Protein AF-0000000070116916 (afdb_homodimer)

Structure (mmCIF, N/CA/C/O backbone):
data_AF-0000000070116916-model_v1
#
loop_
_entity.id
_entity.type
_entity.pdbx_description
1 polymer 'SIS domain-containing protein'
#
loop_
_atom_site.group_PDB
_atom_site.id
_atom_site.type_symbol
_atom_site.label_atom_id
_atom_site.label_alt_id
_atom_site.label_comp_id
_atom_site.label_asym_id
_atom_site.label_entity_id
_atom_site.label_seq_id
_atom_site.pdbx_PDB_ins_code
_atom_site.Cartn_x
_atom_site.Cartn_y
_atom_site.Cartn_z
_atom_site.occupancy
_atom_site.B_iso_or_equiv
_atom_site.auth_seq_id
_atom_site.auth_comp_id
_atom_site.auth_asym_id
_atom_site.auth_atom_id
_atom_site.pdbx_PDB_model_num
ATOM 1 N N . MET A 1 1 ? -4.207 38.094 20.156 1 33.97 1 MET A N 1
ATOM 2 C CA . MET A 1 1 ? -2.746 38.062 20.172 1 33.97 1 MET A CA 1
ATOM 3 C C . MET A 1 1 ? -2.225 36.625 20.031 1 33.97 1 MET A C 1
ATOM 5 O O . MET A 1 1 ? -2.473 35.781 20.891 1 33.97 1 MET A O 1
ATOM 9 N N . THR A 1 2 ? -2.115 36.062 18.812 1 42.62 2 THR A N 1
ATOM 10 C CA . THR A 1 2 ? -1.791 34.656 18.469 1 42.62 2 THR A CA 1
ATOM 11 C C . THR A 1 2 ? -0.504 34.219 19.156 1 42.62 2 THR A C 1
ATOM 13 O O . THR A 1 2 ? 0.495 34.969 19.141 1 42.62 2 THR A O 1
ATOM 16 N N . THR A 1 3 ? -0.646 33.5 20.25 1 47.47 3 THR A N 1
ATOM 17 C CA . THR A 1 3 ? 0.351 33 21.188 1 47.47 3 THR A CA 1
ATOM 18 C C . THR A 1 3 ? 1.604 32.562 20.453 1 47.47 3 THR A C 1
ATOM 20 O O . THR A 1 3 ? 2.615 32.219 21.078 1 47.47 3 THR A O 1
ATOM 23 N N . SER A 1 4 ? 1.479 32.281 19.125 1 55.59 4 SER A N 1
ATOM 24 C CA . SER A 1 4 ? 2.613 31.828 18.328 1 55.59 4 SER A CA 1
ATOM 25 C C . SER A 1 4 ? 3.674 32.906 18.219 1 55.59 4 SER A C 1
ATOM 27 O O . SER A 1 4 ? 4.812 32.656 17.828 1 55.59 4 SER A O 1
ATOM 29 N N . GLY A 1 5 ? 3.24 34.156 18.609 1 58.59 5 GLY A N 1
ATOM 30 C CA . GLY A 1 5 ? 4.141 35.281 18.453 1 58.59 5 GLY A CA 1
ATOM 31 C C . GLY A 1 5 ? 5.043 35.5 19.656 1 58.59 5 GLY A C 1
ATOM 32 O O . GLY A 1 5 ? 5.898 36.375 19.656 1 58.59 5 GLY A O 1
ATOM 33 N N . THR A 1 6 ? 4.785 34.719 20.703 1 63.31 6 THR A N 1
ATOM 34 C CA . THR A 1 6 ? 5.582 34.938 21.906 1 63.31 6 THR A CA 1
ATOM 35 C C . THR A 1 6 ? 6.902 34.188 21.828 1 63.31 6 THR A C 1
ATOM 37 O O . THR A 1 6 ? 7.008 33.188 21.125 1 63.31 6 THR A O 1
ATOM 40 N N . PRO A 1 7 ? 8.086 34.75 22.406 1 70.12 7 PRO A N 1
ATOM 41 C CA . PRO A 1 7 ? 9.383 34.094 22.469 1 70.12 7 PRO A CA 1
ATOM 42 C C . PRO A 1 7 ? 9.266 32.656 22.969 1 70.12 7 PRO A C 1
ATOM 44 O O . PRO A 1 7 ? 9.953 31.75 22.453 1 70.12 7 PRO A O 1
ATOM 47 N N . ALA A 1 8 ? 8.477 32.406 23.953 1 73 8 ALA A N 1
ATOM 48 C CA . ALA A 1 8 ? 8.25 31.062 24.469 1 73 8 ALA A CA 1
ATOM 49 C C . ALA A 1 8 ? 7.621 30.156 23.422 1 73 8 ALA A C 1
ATOM 51 O O . ALA A 1 8 ? 7.984 28.984 23.297 1 73 8 ALA A O 1
ATOM 52 N N . GLY A 1 9 ? 6.684 30.656 22.641 1 68.06 9 GLY A N 1
ATOM 53 C CA . GLY A 1 9 ? 6.059 29.922 21.547 1 68.06 9 GLY A CA 1
ATOM 54 C C . GLY A 1 9 ? 7.027 29.531 20.453 1 68.06 9 GLY A C 1
ATOM 55 O O . GLY A 1 9 ? 6.996 28.406 19.953 1 68.06 9 GLY A O 1
ATOM 56 N N . ARG A 1 10 ? 7.941 30.5 20.188 1 68.38 10 ARG A N 1
ATOM 57 C CA . ARG A 1 10 ? 8.969 30.234 19.188 1 68.38 10 ARG A CA 1
ATOM 58 C C . ARG A 1 10 ? 9.938 29.141 19.672 1 68.38 10 ARG A C 1
ATOM 60 O O . ARG A 1 10 ? 10.344 28.281 18.891 1 68.38 10 ARG A O 1
ATOM 67 N N . PHE A 1 11 ? 10.367 29.188 20.938 1 69.62 11 PHE A N 1
ATOM 68 C CA . PHE A 1 11 ? 11.266 28.203 21.516 1 69.62 11 PHE A CA 1
ATOM 69 C C . PHE A 1 11 ? 10.648 26.812 21.469 1 69.62 11 PHE A C 1
ATOM 71 O O . PHE A 1 11 ? 11.289 25.844 21.047 1 69.62 11 PHE A O 1
ATOM 78 N N . ALA A 1 12 ? 9.344 26.688 21.891 1 69.12 12 ALA A N 1
ATOM 79 C CA . ALA A 1 12 ? 8.641 25.406 21.891 1 69.12 12 ALA A CA 1
ATOM 80 C C . ALA A 1 12 ? 8.547 24.828 20.469 1 69.12 12 ALA A C 1
ATOM 82 O O . ALA A 1 12 ? 8.727 23.625 20.281 1 69.12 12 ALA A O 1
ATOM 83 N N . ARG A 1 13 ? 8.32 25.656 19.531 1 71.38 13 ARG A N 1
ATOM 84 C CA . ARG A 1 13 ? 8.234 25.234 18.141 1 71.38 13 ARG A CA 1
ATOM 85 C C . ARG A 1 13 ? 9.594 24.75 17.625 1 71.38 13 ARG A C 1
ATOM 87 O O . ARG A 1 13 ? 9.672 23.781 16.891 1 71.38 13 ARG A O 1
ATOM 94 N N . ASN A 1 14 ? 10.594 25.406 18.062 1 72.94 14 ASN A N 1
ATOM 95 C CA . ASN A 1 14 ? 11.945 25.031 17.672 1 72.94 14 ASN A CA 1
ATOM 96 C C . ASN A 1 14 ? 12.336 23.672 18.234 1 72.94 14 ASN A C 1
ATOM 98 O O . ASN A 1 14 ? 12.945 22.844 17.547 1 72.94 14 ASN A O 1
ATOM 102 N N . VAL A 1 15 ? 12.023 23.453 19.484 1 69.38 15 VAL A N 1
ATOM 103 C CA . VAL A 1 15 ? 12.32 22.188 20.125 1 69.38 15 VAL A CA 1
ATOM 104 C C . VAL A 1 15 ? 11.562 21.062 19.438 1 69.38 15 VAL A C 1
ATOM 106 O O . VAL A 1 15 ? 12.117 19.984 19.188 1 69.38 15 VAL A O 1
ATOM 109 N N . GLN A 1 16 ? 10.359 21.281 19.188 1 74.38 16 GLN A N 1
ATOM 110 C CA . GLN A 1 16 ? 9.523 20.281 18.516 1 74.38 16 GLN A CA 1
ATOM 111 C C . GLN A 1 16 ? 10.055 19.969 17.109 1 74.38 16 GLN A C 1
ATOM 113 O O . GLN A 1 16 ? 10.07 18.812 16.688 1 74.38 16 GLN A O 1
ATOM 118 N N . ARG A 1 17 ? 10.438 21.031 16.5 1 73.81 17 ARG A N 1
ATOM 119 C CA . ARG A 1 17 ? 10.992 20.844 15.164 1 73.81 17 ARG A CA 1
ATOM 120 C C . ARG A 1 17 ? 12.281 20.047 15.211 1 73.81 17 ARG A C 1
ATOM 122 O O . ARG A 1 17 ? 12.516 19.188 14.352 1 73.81 17 ARG A O 1
ATOM 129 N N . ARG A 1 18 ? 13.094 20.344 16.141 1 75.19 18 ARG A N 1
ATOM 130 C CA . ARG A 1 18 ? 14.344 19.609 16.281 1 75.19 18 ARG A CA 1
ATOM 131 C C . ARG A 1 18 ? 14.094 18.141 16.609 1 75.19 18 ARG A C 1
ATOM 133 O O . ARG A 1 18 ? 14.773 17.266 16.094 1 75.19 18 ARG A O 1
ATOM 140 N N . SER A 1 19 ? 13.18 17.922 17.438 1 82.38 19 SER A N 1
ATOM 141 C CA . SER A 1 19 ? 12.828 16.547 17.797 1 82.38 19 SER A CA 1
ATOM 142 C C . SER A 1 19 ? 12.289 15.781 16.594 1 82.38 19 SER A C 1
ATOM 144 O O . SER A 1 19 ? 12.633 14.617 16.406 1 82.38 19 SER A O 1
ATOM 146 N N . ALA A 1 20 ? 11.523 16.5 15.859 1 86.94 20 ALA A N 1
ATOM 147 C CA . ALA A 1 20 ? 10.969 15.867 14.672 1 86.94 20 ALA A CA 1
ATOM 148 C C . ALA A 1 20 ? 12.07 15.516 13.672 1 86.94 20 ALA A C 1
ATOM 150 O O . ALA A 1 20 ? 12.039 14.453 13.047 1 86.94 20 ALA A O 1
ATOM 151 N N . ARG A 1 21 ? 13.016 16.359 13.562 1 88.69 21 ARG A N 1
ATOM 152 C CA . ARG A 1 21 ? 14.117 16.125 12.633 1 88.69 21 ARG A CA 1
ATOM 153 C C . ARG A 1 21 ? 14.977 14.945 13.086 1 88.69 21 ARG A C 1
ATOM 155 O O . ARG A 1 21 ? 15.414 14.141 12.266 1 88.69 21 ARG A O 1
ATOM 162 N N . VAL A 1 22 ? 15.211 14.875 14.336 1 91.62 22 VAL A N 1
ATOM 163 C CA . VAL A 1 22 ? 16 13.781 14.891 1 91.62 22 VAL A CA 1
ATOM 164 C C . VAL A 1 22 ? 15.258 12.461 14.688 1 91.62 22 VAL A C 1
ATOM 166 O O . VAL A 1 22 ? 15.859 11.461 14.266 1 91.62 22 VAL A O 1
ATOM 169 N N . LEU A 1 23 ? 14.023 12.461 14.977 1 92.81 23 LEU A N 1
ATOM 170 C CA . LEU A 1 23 ? 13.219 11.266 14.781 1 92.81 23 LEU A CA 1
ATOM 171 C C . LEU A 1 23 ? 13.203 10.859 13.305 1 92.81 23 LEU A C 1
ATOM 173 O O . LEU A 1 23 ? 13.367 9.688 12.984 1 92.81 23 LEU A O 1
ATOM 177 N N . LYS A 1 24 ? 12.977 11.828 12.453 1 94.25 24 LYS A N 1
ATOM 178 C CA . LYS A 1 24 ? 12.961 11.555 11.023 1 94.25 24 LYS A CA 1
ATOM 179 C C . LYS A 1 24 ? 14.258 10.898 10.57 1 94.25 24 LYS A C 1
ATOM 181 O O . LYS A 1 24 ? 14.234 9.914 9.828 1 94.25 24 LYS A O 1
ATOM 186 N N . GLN A 1 25 ? 15.391 11.383 11.031 1 94.44 25 GLN A N 1
ATOM 187 C CA . GLN A 1 25 ? 16.688 10.828 10.664 1 94.44 25 GLN A CA 1
ATOM 188 C C . GLN A 1 25 ? 16.828 9.383 11.141 1 94.44 25 GLN A C 1
ATOM 190 O O . GLN A 1 25 ? 17.344 8.531 10.414 1 94.44 25 GLN A O 1
ATOM 195 N N . ARG A 1 26 ? 16.359 9.133 12.305 1 93.69 26 ARG A N 1
ATOM 196 C CA . ARG A 1 26 ? 16.406 7.781 12.844 1 93.69 26 ARG A CA 1
ATOM 197 C C . ARG A 1 26 ? 15.555 6.828 12.008 1 93.69 26 ARG A C 1
ATOM 199 O O . ARG A 1 26 ? 15.977 5.711 11.703 1 93.69 26 ARG A O 1
ATOM 206 N N . VAL A 1 27 ? 14.391 7.254 11.664 1 93 27 VAL A N 1
ATOM 207 C CA . VAL A 1 27 ? 13.484 6.422 10.875 1 93 27 VAL A CA 1
ATOM 208 C C . VAL A 1 27 ? 14.086 6.176 9.492 1 93 27 VAL A C 1
ATOM 210 O O . VAL A 1 27 ? 14.016 5.059 8.969 1 93 27 VAL A O 1
ATOM 213 N N . LEU A 1 28 ? 14.672 7.234 8.922 1 95.5 28 LEU A N 1
ATOM 214 C CA . LEU A 1 28 ? 15.289 7.094 7.609 1 95.5 28 LEU A CA 1
ATOM 215 C C . LEU A 1 28 ? 16.438 6.078 7.648 1 95.5 28 LEU A C 1
ATOM 217 O O . LEU A 1 28 ? 16.562 5.242 6.75 1 95.5 28 LEU A O 1
ATOM 221 N N . GLU A 1 29 ? 17.234 6.109 8.672 1 94.62 29 GLU A N 1
ATOM 222 C CA . GLU A 1 29 ? 18.344 5.168 8.812 1 94.62 29 GLU A CA 1
ATOM 223 C C . GLU A 1 29 ? 17.828 3.742 9 1 94.62 29 GLU A C 1
ATOM 225 O O . GLU A 1 29 ? 18.375 2.799 8.422 1 94.62 29 GLU A O 1
ATOM 230 N N . GLN A 1 30 ? 16.828 3.654 9.766 1 92.19 30 GLN A N 1
ATOM 231 C CA . GLN A 1 30 ? 16.219 2.346 9.992 1 92.19 30 GLN A CA 1
ATOM 232 C C . GLN A 1 30 ? 15.641 1.774 8.703 1 92.19 30 GLN A C 1
ATOM 234 O O . GLN A 1 30 ? 15.828 0.592 8.406 1 92.19 30 GLN A O 1
ATOM 239 N N . GLN A 1 31 ? 14.961 2.625 7.938 1 93.25 31 GLN A N 1
ATOM 240 C CA . GLN A 1 31 ? 14.367 2.18 6.68 1 93.25 31 GLN A CA 1
ATOM 241 C C . GLN A 1 31 ? 15.445 1.816 5.66 1 93.25 31 GLN A C 1
ATOM 243 O O . GLN A 1 31 ? 15.281 0.86 4.898 1 93.25 31 GLN A O 1
ATOM 248 N N . ARG A 1 32 ? 16.5 2.566 5.676 1 94.5 32 ARG A N 1
ATOM 249 C CA . ARG A 1 32 ? 17.625 2.234 4.793 1 94.5 32 ARG A CA 1
ATOM 250 C C . ARG A 1 32 ? 18.156 0.841 5.098 1 94.5 32 ARG A C 1
ATOM 252 O O . ARG A 1 32 ? 18.344 0.028 4.188 1 94.5 32 ARG A O 1
ATOM 259 N N . ALA A 1 33 ? 18.422 0.541 6.332 1 92.88 33 ALA A N 1
ATOM 260 C CA . ALA A 1 33 ? 18.984 -0.747 6.75 1 92.88 33 ALA A CA 1
ATOM 261 C C . ALA A 1 33 ? 18.016 -1.887 6.418 1 92.88 33 ALA A C 1
ATOM 263 O O . ALA A 1 33 ? 18.438 -2.924 5.895 1 92.88 33 ALA A O 1
ATOM 264 N N . GLU A 1 34 ? 16.75 -1.632 6.719 1 91.19 34 GLU A N 1
ATOM 265 C CA . GLU A 1 34 ? 15.734 -2.656 6.473 1 91.19 34 GLU A CA 1
ATOM 266 C C . GLU A 1 34 ? 15.57 -2.92 4.98 1 91.19 34 GLU A C 1
ATOM 268 O O . GLU A 1 34 ? 15.406 -4.066 4.562 1 91.19 34 GLU A O 1
ATOM 273 N N . PHE A 1 35 ? 15.633 -1.884 4.211 1 94.12 35 PHE A N 1
ATOM 274 C CA . PHE A 1 35 ? 15.469 -2.035 2.77 1 94.12 35 PHE A CA 1
ATOM 275 C C . PHE A 1 35 ? 16.672 -2.75 2.16 1 94.12 35 PHE A C 1
ATOM 277 O O . PHE A 1 35 ? 16.516 -3.594 1.273 1 94.12 35 PHE A O 1
ATOM 284 N N . ASP A 1 36 ? 17.891 -2.43 2.646 1 94.25 36 ASP A N 1
ATOM 285 C CA . ASP A 1 36 ? 19.094 -3.121 2.191 1 94.25 36 ASP A CA 1
ATOM 286 C C . ASP A 1 36 ? 19 -4.617 2.477 1 94.25 36 ASP A C 1
ATOM 288 O O . ASP A 1 36 ? 19.375 -5.438 1.631 1 94.25 36 ASP A O 1
ATOM 292 N N . GLN A 1 37 ? 18.516 -4.949 3.602 1 92.38 37 GLN A N 1
ATOM 293 C CA . GLN A 1 37 ? 18.344 -6.352 3.957 1 92.38 37 GLN A CA 1
ATOM 294 C C . GLN A 1 37 ? 17.328 -7.027 3.045 1 92.38 37 GLN A C 1
ATOM 296 O O . GLN A 1 37 ? 17.516 -8.172 2.629 1 92.38 37 GLN A O 1
ATOM 301 N N . ALA A 1 38 ? 16.266 -6.328 2.783 1 93.56 38 ALA A N 1
ATOM 302 C CA . ALA A 1 38 ? 15.211 -6.863 1.914 1 93.56 38 ALA A CA 1
ATOM 303 C C . ALA A 1 38 ? 15.742 -7.102 0.503 1 93.56 38 ALA A C 1
ATOM 305 O O . ALA A 1 38 ? 15.414 -8.109 -0.13 1 93.56 38 ALA A O 1
ATOM 306 N N . LEU A 1 39 ? 16.562 -6.148 0.029 1 95.38 39 LEU A N 1
ATOM 307 C CA . LEU A 1 39 ? 17.172 -6.301 -1.291 1 95.38 39 LEU A CA 1
ATOM 308 C C . LEU A 1 39 ? 18.062 -7.539 -1.342 1 95.38 39 LEU A C 1
ATOM 310 O O . LEU A 1 39 ? 18 -8.32 -2.295 1 95.38 39 LEU A O 1
ATOM 314 N N . ARG A 1 40 ? 18.844 -7.738 -0.366 1 93.81 40 ARG A N 1
ATOM 315 C CA . ARG A 1 40 ? 19.734 -8.891 -0.312 1 93.81 40 ARG A CA 1
ATOM 316 C C . ARG A 1 40 ? 18.953 -10.195 -0.25 1 93.81 40 ARG A C 1
ATOM 318 O O . ARG A 1 40 ? 19.266 -11.141 -0.97 1 93.81 40 ARG A O 1
ATOM 325 N N . TRP A 1 41 ? 18 -10.195 0.587 1 91.56 41 TRP A N 1
ATOM 326 C CA . TRP A 1 41 ? 17.156 -11.367 0.719 1 91.56 41 TRP A CA 1
ATOM 327 C C . TRP A 1 41 ? 16.5 -11.727 -0.617 1 91.56 41 TRP A C 1
ATOM 329 O O . TRP A 1 41 ? 16.547 -12.883 -1.038 1 91.56 41 TRP A O 1
ATOM 339 N N . ALA A 1 42 ? 15.961 -10.742 -1.259 1 93.94 42 ALA A N 1
ATOM 340 C CA . ALA A 1 42 ? 15.266 -10.969 -2.525 1 93.94 42 ALA A CA 1
ATOM 341 C C . ALA A 1 42 ? 16.234 -11.484 -3.594 1 93.94 42 ALA A C 1
ATOM 343 O O . ALA A 1 42 ? 15.852 -12.32 -4.422 1 93.94 42 ALA A O 1
ATOM 344 N N . ALA A 1 43 ? 17.406 -10.992 -3.545 1 93.81 43 ALA A N 1
ATOM 345 C CA . ALA A 1 43 ? 18.406 -11.391 -4.539 1 93.81 43 ALA A CA 1
ATOM 346 C C . ALA A 1 43 ? 18.812 -12.844 -4.344 1 93.81 43 ALA A C 1
ATOM 348 O O . ALA A 1 43 ? 19.141 -13.539 -5.312 1 93.81 43 ALA A O 1
ATOM 349 N N . GLU A 1 44 ? 18.766 -13.32 -3.158 1 91.81 44 GLU A N 1
ATOM 350 C CA . GLU A 1 44 ? 19.359 -14.609 -2.826 1 91.81 44 GLU A CA 1
ATOM 351 C C . GLU A 1 44 ? 18.312 -15.727 -2.869 1 91.81 44 GLU A C 1
ATOM 353 O O . GLU A 1 44 ? 18.656 -16.906 -2.988 1 91.81 44 GLU A O 1
ATOM 358 N N . GLN A 1 45 ? 17.094 -15.391 -2.676 1 89.19 45 GLN A N 1
ATOM 359 C CA . GLN A 1 45 ? 16.062 -16.406 -2.576 1 89.19 45 GLN A CA 1
ATOM 360 C C . GLN A 1 45 ? 15.281 -16.531 -3.881 1 89.19 45 GLN A C 1
ATOM 362 O O . GLN A 1 45 ? 15.234 -15.594 -4.672 1 89.19 45 GLN A O 1
ATOM 367 N N . ASP A 1 46 ? 14.711 -17.734 -4.098 1 93.81 46 ASP A N 1
ATOM 368 C CA . ASP A 1 46 ? 13.906 -17.953 -5.297 1 93.81 46 ASP A CA 1
ATOM 369 C C . ASP A 1 46 ? 12.414 -18.016 -4.957 1 93.81 46 ASP A C 1
ATOM 371 O O . ASP A 1 46 ? 11.602 -18.406 -5.797 1 93.81 46 ASP A O 1
ATOM 375 N N . ALA A 1 47 ? 12.133 -17.656 -3.727 1 94.75 47 ALA A N 1
ATOM 376 C CA . ALA A 1 47 ? 10.766 -17.75 -3.232 1 94.75 47 ALA A CA 1
ATOM 377 C C . ALA A 1 47 ? 9.812 -16.922 -4.09 1 94.75 47 ALA A C 1
ATOM 379 O O . ALA A 1 47 ? 8.688 -17.344 -4.371 1 94.75 47 ALA A O 1
ATOM 380 N N . ILE A 1 48 ? 10.258 -15.789 -4.539 1 96.62 48 ILE A N 1
ATOM 381 C CA . ILE A 1 48 ? 9.406 -14.883 -5.305 1 96.62 48 ILE A CA 1
ATOM 382 C C . ILE A 1 48 ? 9.148 -15.469 -6.691 1 96.62 48 ILE A C 1
ATOM 384 O O . ILE A 1 48 ? 8.023 -15.438 -7.184 1 96.62 48 ILE A O 1
ATOM 388 N N . GLU A 1 49 ? 10.148 -16.062 -7.289 1 95.62 49 GLU A N 1
ATOM 389 C CA . GLU A 1 49 ? 9.992 -16.719 -8.586 1 95.62 49 GLU A CA 1
ATOM 390 C C . GLU A 1 49 ? 9.039 -17.906 -8.492 1 95.62 49 GLU A C 1
ATOM 392 O O . GLU A 1 49 ? 8.203 -18.109 -9.375 1 95.62 49 GLU A O 1
ATOM 397 N N . ARG A 1 50 ? 9.156 -18.641 -7.469 1 96.19 50 ARG A N 1
ATOM 398 C CA . ARG A 1 50 ? 8.289 -19.781 -7.27 1 96.19 50 ARG A CA 1
ATOM 399 C C . ARG A 1 50 ? 6.836 -19.359 -7.102 1 96.19 50 ARG A C 1
ATOM 401 O O . ARG A 1 50 ? 5.934 -19.953 -7.695 1 96.19 50 ARG A O 1
ATOM 408 N N . ALA A 1 51 ? 6.637 -18.359 -6.316 1 98 51 ALA A N 1
ATOM 409 C CA . ALA A 1 51 ? 5.289 -17.828 -6.125 1 98 51 ALA A CA 1
ATOM 410 C C . ALA A 1 51 ? 4.723 -17.297 -7.434 1 98 51 ALA A C 1
ATOM 412 O O . ALA A 1 51 ? 3.561 -17.531 -7.762 1 98 51 ALA A O 1
ATOM 413 N N . ALA A 1 52 ? 5.578 -16.594 -8.172 1 97.31 52 ALA A N 1
ATOM 414 C CA . ALA A 1 52 ? 5.152 -16.016 -9.445 1 97.31 52 ALA A CA 1
ATOM 415 C C . ALA A 1 52 ? 4.699 -17.109 -10.406 1 97.31 52 ALA A C 1
ATOM 417 O O . ALA A 1 52 ? 3.689 -16.969 -11.102 1 97.31 52 ALA A O 1
ATOM 418 N N . ALA A 1 53 ? 5.414 -18.188 -10.43 1 96.44 53 ALA A N 1
ATOM 419 C CA . ALA A 1 53 ? 5.078 -19.297 -11.32 1 96.44 53 ALA A CA 1
ATOM 420 C C . ALA A 1 53 ? 3.717 -19.891 -10.961 1 96.44 53 ALA A C 1
ATOM 422 O O . ALA A 1 53 ? 2.922 -20.203 -11.852 1 96.44 53 ALA A O 1
ATOM 423 N N . LEU A 1 54 ? 3.438 -20.016 -9.672 1 97.88 54 LEU A N 1
ATOM 424 C CA . LEU A 1 54 ? 2.148 -20.531 -9.219 1 97.88 54 LEU A CA 1
ATOM 425 C C . LEU A 1 54 ? 1.02 -19.578 -9.617 1 97.88 54 LEU A C 1
ATOM 427 O O . LEU A 1 54 ? -0.035 -20.031 -10.07 1 97.88 54 LEU A O 1
ATOM 431 N N . ILE A 1 55 ? 1.236 -18.328 -9.5 1 98.25 55 ILE A N 1
ATOM 432 C CA . ILE A 1 55 ? 0.214 -17.328 -9.812 1 98.25 55 ILE A CA 1
ATOM 433 C C . ILE A 1 55 ? -0.073 -17.344 -11.312 1 98.25 55 ILE A C 1
ATOM 435 O O . ILE A 1 55 ? -1.232 -17.297 -11.727 1 98.25 55 ILE A O 1
ATOM 439 N N . VAL A 1 56 ? 0.956 -17.453 -12.117 1 96.56 56 VAL A N 1
ATOM 440 C CA . VAL A 1 56 ? 0.797 -17.453 -13.57 1 96.56 56 VAL A CA 1
ATOM 441 C C . VAL A 1 56 ? -0.003 -18.672 -14.008 1 96.56 56 VAL A C 1
ATOM 443 O O . VAL A 1 56 ? -0.849 -18.578 -14.906 1 96.56 56 VAL A O 1
ATOM 446 N N . SER A 1 57 ? 0.232 -19.75 -13.383 1 96.56 57 SER A N 1
ATOM 447 C CA . SER A 1 57 ? -0.357 -21.016 -13.797 1 96.56 57 SER A CA 1
ATOM 448 C C . SER A 1 57 ? -1.807 -21.141 -13.344 1 96.56 57 SER A C 1
ATOM 450 O O . SER A 1 57 ? -2.561 -21.969 -13.852 1 96.56 57 SER A O 1
ATOM 452 N N . ALA A 1 58 ? -2.217 -20.328 -12.375 1 97.12 58 ALA A N 1
ATOM 453 C CA . ALA A 1 58 ? -3.561 -20.406 -11.812 1 97.12 58 ALA A CA 1
ATOM 454 C C . ALA A 1 58 ? -4.594 -19.812 -12.766 1 97.12 58 ALA A C 1
ATOM 456 O O . ALA A 1 58 ? -4.316 -18.844 -13.453 1 97.12 58 ALA A O 1
ATOM 457 N N . ARG A 1 59 ? -5.746 -20.359 -12.75 1 94.75 59 ARG A N 1
ATOM 458 C CA . ARG A 1 59 ? -6.867 -19.828 -13.531 1 94.75 59 ARG A CA 1
ATOM 459 C C . ARG A 1 59 ? -7.582 -18.719 -12.781 1 94.75 59 ARG A C 1
ATOM 461 O O . ARG A 1 59 ? -7.883 -17.672 -13.359 1 94.75 59 ARG A O 1
ATOM 468 N N . ARG A 1 60 ? -7.934 -19 -11.594 1 95.25 60 ARG A N 1
ATOM 469 C CA . ARG A 1 60 ? -8.492 -17.984 -10.695 1 95.25 60 ARG A CA 1
ATOM 470 C C . ARG A 1 60 ? -7.551 -17.703 -9.531 1 95.25 60 ARG A C 1
ATOM 472 O O . ARG A 1 60 ? -7.047 -18.625 -8.898 1 95.25 60 ARG A O 1
ATOM 479 N N . ARG A 1 61 ? -7.289 -16.453 -9.344 1 96.81 61 ARG A N 1
ATOM 480 C CA . ARG A 1 61 ? -6.383 -15.992 -8.297 1 96.81 61 ARG A CA 1
ATOM 481 C C . ARG A 1 61 ? -7.125 -15.141 -7.27 1 96.81 61 ARG A C 1
ATOM 483 O O . ARG A 1 61 ? -7.59 -14.047 -7.59 1 96.81 61 ARG A O 1
ATOM 490 N N . PHE A 1 62 ? -7.238 -15.68 -6.105 1 96.19 62 PHE A N 1
ATOM 491 C CA . PHE A 1 62 ? -7.875 -14.945 -5.02 1 96.19 62 PHE A CA 1
ATOM 492 C C . PHE A 1 62 ? -6.828 -14.336 -4.094 1 96.19 62 PHE A C 1
ATOM 494 O O . PHE A 1 62 ? -5.855 -14.992 -3.727 1 96.19 62 PHE A O 1
ATOM 501 N N . LEU A 1 63 ? -6.965 -13.07 -3.824 1 97.69 63 LEU A N 1
ATOM 502 C CA . LEU A 1 63 ? -6.082 -12.391 -2.881 1 97.69 63 LEU A CA 1
ATOM 503 C C . LEU A 1 63 ? -6.836 -12.016 -1.607 1 97.69 63 LEU A C 1
ATOM 505 O O . LEU A 1 63 ? -7.949 -11.492 -1.67 1 97.69 63 LEU A O 1
ATOM 509 N N . ILE A 1 64 ? -6.191 -12.297 -0.435 1 96.19 64 ILE A N 1
ATOM 510 C CA . ILE A 1 64 ? -6.887 -12.039 0.819 1 96.19 64 ILE A CA 1
ATOM 511 C C . ILE A 1 64 ? -5.922 -11.422 1.829 1 96.19 64 ILE A C 1
ATOM 513 O O . ILE A 1 64 ? -4.719 -11.695 1.792 1 96.19 64 ILE A O 1
ATOM 517 N N . GLY A 1 65 ? -6.332 -10.672 2.664 1 95.94 65 GLY A N 1
ATOM 518 C CA . GLY A 1 65 ? -5.758 -10.039 3.842 1 95.94 65 GLY A CA 1
ATOM 519 C C . GLY A 1 65 ? -6.773 -9.25 4.648 1 95.94 65 GLY A C 1
ATOM 520 O O . GLY A 1 65 ? -7.852 -8.922 4.145 1 95.94 65 GLY A O 1
ATOM 521 N N . TYR A 1 66 ? -6.422 -9.031 5.863 1 91.94 66 TYR A N 1
ATOM 522 C CA . TYR A 1 66 ? -7.285 -8.188 6.684 1 91.94 66 TYR A CA 1
ATOM 523 C C . TYR A 1 66 ? -6.484 -7.105 7.395 1 91.94 66 TYR A C 1
ATOM 525 O O . TYR A 1 66 ? -5.289 -7.277 7.648 1 91.94 66 TYR A O 1
ATOM 533 N N . GLY A 1 67 ? -7.184 -5.98 7.707 1 89.62 67 GLY A N 1
ATOM 534 C CA . GLY A 1 67 ? -6.457 -4.848 8.258 1 89.62 67 GLY A CA 1
ATOM 535 C C . GLY A 1 67 ? -5.473 -4.238 7.281 1 89.62 67 GLY A C 1
ATOM 536 O O . GLY A 1 67 ? -5.801 -4.027 6.109 1 89.62 67 GLY A O 1
ATOM 537 N N . LYS A 1 68 ? -4.301 -3.916 7.695 1 91.69 68 LYS A N 1
ATOM 538 C CA . LYS A 1 68 ? -3.268 -3.369 6.816 1 91.69 68 LYS A CA 1
ATOM 539 C C . LYS A 1 68 ? -2.908 -4.355 5.707 1 91.69 68 LYS A C 1
ATOM 541 O O . LYS A 1 68 ? -2.59 -3.949 4.59 1 91.69 68 LYS A O 1
ATOM 546 N N . SER A 1 69 ? -3.006 -5.605 6.039 1 95 69 SER A N 1
ATOM 547 C CA . SER A 1 69 ? -2.695 -6.633 5.055 1 95 69 SER A CA 1
ATOM 548 C C . SER A 1 69 ? -3.682 -6.602 3.891 1 95 69 SER A C 1
ATOM 550 O O . SER A 1 69 ? -3.334 -6.965 2.764 1 95 69 SER A O 1
ATOM 552 N N . LEU A 1 70 ? -4.898 -6.148 4.125 1 94.56 70 LEU A N 1
ATOM 553 C CA . LEU A 1 70 ? -5.852 -6 3.033 1 94.56 70 LEU A CA 1
ATOM 554 C C . LEU A 1 70 ? -5.363 -4.969 2.023 1 94.56 70 LEU A C 1
ATOM 556 O O . LEU A 1 70 ? -5.523 -5.152 0.814 1 94.56 70 LEU A O 1
ATOM 560 N N . SER A 1 71 ? -4.832 -3.908 2.531 1 95.06 71 SER A N 1
ATOM 561 C CA . SER A 1 71 ? -4.305 -2.873 1.646 1 95.06 71 SER A CA 1
ATOM 562 C C . SER A 1 71 ? -3.166 -3.406 0.785 1 95.06 71 SER A C 1
ATOM 564 O O . SER A 1 71 ? -3.1 -3.121 -0.412 1 95.06 71 SER A O 1
ATOM 566 N N . TYR A 1 72 ? -2.303 -4.219 1.345 1 96.38 72 TYR A N 1
ATOM 567 C CA . TYR A 1 72 ? -1.215 -4.824 0.586 1 96.38 72 TYR A CA 1
ATOM 568 C C . TYR A 1 72 ? -1.752 -5.812 -0.443 1 96.38 72 TYR A C 1
ATOM 570 O O . TYR A 1 72 ? -1.294 -5.836 -1.588 1 96.38 72 TYR A O 1
ATOM 578 N N . ALA A 1 73 ? -2.715 -6.609 -0.009 1 97.06 73 ALA A N 1
ATOM 579 C CA . ALA A 1 73 ? -3.344 -7.543 -0.94 1 97.06 73 ALA A CA 1
ATOM 580 C C . ALA A 1 73 ? -4.004 -6.801 -2.098 1 97.06 73 ALA A C 1
ATOM 582 O O . ALA A 1 73 ? -3.936 -7.242 -3.248 1 97.06 73 ALA A O 1
ATOM 583 N N . SER A 1 74 ? -4.617 -5.719 -1.764 1 95.12 74 SER A N 1
ATOM 584 C CA . SER A 1 74 ? -5.281 -4.898 -2.771 1 95.12 74 SER A CA 1
ATOM 585 C C . SER A 1 74 ? -4.277 -4.32 -3.766 1 95.12 74 SER A C 1
ATOM 587 O O . SER A 1 74 ? -4.543 -4.281 -4.969 1 95.12 74 SER A O 1
ATOM 589 N N . LEU A 1 75 ? -3.162 -3.869 -3.293 1 95.56 75 LEU A N 1
ATOM 590 C CA . LEU A 1 75 ? -2.109 -3.365 -4.168 1 95.56 75 LEU A CA 1
ATOM 591 C C . LEU A 1 75 ? -1.631 -4.453 -5.125 1 95.56 75 LEU A C 1
ATOM 593 O O . LEU A 1 75 ? -1.489 -4.211 -6.324 1 95.56 75 LEU A O 1
ATOM 597 N N . LEU A 1 76 ? -1.418 -5.605 -4.578 1 97.06 76 LEU A N 1
ATOM 598 C CA . LEU A 1 76 ? -0.969 -6.719 -5.41 1 97.06 76 LEU A CA 1
ATOM 599 C C . LEU A 1 76 ? -2.035 -7.098 -6.43 1 97.06 76 LEU A C 1
ATOM 601 O O . LEU A 1 76 ? -1.725 -7.344 -7.598 1 97.06 76 LEU A O 1
ATOM 605 N N . ALA A 1 77 ? -3.256 -7.117 -5.965 1 95.88 77 ALA A N 1
ATOM 606 C CA . ALA A 1 77 ? -4.355 -7.445 -6.867 1 95.88 77 ALA A CA 1
ATOM 607 C C . ALA A 1 77 ? -4.43 -6.449 -8.023 1 95.88 77 ALA A C 1
ATOM 609 O O . ALA A 1 77 ? -4.621 -6.84 -9.172 1 95.88 77 ALA A O 1
ATOM 610 N N . ALA A 1 78 ? -4.316 -5.215 -7.691 1 93.31 78 ALA A N 1
ATOM 611 C CA . ALA A 1 78 ? -4.348 -4.176 -8.719 1 93.31 78 ALA A CA 1
ATOM 612 C C . ALA A 1 78 ? -3.227 -4.371 -9.734 1 93.31 78 ALA A C 1
ATOM 614 O O . ALA A 1 78 ? -3.459 -4.297 -10.945 1 93.31 78 ALA A O 1
ATOM 615 N N . ASP A 1 79 ? -2.049 -4.641 -9.289 1 94 79 ASP A N 1
ATOM 616 C CA . ASP A 1 79 ? -0.909 -4.844 -10.18 1 94 79 ASP A CA 1
ATOM 617 C C . ASP A 1 79 ? -1.104 -6.082 -11.055 1 94 79 ASP A C 1
ATOM 619 O O . ASP A 1 79 ? -0.89 -6.035 -12.266 1 94 79 ASP A O 1
ATOM 623 N N . LEU A 1 80 ? -1.495 -7.145 -10.414 1 95.62 80 LEU A N 1
ATOM 624 C CA . LEU A 1 80 ? -1.669 -8.391 -11.156 1 95.62 80 LEU A CA 1
ATOM 625 C C . LEU A 1 80 ? -2.773 -8.25 -12.203 1 95.62 80 LEU A C 1
ATOM 627 O O . LEU A 1 80 ? -2.666 -8.797 -13.305 1 95.62 80 LEU A O 1
ATOM 631 N N . SER A 1 81 ? -3.861 -7.559 -11.828 1 93.5 81 SER A N 1
ATOM 632 C CA . SER A 1 81 ? -5.016 -7.426 -12.703 1 93.5 81 SER A CA 1
ATOM 633 C C . SER A 1 81 ? -4.652 -6.68 -13.984 1 93.5 81 SER A C 1
ATOM 635 O O . SER A 1 81 ? -5.375 -6.758 -14.977 1 93.5 81 SER A O 1
ATOM 637 N N . ALA A 1 82 ? -3.566 -5.938 -13.961 1 88.25 82 ALA A N 1
ATOM 638 C CA . ALA A 1 82 ? -3.102 -5.23 -15.156 1 88.25 82 ALA A CA 1
ATOM 639 C C . ALA A 1 82 ? -2.652 -6.215 -16.234 1 88.25 82 ALA A C 1
ATOM 641 O O . ALA A 1 82 ? -2.783 -5.938 -17.422 1 88.25 82 ALA A O 1
ATOM 642 N N . GLY A 1 83 ? -2.201 -7.383 -15.836 1 90.81 83 GLY A N 1
ATOM 643 C CA . GLY A 1 83 ? -1.635 -8.289 -16.828 1 90.81 83 GLY A CA 1
ATOM 644 C C . GLY A 1 83 ? -2.266 -9.664 -16.797 1 90.81 83 GLY A C 1
ATOM 645 O O . GLY A 1 83 ? -2.016 -10.492 -17.688 1 90.81 83 GLY A O 1
ATOM 646 N N . LEU A 1 84 ? -3.07 -9.898 -15.789 1 93.94 84 LEU A N 1
ATOM 647 C CA . LEU A 1 84 ? -3.65 -11.227 -15.641 1 93.94 84 LEU A CA 1
ATOM 648 C C . LEU A 1 84 ? -5.168 -11.148 -15.531 1 93.94 84 LEU A C 1
ATOM 650 O O . LEU A 1 84 ? -5.703 -10.234 -14.906 1 93.94 84 LEU A O 1
ATOM 654 N N . SER A 1 85 ? -5.828 -12.141 -16.156 1 93.44 85 SER A N 1
ATOM 655 C CA . SER A 1 85 ? -7.25 -12.344 -15.914 1 93.44 85 SER A CA 1
ATOM 656 C C . SER A 1 85 ? -7.484 -13.172 -14.656 1 93.44 85 SER A C 1
ATOM 658 O O . SER A 1 85 ? -6.551 -13.773 -14.125 1 93.44 85 SER A O 1
ATOM 660 N N . GLY A 1 86 ? -8.656 -13.133 -14.117 1 93.56 86 GLY A N 1
ATOM 661 C CA . GLY A 1 86 ? -9.062 -14.016 -13.031 1 93.56 86 GLY A CA 1
ATOM 662 C C . GLY A 1 86 ? -8.492 -13.609 -11.688 1 93.56 86 GLY A C 1
ATOM 663 O O . GLY A 1 86 ? -8.242 -14.453 -10.828 1 93.56 86 GLY A O 1
ATOM 664 N N . VAL A 1 87 ? -8.164 -12.344 -11.516 1 95.19 87 VAL A N 1
ATOM 665 C CA . VAL A 1 87 ? -7.664 -11.828 -10.242 1 95.19 87 VAL A CA 1
ATOM 666 C C . VAL A 1 87 ? -8.828 -11.258 -9.422 1 95.19 87 VAL A C 1
ATOM 668 O O . VAL A 1 87 ? -9.547 -10.375 -9.891 1 95.19 87 VAL A O 1
ATOM 671 N N . HIS A 1 88 ? -9 -11.797 -8.164 1 93.88 88 HIS A N 1
ATOM 672 C CA . HIS A 1 88 ? -10.141 -11.422 -7.328 1 93.88 88 HIS A CA 1
ATOM 673 C C . HIS A 1 88 ? -9.695 -11.094 -5.906 1 93.88 88 HIS A C 1
ATOM 675 O O . HIS A 1 88 ? -9.125 -11.945 -5.215 1 93.88 88 HIS A O 1
ATOM 681 N N . LEU A 1 89 ? -9.984 -9.852 -5.473 1 94.56 89 LEU A N 1
ATOM 682 C CA . LEU A 1 89 ? -9.734 -9.484 -4.082 1 94.56 89 LEU A CA 1
ATOM 683 C C . LEU A 1 89 ? -10.891 -9.922 -3.191 1 94.56 89 LEU A C 1
ATOM 685 O O . LEU A 1 89 ? -12.055 -9.617 -3.482 1 94.56 89 LEU A O 1
ATOM 689 N N . VAL A 1 90 ? -10.531 -10.602 -2.088 1 91 90 VAL A N 1
ATOM 690 C CA . VAL A 1 90 ? -11.531 -11.031 -1.117 1 91 90 VAL A CA 1
ATOM 691 C C . VAL A 1 90 ? -11.711 -9.953 -0.05 1 91 90 VAL A C 1
ATOM 693 O O . VAL A 1 90 ? -10.93 -9.883 0.905 1 91 90 VAL A O 1
ATOM 696 N N . ASP A 1 91 ? -12.273 -8.766 -0.254 1 74.75 91 ASP A N 1
ATOM 697 C CA . ASP A 1 91 ? -12.344 -7.621 0.646 1 74.75 91 ASP A CA 1
ATOM 698 C C . ASP A 1 91 ? -13.688 -7.562 1.368 1 74.75 91 ASP A C 1
ATOM 700 O O . ASP A 1 91 ? -13.984 -6.586 2.059 1 74.75 91 ASP A O 1
ATOM 704 N N . GLY A 1 92 ? -14.375 -8.602 1.629 1 59.84 92 GLY A N 1
ATOM 705 C CA . GLY A 1 92 ? -15.703 -8.641 2.225 1 59.84 92 GLY A CA 1
ATOM 706 C C . GLY A 1 92 ? -16.781 -8.148 1.289 1 59.84 92 GLY A C 1
ATOM 707 O O . GLY A 1 92 ? -17.969 -8.477 1.466 1 59.84 92 GLY A O 1
ATOM 708 N N . THR A 1 93 ? -16.484 -7.062 0.568 1 54.59 93 THR A N 1
ATOM 709 C CA . THR A 1 93 ? -17.594 -6.695 -0.311 1 54.59 93 THR A CA 1
ATOM 710 C C . THR A 1 93 ? -17.891 -7.816 -1.306 1 54.59 93 THR A C 1
ATOM 712 O O . THR A 1 93 ? -18.812 -8.609 -1.101 1 54.59 93 THR A O 1
ATOM 715 N N . PRO A 1 94 ? -17.469 -7.648 -2.494 1 46.19 94 PRO A N 1
ATOM 716 C CA . PRO A 1 94 ? -18 -8.578 -3.492 1 46.19 94 PRO A CA 1
ATOM 717 C C . PRO A 1 94 ? -17.75 -10.039 -3.131 1 46.19 94 PRO A C 1
ATOM 719 O O . PRO A 1 94 ? -18.656 -10.859 -3.17 1 46.19 94 PRO A O 1
ATOM 722 N N . MET A 1 95 ? -16.531 -10.602 -3.217 1 54.25 95 MET A N 1
ATOM 723 C CA . MET A 1 95 ? -16.281 -12.023 -2.998 1 54.25 95 MET A CA 1
ATOM 724 C C . MET A 1 95 ? -16.094 -12.32 -1.513 1 54.25 95 MET A C 1
ATOM 726 O O . MET A 1 95 ? -15.227 -11.734 -0.863 1 54.25 95 MET A O 1
ATOM 730 N N . ARG A 1 96 ? -17.203 -12.883 -0.862 1 66.44 96 ARG A N 1
ATOM 731 C CA . ARG A 1 96 ? -17.172 -13.297 0.536 1 66.44 96 ARG A CA 1
ATOM 732 C C . ARG A 1 96 ? -16.328 -14.562 0.713 1 66.44 96 ARG A C 1
ATOM 734 O O . ARG A 1 96 ? -16.234 -15.383 -0.202 1 66.44 96 ARG A O 1
ATOM 741 N N . ALA A 1 97 ? -15.555 -14.562 1.759 1 77.5 97 ALA A N 1
ATOM 742 C CA . ALA A 1 97 ? -14.75 -15.727 2.111 1 77.5 97 ALA A CA 1
ATOM 743 C C . ALA A 1 97 ? -15.539 -17.016 1.912 1 77.5 97 ALA A C 1
ATOM 745 O O . ALA A 1 97 ? -15 -18.016 1.42 1 77.5 97 ALA A O 1
ATOM 746 N N . LEU A 1 98 ? -16.797 -16.969 2.189 1 76.75 98 LEU A N 1
ATOM 747 C CA . LEU A 1 98 ? -17.641 -18.156 2.062 1 76.75 98 LEU A CA 1
ATOM 748 C C . LEU A 1 98 ? -17.797 -18.562 0.599 1 76.75 98 LEU A C 1
ATOM 750 O O . LEU A 1 98 ? -17.797 -19.75 0.27 1 76.75 98 LEU A O 1
ATOM 754 N N . ASP A 1 99 ? -17.906 -17.625 -0.247 1 78 99 ASP A N 1
ATOM 755 C CA . ASP A 1 99 ? -18.062 -17.891 -1.673 1 78 99 ASP A CA 1
ATOM 756 C C . ASP A 1 99 ? -16.797 -18.547 -2.236 1 78 99 ASP A C 1
ATOM 758 O O . ASP A 1 99 ? -16.875 -19.5 -3.008 1 78 99 ASP A O 1
ATOM 762 N N . VAL A 1 100 ? -15.695 -18.062 -1.842 1 78.5 100 VAL A N 1
ATOM 763 C CA . VAL A 1 100 ? -14.422 -18.594 -2.312 1 78.5 100 VAL A CA 1
ATOM 764 C C . VAL A 1 100 ? -14.234 -20.016 -1.797 1 78.5 100 VAL A C 1
ATOM 766 O O . VAL A 1 100 ? -13.836 -20.906 -2.551 1 78.5 100 VAL A O 1
ATOM 769 N N . LEU A 1 101 ? -14.586 -20.25 -0.567 1 82.38 101 LEU A N 1
ATOM 770 C CA . LEU A 1 101 ? -14.359 -21.547 0.066 1 82.38 101 LEU A CA 1
ATOM 771 C C . LEU A 1 101 ? -15.328 -22.594 -0.48 1 82.38 101 LEU A C 1
ATOM 773 O O . LEU A 1 101 ? -15 -23.781 -0.535 1 82.38 101 LEU A O 1
ATOM 777 N N . SER A 1 102 ? -16.453 -22.125 -0.907 1 84.31 102 SER A N 1
ATOM 778 C CA . SER A 1 102 ? -17.484 -23.062 -1.363 1 84.31 102 SER A CA 1
ATOM 779 C C . SER A 1 102 ? -17.266 -23.453 -2.816 1 84.31 102 SER A C 1
ATOM 781 O O . SER A 1 102 ? -17.859 -24.422 -3.301 1 84.31 102 SER A O 1
ATOM 783 N N . ASP A 1 103 ? -16.375 -22.844 -3.508 1 83.44 103 ASP A N 1
ATOM 784 C CA . ASP A 1 103 ? -16.25 -23.062 -4.949 1 83.44 103 ASP A CA 1
ATOM 785 C C . ASP A 1 103 ? -14.797 -23.281 -5.355 1 83.44 103 ASP A C 1
ATOM 787 O O . ASP A 1 103 ? -14.359 -22.797 -6.402 1 83.44 103 ASP A O 1
ATOM 791 N N . ILE A 1 104 ? -14.102 -23.875 -4.5 1 85.56 104 ILE A N 1
ATOM 792 C CA . ILE A 1 104 ? -12.703 -24.156 -4.828 1 85.56 104 ILE A CA 1
ATOM 793 C C . ILE A 1 104 ? -12.633 -25.188 -5.957 1 85.56 104 ILE A C 1
ATOM 795 O O . ILE A 1 104 ? -13.289 -26.219 -5.902 1 85.56 104 ILE A O 1
ATOM 799 N N . ARG A 1 105 ? -11.898 -24.938 -6.949 1 88.94 105 ARG A N 1
ATOM 800 C CA . ARG A 1 105 ? -11.688 -25.812 -8.102 1 88.94 105 ARG A CA 1
ATOM 801 C C . ARG A 1 105 ? -10.203 -25.984 -8.398 1 88.94 105 ARG A C 1
ATOM 803 O O . ARG A 1 105 ? -9.375 -25.203 -7.926 1 88.94 105 ARG A O 1
ATOM 810 N N . ARG A 1 106 ? -9.961 -27.016 -9.195 1 90 106 ARG A N 1
ATOM 811 C CA . ARG A 1 106 ? -8.594 -27.172 -9.688 1 90 106 ARG A CA 1
ATOM 812 C C . ARG A 1 106 ? -8.141 -25.938 -10.453 1 90 106 ARG A C 1
ATOM 814 O O . ARG A 1 106 ? -8.898 -25.375 -11.25 1 90 106 ARG A O 1
ATOM 821 N N . GLY A 1 107 ? -6.992 -25.422 -10.156 1 93.19 107 GLY A N 1
ATOM 822 C CA . GLY A 1 107 ? -6.48 -24.234 -10.828 1 93.19 107 GLY A CA 1
ATOM 823 C C . GLY A 1 107 ? -6.711 -22.969 -10.039 1 93.19 107 GLY A C 1
ATOM 824 O O . GLY A 1 107 ? -6.227 -21.891 -10.43 1 93.19 107 GLY A O 1
ATOM 825 N N . ASP A 1 108 ? -7.449 -23.109 -8.906 1 95.62 108 ASP A N 1
ATOM 826 C CA . ASP A 1 108 ? -7.617 -21.953 -8.031 1 95.62 108 ASP A CA 1
ATOM 827 C C . ASP A 1 108 ? -6.387 -21.75 -7.148 1 95.62 108 ASP A C 1
ATOM 829 O O . ASP A 1 108 ? -5.766 -22.719 -6.711 1 95.62 108 ASP A O 1
ATOM 833 N N . LEU A 1 109 ? -6.043 -20.531 -6.945 1 97.94 109 LEU A N 1
ATOM 834 C CA . LEU A 1 109 ? -4.926 -20.172 -6.082 1 97.94 109 LEU A CA 1
ATOM 835 C C . LEU A 1 109 ? -5.316 -19.047 -5.129 1 97.94 109 LEU A C 1
ATOM 837 O O . LEU A 1 109 ? -5.961 -18.078 -5.539 1 97.94 109 LEU A O 1
ATOM 841 N N . LEU A 1 110 ? -5.078 -19.25 -3.875 1 97.62 110 LEU A N 1
ATOM 842 C CA . LEU A 1 110 ? -5.227 -18.172 -2.898 1 97.62 110 LEU A CA 1
ATOM 843 C C . LEU A 1 110 ? -3.871 -17.547 -2.559 1 97.62 110 LEU A C 1
ATOM 845 O O . LEU A 1 110 ? -2.918 -18.266 -2.254 1 97.62 110 LEU A O 1
ATOM 849 N N . VAL A 1 111 ? -3.748 -16.281 -2.703 1 98.75 111 VAL A N 1
ATOM 850 C CA . VAL A 1 111 ? -2.605 -15.508 -2.221 1 98.75 111 VAL A CA 1
ATOM 851 C C . VAL A 1 111 ? -2.988 -14.75 -0.949 1 98.75 111 VAL A C 1
ATOM 853 O O . VAL A 1 111 ? -3.836 -13.852 -0.982 1 98.75 111 VAL A O 1
ATOM 856 N N . ALA A 1 112 ? -2.4 -15.102 0.171 1 98.19 112 ALA A N 1
ATOM 857 C CA . ALA A 1 112 ? -2.691 -14.453 1.448 1 98.19 112 ALA A CA 1
ATOM 858 C C . ALA A 1 112 ? -1.539 -13.555 1.884 1 98.19 112 ALA A C 1
ATOM 860 O O . ALA A 1 112 ? -0.38 -13.977 1.887 1 98.19 112 ALA A O 1
ATOM 861 N N . VAL A 1 113 ? -1.84 -12.32 2.148 1 97.56 113 VAL A N 1
ATOM 862 C CA . VAL A 1 113 ? -0.923 -11.445 2.869 1 97.56 113 VAL A CA 1
ATOM 863 C C . VAL A 1 113 ? -1.262 -11.453 4.355 1 97.56 113 VAL A C 1
ATOM 865 O O . VAL A 1 113 ? -2.352 -11.031 4.754 1 97.56 113 VAL A O 1
ATOM 868 N N . SER A 1 114 ? -0.406 -11.969 5.152 1 96.06 114 SER A N 1
ATOM 869 C CA . SER A 1 114 ? -0.616 -12.133 6.586 1 96.06 114 SER A CA 1
ATOM 870 C C . SER A 1 114 ? 0.621 -11.711 7.375 1 96.06 114 SER A C 1
ATOM 872 O O . SER A 1 114 ? 1.605 -12.453 7.43 1 96.06 114 SER A O 1
ATOM 874 N N . LEU A 1 115 ? 0.547 -10.531 7.992 1 93.38 115 LEU A N 1
ATOM 875 C CA . LEU A 1 115 ? 1.673 -9.93 8.703 1 93.38 115 LEU A CA 1
ATOM 876 C C . LEU A 1 115 ? 1.336 -9.719 10.172 1 93.38 115 LEU A C 1
ATOM 878 O O . LEU A 1 115 ? 0.162 -9.617 10.539 1 93.38 115 LEU A O 1
ATOM 882 N N . GLU A 1 116 ? 2.352 -9.594 10.922 1 89.69 116 GLU A N 1
ATOM 883 C CA . GLU A 1 116 ? 2.15 -9.383 12.352 1 89.69 116 GLU A CA 1
ATOM 884 C C . GLU A 1 116 ? 1.576 -7.996 12.625 1 89.69 116 GLU A C 1
ATOM 886 O O . GLU A 1 116 ? 2.043 -7 12.062 1 89.69 116 GLU A O 1
ATOM 891 N N . ARG A 1 117 ? 0.685 -7.926 13.633 1 88.06 117 ARG A N 1
ATOM 892 C CA . ARG A 1 117 ? -0.079 -8.969 14.305 1 88.06 117 ARG A CA 1
ATOM 893 C C . ARG A 1 117 ? -1.016 -9.68 13.328 1 88.06 117 ARG A C 1
ATOM 895 O O . ARG A 1 117 ? -1.687 -9.031 12.523 1 88.06 117 ARG A O 1
ATOM 902 N N . TYR A 1 118 ? -1.108 -10.969 13.422 1 93.88 118 TYR A N 1
ATOM 903 C CA . TYR A 1 118 ? -1.787 -11.773 12.414 1 93.88 118 TYR A CA 1
ATOM 904 C C . TYR A 1 118 ? -3.295 -11.773 12.641 1 93.88 118 TYR A C 1
ATOM 906 O O . TYR A 1 118 ? -3.775 -12.289 13.656 1 93.88 118 TYR A O 1
ATOM 914 N N . ARG A 1 119 ? -3.988 -11.234 11.695 1 94.31 119 ARG A N 1
ATOM 915 C CA . ARG A 1 119 ? -5.441 -11.133 11.812 1 94.31 119 ARG A CA 1
ATOM 916 C C . ARG A 1 119 ? -6.09 -12.516 11.727 1 94.31 119 ARG A C 1
ATOM 918 O O . ARG A 1 119 ? -5.828 -13.266 10.789 1 94.31 119 ARG A O 1
ATOM 925 N N . ARG A 1 120 ? -6.922 -12.812 12.648 1 94 120 ARG A N 1
ATOM 926 C CA . ARG A 1 120 ? -7.59 -14.109 12.773 1 94 120 ARG A CA 1
ATOM 927 C C . ARG A 1 120 ? -8.367 -14.445 11.508 1 94 120 ARG A C 1
ATOM 929 O O . ARG A 1 120 ? -8.289 -15.57 11.008 1 94 120 ARG A O 1
ATOM 936 N N . GLU A 1 121 ? -9.055 -13.453 10.961 1 92.31 121 GLU A N 1
ATOM 937 C CA . GLU A 1 121 ? -9.898 -13.68 9.797 1 92.31 121 GLU A CA 1
ATOM 938 C C . GLU A 1 121 ? -9.078 -14.195 8.609 1 92.31 121 GLU A C 1
ATOM 940 O O . GLU A 1 121 ? -9.484 -15.141 7.934 1 92.31 121 GLU A O 1
ATOM 945 N N . THR A 1 122 ? -7.906 -13.586 8.43 1 95 122 THR A N 1
ATOM 946 C CA . THR A 1 122 ? -7.043 -14.016 7.332 1 95 122 THR A CA 1
ATOM 947 C C . THR A 1 122 ? -6.57 -15.453 7.543 1 95 122 THR A C 1
ATOM 949 O O . THR A 1 122 ? -6.645 -16.281 6.629 1 95 122 THR A O 1
ATOM 952 N N . VAL A 1 123 ? -6.133 -15.727 8.719 1 95.94 123 VAL A N 1
ATOM 953 C CA . VAL A 1 123 ? -5.551 -17.031 9.031 1 95.94 123 VAL A CA 1
ATOM 954 C C . VAL A 1 123 ? -6.621 -18.109 8.914 1 95.94 123 VAL A C 1
ATOM 956 O O . VAL A 1 123 ? -6.383 -19.156 8.305 1 95.94 123 VAL A O 1
ATOM 959 N N . GLU A 1 124 ? -7.781 -17.844 9.414 1 94.31 124 GLU A N 1
ATOM 960 C CA . GLU A 1 124 ? -8.844 -18.844 9.43 1 94.31 124 GLU A CA 1
ATOM 961 C C . GLU A 1 124 ? -9.328 -19.141 8.016 1 94.31 124 GLU A C 1
ATOM 963 O O . GLU A 1 124 ? -9.477 -20.312 7.637 1 94.31 124 GLU A O 1
ATOM 968 N N . VAL A 1 125 ? -9.516 -18.141 7.199 1 93.88 125 VAL A N 1
ATOM 969 C CA . VAL A 1 125 ? -10.008 -18.344 5.84 1 93.88 125 VAL A CA 1
ATOM 970 C C . VAL A 1 125 ? -8.945 -19.062 5.004 1 93.88 125 VAL A C 1
ATOM 972 O O . VAL A 1 125 ? -9.25 -20.031 4.305 1 93.88 125 VAL A O 1
ATOM 975 N N . ALA A 1 126 ? -7.73 -18.578 5.121 1 96.19 126 ALA A N 1
ATOM 976 C CA . ALA A 1 126 ? -6.656 -19.172 4.332 1 96.19 126 ALA A CA 1
ATOM 977 C C . ALA A 1 126 ? -6.391 -20.609 4.77 1 96.19 126 ALA A C 1
ATOM 979 O O . ALA A 1 126 ? -6.113 -21.469 3.936 1 96.19 126 ALA A O 1
ATOM 980 N N . SER A 1 127 ? -6.453 -20.859 6.059 1 95.62 127 SER A N 1
ATOM 981 C CA . SER A 1 127 ? -6.27 -22.219 6.57 1 95.62 127 SER A CA 1
ATOM 982 C C . SER A 1 127 ? -7.352 -23.156 6.047 1 95.62 127 SER A C 1
ATOM 984 O O . SER A 1 127 ? -7.059 -24.266 5.613 1 95.62 127 SER A O 1
ATOM 986 N N . ALA A 1 128 ? -8.555 -22.719 6.109 1 94.38 128 ALA A N 1
ATOM 987 C CA . ALA A 1 128 ? -9.664 -23.516 5.594 1 94.38 128 ALA A CA 1
ATOM 988 C C . ALA A 1 128 ? -9.492 -23.797 4.105 1 94.38 128 ALA A C 1
ATOM 990 O O . ALA A 1 128 ? -9.711 -24.922 3.654 1 94.38 128 ALA A O 1
ATOM 991 N N . TYR A 1 129 ? -9.117 -22.797 3.336 1 95.69 129 TYR A N 1
ATOM 992 C CA . TYR A 1 129 ? -8.891 -22.953 1.902 1 95.69 129 TYR A CA 1
ATOM 993 C C . TYR A 1 129 ? -7.883 -24.047 1.618 1 95.69 129 TYR A C 1
ATOM 995 O O . TYR A 1 129 ? -8.133 -24.938 0.79 1 95.69 129 TYR A O 1
ATOM 1003 N N . ALA A 1 130 ? -6.781 -24.031 2.328 1 94.88 130 ALA A N 1
ATOM 1004 C CA . ALA A 1 130 ? -5.723 -25.016 2.148 1 94.88 130 ALA A CA 1
ATOM 1005 C C . ALA A 1 130 ? -6.18 -26.406 2.602 1 94.88 130 ALA A C 1
ATOM 1007 O O . ALA A 1 130 ? -5.887 -27.406 1.945 1 94.88 130 ALA A O 1
ATOM 1008 N N . ARG A 1 131 ? -6.859 -26.438 3.695 1 92 131 ARG A N 1
ATOM 1009 C CA . ARG A 1 131 ? -7.348 -27.703 4.227 1 92 131 ARG A CA 1
ATOM 1010 C C . ARG A 1 131 ? -8.289 -28.391 3.236 1 92 131 ARG A C 1
ATOM 1012 O O . ARG A 1 131 ? -8.398 -29.609 3.225 1 92 131 ARG A O 1
ATOM 1019 N N . HIS A 1 132 ? -8.906 -27.641 2.438 1 92.25 132 HIS A N 1
ATOM 1020 C CA . HIS A 1 132 ? -9.836 -28.188 1.452 1 92.25 132 HIS A CA 1
ATOM 1021 C C . HIS A 1 132 ? -9.141 -28.438 0.12 1 92.25 132 HIS A C 1
ATOM 1023 O O . HIS A 1 132 ? -9.797 -28.594 -0.91 1 92.25 132 HIS A O 1
ATOM 1029 N N . GLY A 1 133 ? -7.805 -28.344 0.132 1 91.94 133 GLY A N 1
ATOM 1030 C CA . GLY A 1 133 ? -7.027 -28.812 -1.009 1 91.94 133 GLY A CA 1
ATOM 1031 C C . GLY A 1 133 ? -6.586 -27.672 -1.921 1 91.94 133 GLY A C 1
ATOM 1032 O O . GLY A 1 133 ? -6.004 -27.922 -2.979 1 91.94 133 GLY A O 1
ATOM 1033 N N . GLY A 1 134 ? -6.914 -26.422 -1.518 1 95.06 134 GLY A N 1
ATOM 1034 C CA . GLY A 1 134 ? -6.5 -25.281 -2.332 1 95.06 134 GLY A CA 1
ATOM 1035 C C . GLY A 1 134 ? -5.02 -24.969 -2.209 1 95.06 134 GLY A C 1
ATOM 1036 O O . GLY A 1 134 ? -4.422 -25.188 -1.153 1 95.06 134 GLY A O 1
ATOM 1037 N N . GLU A 1 135 ? -4.402 -24.469 -3.279 1 97.56 135 GLU A N 1
ATOM 1038 C CA . GLU A 1 135 ? -3.018 -24.016 -3.246 1 97.56 135 GLU A CA 1
ATOM 1039 C C . GLU A 1 135 ? -2.91 -22.625 -2.652 1 97.56 135 GLU A C 1
ATOM 1041 O O . GLU A 1 135 ? -3.711 -21.734 -2.973 1 97.56 135 GLU A O 1
ATOM 1046 N N . LEU A 1 136 ? -1.943 -22.484 -1.8 1 98.25 136 LEU A N 1
ATOM 1047 C CA . LEU A 1 136 ? -1.797 -21.234 -1.049 1 98.25 136 LEU A CA 1
ATOM 1048 C C . LEU A 1 136 ? -0.402 -20.656 -1.237 1 98.25 136 LEU A C 1
ATOM 1050 O O . LEU A 1 136 ? 0.6 -21.328 -0.994 1 98.25 136 LEU A O 1
ATOM 1054 N N . VAL A 1 137 ? -0.316 -19.438 -1.728 1 98.81 137 VAL A N 1
ATOM 1055 C CA . VAL A 1 137 ? 0.891 -18.609 -1.661 1 98.81 137 VAL A CA 1
ATOM 1056 C C . VAL A 1 137 ? 0.787 -17.641 -0.495 1 98.81 137 VAL A C 1
ATOM 1058 O O . VAL A 1 137 ? -0.201 -16.906 -0.373 1 98.81 137 VAL A O 1
ATOM 1061 N N . LEU A 1 138 ? 1.751 -17.625 0.367 1 98.56 138 LEU A N 1
ATOM 1062 C CA . LEU A 1 138 ? 1.735 -16.797 1.569 1 98.56 138 LEU A CA 1
ATOM 1063 C C . LEU A 1 138 ? 2.82 -15.734 1.508 1 98.56 138 LEU A C 1
ATOM 1065 O O . LEU A 1 138 ? 3.984 -16.047 1.232 1 98.56 138 LEU A O 1
ATOM 1069 N N . VAL A 1 139 ? 2.463 -14.5 1.653 1 97.62 139 VAL A N 1
ATOM 1070 C CA . VAL A 1 139 ? 3.393 -13.414 1.949 1 97.62 139 VAL A CA 1
ATOM 1071 C C . VAL A 1 139 ? 3.326 -13.062 3.434 1 97.62 139 VAL A C 1
ATOM 1073 O O . VAL A 1 139 ? 2.27 -12.68 3.939 1 97.62 139 VAL A O 1
ATOM 1076 N N . THR A 1 140 ? 4.445 -13.227 4.086 1 95.56 140 THR A N 1
ATOM 1077 C CA . THR A 1 140 ? 4.422 -13.055 5.535 1 95.56 140 THR A CA 1
ATOM 1078 C C . THR A 1 140 ? 5.75 -12.492 6.031 1 95.56 140 THR A C 1
ATOM 1080 O O . THR A 1 140 ? 6.602 -12.094 5.234 1 95.56 140 THR A O 1
ATOM 1083 N N . ASP A 1 141 ? 5.902 -12.367 7.387 1 91.38 141 ASP A N 1
ATOM 1084 C CA . ASP A 1 141 ? 7.047 -11.648 7.941 1 91.38 141 ASP A CA 1
ATOM 1085 C C . ASP A 1 141 ? 7.848 -12.539 8.891 1 91.38 141 ASP A C 1
ATOM 1087 O O . ASP A 1 141 ? 8.789 -12.07 9.539 1 91.38 141 ASP A O 1
ATOM 1091 N N . ALA A 1 142 ? 7.484 -13.805 9.016 1 90.25 142 ALA A N 1
ATOM 1092 C CA . ALA A 1 142 ? 8.227 -14.734 9.867 1 90.25 142 ALA A CA 1
ATOM 1093 C C . ALA A 1 142 ? 8.117 -16.172 9.344 1 90.25 142 ALA A C 1
ATOM 1095 O O . ALA A 1 142 ? 7.07 -16.562 8.828 1 90.25 142 ALA A O 1
ATOM 1096 N N . GLU A 1 143 ? 9.203 -16.922 9.531 1 90.88 143 GLU A N 1
ATOM 1097 C CA . GLU A 1 143 ? 9.227 -18.312 9.07 1 90.88 143 GLU A CA 1
ATOM 1098 C C . GLU A 1 143 ? 8.234 -19.172 9.859 1 90.88 143 GLU A C 1
ATOM 1100 O O . GLU A 1 143 ? 7.723 -20.156 9.344 1 90.88 143 GLU A O 1
ATOM 1105 N N . ASP A 1 144 ? 7.969 -18.719 11.039 1 90.19 144 ASP A N 1
ATOM 1106 C CA . ASP A 1 144 ? 7.07 -19.5 11.891 1 90.19 144 ASP A CA 1
ATOM 1107 C C . ASP A 1 144 ? 5.699 -18.828 11.992 1 90.19 144 ASP A C 1
ATOM 1109 O O . ASP A 1 144 ? 4.957 -19.062 12.945 1 90.19 144 ASP A O 1
ATOM 1113 N N . ALA A 1 145 ? 5.355 -18.016 11.047 1 92.56 145 ALA A N 1
ATOM 1114 C CA . ALA A 1 145 ? 4.031 -17.406 11.016 1 92.56 145 ALA A CA 1
ATOM 1115 C C . ALA A 1 145 ? 2.938 -18.453 10.891 1 92.56 145 ALA A C 1
ATOM 1117 O O . ALA A 1 145 ? 3.18 -19.547 10.375 1 92.56 145 ALA A O 1
ATOM 1118 N N . PRO A 1 146 ? 1.716 -18.312 11.375 1 92.12 146 PRO A N 1
ATOM 1119 C CA . PRO A 1 146 ? 0.626 -19.297 11.445 1 92.12 146 PRO A CA 1
ATOM 1120 C C . PRO A 1 146 ? 0.4 -20.016 10.125 1 92.12 146 PRO A C 1
ATOM 1122 O O . PRO A 1 146 ? 0.06 -21.203 10.117 1 92.12 146 PRO A O 1
ATOM 1125 N N . LEU A 1 147 ? 0.522 -19.531 8.961 1 95.81 147 LEU A N 1
ATOM 1126 C CA . LEU A 1 147 ? 0.187 -20.078 7.656 1 95.81 147 LEU A CA 1
ATOM 1127 C C . LEU A 1 147 ? 1.433 -20.609 6.953 1 95.81 147 LEU A C 1
ATOM 1129 O O . LEU A 1 147 ? 1.336 -21.219 5.891 1 95.81 147 LEU A O 1
ATOM 1133 N N . ALA A 1 148 ? 2.547 -20.5 7.613 1 95.19 148 ALA A N 1
ATOM 1134 C CA . ALA A 1 148 ? 3.803 -20.797 6.93 1 95.19 148 ALA A CA 1
ATOM 1135 C C . ALA A 1 148 ? 3.932 -22.281 6.648 1 95.19 148 ALA A C 1
ATOM 1137 O O . ALA A 1 148 ? 4.379 -22.688 5.57 1 95.19 148 ALA A O 1
ATOM 1138 N N . GLY A 1 149 ? 3.42 -23.109 7.516 1 95.25 149 GLY A N 1
ATOM 1139 C CA . GLY A 1 149 ? 3.598 -24.547 7.422 1 95.25 149 GLY A CA 1
ATOM 1140 C C . GLY A 1 149 ? 2.668 -25.203 6.414 1 95.25 149 GLY A C 1
ATOM 1141 O O . GLY A 1 149 ? 2.9 -26.344 5.992 1 95.25 149 GLY A O 1
ATOM 1142 N N . ILE A 1 150 ? 1.69 -24.531 5.965 1 96.25 150 ILE A N 1
ATOM 1143 C CA . ILE A 1 150 ? 0.711 -25.156 5.086 1 96.25 150 ILE A CA 1
ATOM 1144 C C . ILE A 1 150 ? 0.739 -24.484 3.715 1 96.25 150 ILE A C 1
ATOM 1146 O O . ILE A 1 150 ? -0.008 -24.875 2.812 1 96.25 150 ILE A O 1
ATOM 1150 N N . ALA A 1 151 ? 1.553 -23.453 3.521 1 97.75 151 ALA A N 1
ATOM 1151 C CA . ALA A 1 151 ? 1.629 -22.734 2.256 1 97.75 151 ALA A CA 1
ATOM 1152 C C . ALA A 1 151 ? 2.377 -23.547 1.203 1 97.75 151 ALA A C 1
ATOM 1154 O O . ALA A 1 151 ? 3.379 -24.203 1.508 1 97.75 151 ALA A O 1
ATOM 1155 N N . THR A 1 152 ? 1.888 -23.547 -0.038 1 97.88 152 THR A N 1
ATOM 1156 C CA . THR A 1 152 ? 2.578 -24.156 -1.163 1 97.88 152 THR A CA 1
ATOM 1157 C C . THR A 1 152 ? 3.891 -23.438 -1.458 1 97.88 152 THR A C 1
ATOM 1159 O O . THR A 1 152 ? 4.898 -24.078 -1.762 1 97.88 152 THR A O 1
ATOM 1162 N N . ALA A 1 153 ? 3.871 -22.125 -1.42 1 97.69 153 ALA A N 1
ATOM 1163 C CA . ALA A 1 153 ? 5.023 -21.234 -1.481 1 97.69 153 ALA A CA 1
ATOM 1164 C C . ALA A 1 153 ? 4.879 -20.078 -0.496 1 97.69 153 ALA A C 1
ATOM 1166 O O . ALA A 1 153 ? 3.762 -19.641 -0.202 1 97.69 153 ALA A O 1
ATOM 1167 N N . ARG A 1 154 ? 5.93 -19.641 0.042 1 96.94 154 ARG A N 1
ATOM 1168 C CA . ARG A 1 154 ? 5.875 -18.516 0.971 1 96.94 154 ARG A CA 1
ATOM 1169 C C . ARG A 1 154 ? 6.988 -17.516 0.684 1 96.94 154 ARG A C 1
ATOM 1171 O O . ARG A 1 154 ? 8.102 -17.906 0.317 1 96.94 154 ARG A O 1
ATOM 1178 N N . ILE A 1 155 ? 6.688 -16.359 0.778 1 96.81 155 ILE A N 1
ATOM 1179 C CA . ILE A 1 155 ? 7.605 -15.234 0.766 1 96.81 155 ILE A CA 1
ATOM 1180 C C . ILE A 1 155 ? 7.688 -14.617 2.162 1 96.81 155 ILE A C 1
ATOM 1182 O O . ILE A 1 155 ? 6.723 -14.016 2.641 1 96.81 155 ILE A O 1
ATOM 1186 N N . VAL A 1 156 ? 8.797 -14.758 2.824 1 94 156 VAL A N 1
ATOM 1187 C CA . VAL A 1 156 ? 8.992 -14.242 4.176 1 94 156 VAL A CA 1
ATOM 1188 C C . VAL A 1 156 ? 9.859 -12.984 4.129 1 94 156 VAL A C 1
ATOM 1190 O O . VAL A 1 156 ? 11.07 -13.062 3.928 1 94 156 VAL A O 1
ATOM 1193 N N . VAL A 1 157 ? 9.109 -11.836 4.348 1 89.19 157 VAL A N 1
ATOM 1194 C CA . VAL A 1 157 ? 9.781 -10.547 4.289 1 89.19 157 VAL A CA 1
ATOM 1195 C C . VAL A 1 157 ? 10.406 -10.227 5.645 1 89.19 157 VAL A C 1
ATOM 1197 O O . VAL A 1 157 ? 9.766 -10.383 6.684 1 89.19 157 VAL A O 1
ATOM 1200 N N . GLY A 1 158 ? 11.547 -9.695 5.727 1 72.19 158 GLY A N 1
ATOM 1201 C CA . GLY A 1 158 ? 12.172 -9.242 6.965 1 72.19 158 GLY A CA 1
ATOM 1202 C C . GLY A 1 158 ? 12.719 -10.383 7.805 1 72.19 158 GLY A C 1
ATOM 1203 O O . GLY A 1 158 ? 12.961 -10.211 9 1 72.19 158 GLY A O 1
ATOM 1204 N N . ALA A 1 159 ? 12.664 -11.555 7.184 1 54.47 159 ALA A N 1
ATOM 1205 C CA . ALA A 1 159 ? 13.312 -12.688 7.844 1 54.47 159 ALA A CA 1
ATOM 1206 C C . ALA A 1 159 ? 14.727 -12.336 8.281 1 54.47 159 ALA A C 1
ATOM 1208 O O . ALA A 1 159 ? 15.523 -11.836 7.488 1 54.47 159 ALA A O 1
ATOM 1209 N N . GLY A 1 160 ? 14.781 -11.75 9.82 1 48.88 160 GLY A N 1
ATOM 1210 C CA . GLY A 1 160 ? 16.016 -11.438 10.531 1 48.88 160 GLY A CA 1
ATOM 1211 C C . GLY A 1 160 ? 15.992 -10.062 11.172 1 48.88 160 GLY A C 1
ATOM 1212 O O . GLY A 1 160 ? 16.984 -9.633 11.766 1 48.88 160 GLY A O 1
ATOM 1213 N N . SER A 1 161 ? 15.047 -9.289 10.727 1 47.81 161 SER A N 1
ATOM 1214 C CA . SER A 1 161 ? 15.109 -7.977 11.367 1 47.81 161 SER A CA 1
ATOM 1215 C C . SER A 1 161 ? 14.602 -8.039 12.805 1 47.81 161 SER A C 1
ATOM 1217 O O . SER A 1 161 ? 13.727 -8.844 13.125 1 47.81 161 SER A O 1
ATOM 1219 N N . ALA A 1 162 ? 15.43 -7.73 13.617 1 43.22 162 ALA A N 1
ATOM 1220 C CA . ALA A 1 162 ? 15.117 -7.633 15.039 1 43.22 162 ALA A CA 1
ATOM 1221 C C . ALA A 1 162 ? 13.812 -6.879 15.266 1 43.22 162 ALA A C 1
ATOM 1223 O O . ALA A 1 162 ? 13.227 -6.945 16.344 1 43.22 162 ALA A O 1
ATOM 1224 N N . SER A 1 163 ? 13.562 -5.797 14.523 1 44.31 163 SER A N 1
ATOM 1225 C CA . SER A 1 163 ? 12.398 -5 14.906 1 44.31 163 SER A CA 1
ATOM 1226 C C . SER A 1 163 ? 11.109 -5.609 14.367 1 44.31 163 SER A C 1
ATOM 1228 O O . SER A 1 163 ? 11.055 -6.027 13.203 1 44.31 163 SER A O 1
ATOM 1230 N N . TYR A 1 164 ? 10.383 -6.262 15.227 1 43.34 164 TYR A N 1
ATOM 1231 C CA . TYR A 1 164 ? 9.047 -6.82 15.062 1 43.34 164 TYR A CA 1
ATOM 1232 C C . TYR A 1 164 ? 8.195 -5.938 14.156 1 43.34 164 TYR A C 1
ATOM 1234 O O . TYR A 1 164 ? 7.094 -6.324 13.758 1 43.34 164 TYR A O 1
ATOM 1242 N N . VAL A 1 165 ? 8.648 -4.715 13.828 1 52.97 165 VAL A N 1
ATOM 1243 C CA . VAL A 1 165 ? 7.719 -3.85 13.109 1 52.97 165 VAL A CA 1
ATOM 1244 C C . VAL A 1 165 ? 7.836 -4.105 11.609 1 52.97 165 VAL A C 1
ATOM 1246 O O . VAL A 1 165 ? 8.938 -4.094 11.055 1 52.97 165 VAL A O 1
ATOM 1249 N N . ASN A 1 166 ? 6.887 -4.766 11.039 1 70 166 ASN A N 1
ATOM 1250 C CA . ASN A 1 166 ? 6.859 -4.98 9.594 1 70 166 ASN A CA 1
ATOM 1251 C C . ASN A 1 166 ? 7.215 -3.709 8.828 1 70 166 ASN A C 1
ATOM 1253 O O . ASN A 1 166 ? 6.719 -2.627 9.156 1 70 166 ASN A O 1
ATOM 1257 N N . SER A 1 167 ? 8.344 -3.803 8.125 1 86.81 167 SER A N 1
ATOM 1258 C CA . SER A 1 167 ? 8.82 -2.715 7.273 1 86.81 167 SER A CA 1
ATOM 1259 C C . SER A 1 167 ? 7.934 -2.545 6.043 1 86.81 167 SER A C 1
ATOM 1261 O O . SER A 1 167 ? 7.938 -3.389 5.145 1 86.81 167 SER A O 1
ATOM 1263 N N . PRO A 1 168 ? 7.156 -1.473 6.027 1 91.94 168 PRO A N 1
ATOM 1264 C CA . PRO A 1 168 ? 6.281 -1.276 4.871 1 91.94 168 PRO A CA 1
ATOM 1265 C C . PRO A 1 168 ? 7.047 -1.225 3.551 1 91.94 168 PRO A C 1
ATOM 1267 O O . PRO A 1 168 ? 6.539 -1.664 2.518 1 91.94 168 PRO A O 1
ATOM 1270 N N . THR A 1 169 ? 8.328 -0.755 3.566 1 94.12 169 THR A N 1
ATOM 1271 C CA . THR A 1 169 ? 9.109 -0.65 2.342 1 94.12 169 THR A CA 1
ATOM 1272 C C . THR A 1 169 ? 9.578 -2.027 1.876 1 94.12 169 THR A C 1
ATOM 1274 O O . THR A 1 169 ? 9.617 -2.301 0.674 1 94.12 169 THR A O 1
ATOM 1277 N N . SER A 1 170 ? 9.875 -2.928 2.854 1 94.62 170 SER A N 1
ATOM 1278 C CA . SER A 1 170 ? 10.258 -4.289 2.502 1 94.62 170 SER A CA 1
ATOM 1279 C C . SER A 1 170 ? 9.086 -5.066 1.92 1 94.62 170 SER A C 1
ATOM 1281 O O . SER A 1 170 ? 9.25 -5.82 0.958 1 94.62 170 SER A O 1
ATOM 1283 N N . ILE A 1 171 ? 7.938 -4.855 2.51 1 95.06 171 ILE A N 1
ATOM 1284 C CA . ILE A 1 171 ? 6.738 -5.523 2.014 1 95.06 171 ILE A CA 1
ATOM 1285 C C . ILE A 1 171 ? 6.414 -5.02 0.609 1 95.06 171 ILE A C 1
ATOM 1287 O O . ILE A 1 171 ? 6.137 -5.812 -0.293 1 95.06 171 ILE A O 1
ATOM 1291 N N . ALA A 1 172 ? 6.469 -3.715 0.424 1 94.62 172 ALA A N 1
ATOM 1292 C CA . ALA A 1 172 ? 6.219 -3.121 -0.886 1 94.62 172 ALA A CA 1
ATOM 1293 C C . ALA A 1 172 ? 7.176 -3.68 -1.935 1 94.62 172 ALA A C 1
ATOM 1295 O O . ALA A 1 172 ? 6.77 -3.963 -3.064 1 94.62 172 ALA A O 1
ATOM 1296 N N . LEU A 1 173 ? 8.438 -3.838 -1.568 1 94.81 173 LEU A N 1
ATOM 1297 C CA . LEU A 1 173 ? 9.43 -4.395 -2.482 1 94.81 173 LEU A CA 1
ATOM 1298 C C . LEU A 1 173 ? 9.039 -5.809 -2.906 1 94.81 173 LEU A C 1
ATOM 1300 O O . LEU A 1 173 ? 9.055 -6.129 -4.098 1 94.81 173 LEU A O 1
ATOM 1304 N N . ALA A 1 174 ? 8.719 -6.637 -1.957 1 95.88 174 ALA A N 1
ATOM 1305 C CA . ALA A 1 174 ? 8.383 -8.031 -2.238 1 95.88 174 ALA A CA 1
ATOM 1306 C C . ALA A 1 174 ? 7.172 -8.125 -3.162 1 95.88 174 ALA A C 1
ATOM 1308 O O . ALA A 1 174 ? 7.176 -8.898 -4.125 1 95.88 174 ALA A O 1
ATOM 1309 N N . LEU A 1 175 ? 6.156 -7.328 -2.846 1 97 175 LEU A N 1
ATOM 1310 C CA . LEU A 1 175 ? 4.934 -7.367 -3.641 1 97 175 LEU A CA 1
ATOM 1311 C C . LEU A 1 175 ? 5.188 -6.848 -5.055 1 97 175 LEU A C 1
ATOM 1313 O O . LEU A 1 175 ? 4.645 -7.383 -6.023 1 97 175 LEU A O 1
ATOM 1317 N N . HIS A 1 176 ? 5.988 -5.797 -5.137 1 95 176 HIS A N 1
ATOM 1318 C CA . HIS A 1 176 ? 6.332 -5.242 -6.445 1 95 176 HIS A CA 1
ATOM 1319 C C . HIS A 1 176 ? 7.09 -6.258 -7.289 1 95 176 HIS A C 1
ATOM 1321 O O . HIS A 1 176 ? 6.797 -6.43 -8.477 1 95 176 HIS A O 1
ATOM 1327 N N . LEU A 1 177 ? 8.055 -6.93 -6.715 1 95.75 177 LEU A N 1
ATOM 1328 C CA . LEU A 1 177 ? 8.805 -7.965 -7.414 1 95.75 177 LEU A CA 1
ATOM 1329 C C . LEU A 1 177 ? 7.891 -9.102 -7.855 1 95.75 177 LEU A C 1
ATOM 1331 O O . LEU A 1 177 ? 7.98 -9.562 -8.992 1 95.75 177 LEU A O 1
ATOM 1335 N N . LEU A 1 178 ? 7.02 -9.539 -6.953 1 97.06 178 LEU A N 1
ATOM 1336 C CA . LEU A 1 178 ? 6.098 -10.633 -7.258 1 97.06 178 LEU A CA 1
ATOM 1337 C C . LEU A 1 178 ? 5.207 -10.281 -8.445 1 97.06 178 LEU A C 1
ATOM 1339 O O . LEU A 1 178 ? 5.07 -11.07 -9.375 1 97.06 178 LEU A O 1
ATOM 1343 N N . ALA A 1 179 ? 4.641 -9.086 -8.398 1 96.69 179 ALA A N 1
ATOM 1344 C CA . ALA A 1 179 ? 3.77 -8.648 -9.484 1 96.69 179 ALA A CA 1
ATOM 1345 C C . ALA A 1 179 ? 4.539 -8.547 -10.805 1 96.69 179 ALA A C 1
ATOM 1347 O O . ALA A 1 179 ? 4.074 -9.031 -11.836 1 96.69 179 ALA A O 1
ATOM 1348 N N . THR A 1 180 ? 5.734 -7.945 -10.734 1 94.5 180 THR A N 1
ATOM 1349 C CA . THR A 1 180 ? 6.527 -7.703 -11.938 1 94.5 180 THR A CA 1
ATOM 1350 C C . THR A 1 180 ? 6.945 -9.023 -12.586 1 94.5 180 THR A C 1
ATOM 1352 O O . THR A 1 180 ? 6.789 -9.203 -13.797 1 94.5 180 THR A O 1
ATOM 1355 N N . LEU A 1 181 ? 7.438 -9.945 -11.812 1 95.12 181 LEU A N 1
ATOM 1356 C CA . LEU A 1 181 ? 7.879 -11.227 -12.352 1 95.12 181 LEU A CA 1
ATOM 1357 C C . LEU A 1 181 ? 6.691 -12.039 -12.875 1 95.12 181 LEU A C 1
ATOM 1359 O O . LEU A 1 181 ? 6.797 -12.711 -13.898 1 95.12 181 LEU A O 1
ATOM 1363 N N . THR A 1 182 ? 5.543 -11.984 -12.164 1 96.06 182 THR A N 1
ATOM 1364 C CA . THR A 1 182 ? 4.348 -12.711 -12.578 1 96.06 182 THR A CA 1
ATOM 1365 C C . THR A 1 182 ? 3.857 -12.203 -13.938 1 96.06 182 THR A C 1
ATOM 1367 O O . THR A 1 182 ? 3.65 -13 -14.859 1 96.06 182 THR A O 1
ATOM 1370 N N . ILE A 1 183 ? 3.771 -10.914 -14.094 1 93.38 183 ILE A N 1
ATOM 1371 C CA . ILE A 1 183 ? 3.258 -10.312 -15.32 1 93.38 183 ILE A CA 1
ATOM 1372 C C . ILE A 1 183 ? 4.219 -10.594 -16.469 1 93.38 183 ILE A C 1
ATOM 1374 O O . ILE A 1 183 ? 3.789 -10.922 -17.578 1 93.38 183 ILE A O 1
ATOM 1378 N N . ALA A 1 184 ? 5.508 -10.539 -16.219 1 91.44 184 ALA A N 1
ATOM 1379 C CA . ALA A 1 184 ? 6.52 -10.773 -17.25 1 91.44 184 ALA A CA 1
ATOM 1380 C C . ALA A 1 184 ? 6.473 -12.219 -17.75 1 91.44 184 ALA A C 1
ATOM 1382 O O . ALA A 1 184 ? 6.867 -12.5 -18.875 1 91.44 184 ALA A O 1
ATOM 1383 N N . SER A 1 185 ? 6.016 -13.07 -16.906 1 91.69 185 SER A N 1
ATOM 1384 C CA . SER A 1 185 ? 5.992 -14.492 -17.25 1 91.69 185 SER A CA 1
ATOM 1385 C C . SER A 1 185 ? 4.664 -14.891 -17.875 1 91.69 185 SER A C 1
ATOM 1387 O O . SER A 1 185 ? 4.48 -16.047 -18.266 1 91.69 185 SER A O 1
ATOM 1389 N N . SER A 1 186 ? 3.77 -13.93 -17.969 1 90.62 186 SER A N 1
ATOM 1390 C CA . SER A 1 186 ? 2.455 -14.227 -18.531 1 90.62 186 SER A CA 1
ATOM 1391 C C . SER A 1 186 ? 2.412 -13.945 -20.031 1 90.62 186 SER A C 1
ATOM 1393 O O . SER A 1 186 ? 2.709 -12.828 -20.469 1 90.62 186 SER A O 1
ATOM 1395 N N . LYS A 1 187 ? 2.178 -14.852 -20.969 1 87.25 187 LYS A N 1
ATOM 1396 C CA . LYS A 1 187 ? 2.199 -14.719 -22.422 1 87.25 187 LYS A CA 1
ATOM 1397 C C . LYS A 1 187 ? 1.182 -13.688 -22.891 1 87.25 187 LYS A C 1
ATOM 1399 O O . LYS A 1 187 ? 1.451 -12.922 -23.828 1 87.25 187 LYS A O 1
ATOM 1404 N N . GLY A 1 188 ? 0.131 -13.383 -22.219 1 86.88 188 GLY A N 1
ATOM 1405 C CA . GLY A 1 188 ? -0.936 -12.492 -22.641 1 86.88 188 GLY A CA 1
ATOM 1406 C C . GLY A 1 188 ? -0.952 -11.18 -21.891 1 86.88 188 GLY A C 1
ATOM 1407 O O . GLY A 1 188 ? -1.854 -10.359 -22.062 1 86.88 188 GLY A O 1
ATOM 1408 N N . ALA A 1 189 ? 0.082 -10.914 -21.25 1 87.5 189 ALA A N 1
ATOM 1409 C CA . ALA A 1 189 ? 0.088 -9.742 -20.375 1 87.5 189 ALA A CA 1
ATOM 1410 C C . ALA A 1 189 ? 0.108 -8.453 -21.188 1 87.5 189 ALA A C 1
ATOM 1412 O O . ALA A 1 189 ? -0.611 -7.5 -20.875 1 87.5 189 ALA A O 1
ATOM 1413 N N . GLY A 1 190 ? 0.901 -8.367 -22.203 1 87.94 190 GLY A N 1
ATOM 1414 C CA . GLY A 1 190 ? 0.982 -7.18 -23.031 1 87.94 190 GLY A CA 1
ATOM 1415 C C . GLY A 1 190 ? -0.341 -6.816 -23.688 1 87.94 190 GLY A C 1
ATOM 1416 O O . GLY A 1 190 ? -0.74 -5.652 -23.688 1 87.94 190 GLY A O 1
ATOM 1417 N N . ARG A 1 191 ? -0.947 -7.77 -24.25 1 89.69 191 ARG A N 1
ATOM 1418 C CA . ARG A 1 191 ? -2.25 -7.562 -24.875 1 89.69 191 ARG A CA 1
ATOM 1419 C C . ARG A 1 191 ? -3.273 -7.07 -23.859 1 89.69 191 ARG A C 1
ATOM 1421 O O . ARG A 1 191 ? -4.023 -6.133 -24.125 1 89.69 191 ARG A O 1
ATOM 1428 N N . ARG A 1 192 ? -3.299 -7.695 -22.766 1 88.25 192 ARG A N 1
ATOM 1429 C CA . ARG A 1 192 ? -4.242 -7.316 -21.719 1 88.25 192 ARG A CA 1
ATOM 1430 C C . ARG A 1 192 ? -4.004 -5.879 -21.266 1 88.25 192 ARG A C 1
ATOM 1432 O O . ARG A 1 192 ? -4.957 -5.125 -21.062 1 88.25 192 ARG A O 1
ATOM 1439 N N . LEU A 1 193 ? -2.803 -5.551 -21.094 1 87.81 193 LEU A N 1
ATOM 1440 C CA . LEU A 1 193 ? -2.457 -4.195 -20.672 1 87.81 193 LEU A CA 1
ATOM 1441 C C . LEU A 1 193 ? -2.969 -3.166 -21.672 1 87.81 193 LEU A C 1
ATOM 1443 O O . LEU A 1 193 ? -3.537 -2.143 -21.281 1 87.81 193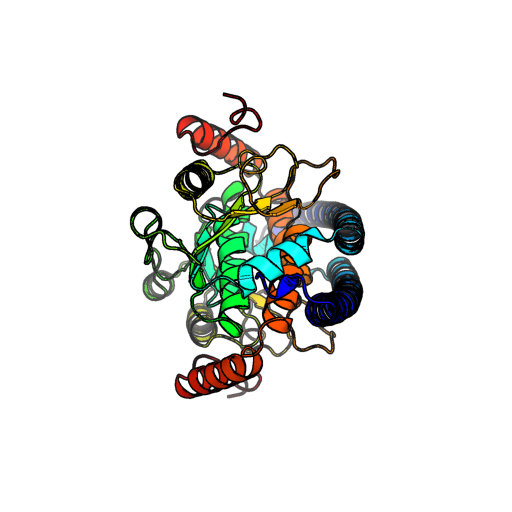 LEU A O 1
ATOM 1447 N N . ARG A 1 194 ? -2.805 -3.451 -22.906 1 87.56 194 ARG A N 1
ATOM 1448 C CA . ARG A 1 194 ? -3.266 -2.541 -23.953 1 87.56 194 ARG A CA 1
ATOM 1449 C C . ARG A 1 194 ? -4.785 -2.416 -23.938 1 87.56 194 ARG A C 1
ATOM 1451 O O . ARG A 1 194 ? -5.32 -1.312 -24.047 1 87.56 194 ARG A O 1
ATOM 1458 N N . GLU A 1 195 ? -5.375 -3.529 -23.844 1 89.38 195 GLU A N 1
ATOM 1459 C CA . GLU A 1 195 ? -6.836 -3.533 -23.797 1 89.38 195 GLU A CA 1
ATOM 1460 C C . GLU A 1 195 ? -7.355 -2.754 -22.594 1 89.38 195 GLU A C 1
ATOM 1462 O O . GLU A 1 195 ? -8.312 -1.985 -22.719 1 89.38 195 GLU A O 1
ATOM 1467 N N . ARG A 1 196 ? -6.734 -2.963 -21.5 1 87.19 196 ARG A N 1
ATOM 1468 C CA . ARG A 1 196 ? -7.125 -2.258 -20.297 1 87.19 196 ARG A CA 1
ATOM 1469 C C . ARG A 1 196 ? -6.922 -0.754 -20.438 1 87.19 196 ARG A C 1
ATOM 1471 O O . ARG A 1 196 ? -7.758 0.037 -20 1 87.19 196 ARG A O 1
ATOM 1478 N N . ASP A 1 197 ? -5.844 -0.381 -21.016 1 86.75 197 ASP A N 1
ATOM 1479 C CA . ASP A 1 197 ? -5.559 1.034 -21.219 1 86.75 197 ASP A CA 1
ATOM 1480 C C . ASP A 1 197 ? -6.598 1.672 -22.141 1 86.75 197 ASP A C 1
ATOM 1482 O O . ASP A 1 197 ? -7.051 2.791 -21.891 1 86.75 197 ASP A O 1
ATOM 1486 N N . ALA A 1 198 ? -6.961 0.959 -23.172 1 87.62 198 ALA A N 1
ATOM 1487 C CA . ALA A 1 198 ? -7.961 1.456 -24.109 1 87.62 198 ALA A CA 1
ATOM 1488 C C . ALA A 1 198 ? -9.312 1.638 -23.422 1 87.62 198 ALA A C 1
ATOM 1490 O O . ALA A 1 198 ? -9.992 2.648 -23.625 1 87.62 198 ALA A O 1
ATOM 1491 N N . LEU A 1 199 ? -9.633 0.701 -22.641 1 89.06 199 LEU A N 1
ATOM 1492 C CA . LEU A 1 199 ? -10.906 0.763 -21.922 1 89.06 199 LEU A CA 1
ATOM 1493 C C . LEU A 1 199 ? -10.906 1.9 -20.906 1 89.06 199 LEU A C 1
ATOM 1495 O O . LEU A 1 199 ? -11.906 2.605 -20.766 1 89.06 199 LEU A O 1
ATOM 1499 N N . ALA A 1 200 ? -9.789 2.074 -20.219 1 87.69 200 ALA A N 1
ATOM 1500 C CA . ALA A 1 200 ? -9.664 3.158 -19.25 1 87.69 200 ALA A CA 1
ATOM 1501 C C . ALA A 1 200 ? -9.82 4.52 -19.938 1 87.69 200 ALA A C 1
ATOM 1503 O O . ALA A 1 200 ? -10.461 5.418 -19.391 1 87.69 200 ALA A O 1
ATOM 1504 N N . ALA A 1 201 ? -9.266 4.664 -21.047 1 86.62 201 ALA A N 1
ATOM 1505 C CA . ALA A 1 201 ? -9.391 5.898 -21.812 1 86.62 201 ALA A CA 1
ATOM 1506 C C . ALA A 1 201 ? -10.844 6.125 -22.234 1 86.62 201 ALA A C 1
ATOM 1508 O O . ALA A 1 201 ? -11.359 7.238 -22.141 1 86.62 201 ALA A O 1
ATOM 1509 N N . GLU A 1 202 ? -11.453 5.035 -22.734 1 88.62 202 GLU A N 1
ATOM 1510 C CA . GLU A 1 202 ? -12.844 5.109 -23.172 1 88.62 202 GLU A CA 1
ATOM 1511 C C . GLU A 1 202 ? -13.758 5.547 -22.031 1 88.62 202 GLU A C 1
ATOM 1513 O O . GLU A 1 202 ? -14.703 6.312 -22.25 1 88.62 202 GLU A O 1
ATOM 1518 N N . LEU A 1 203 ? -13.383 5.129 -20.859 1 90.38 203 LEU A N 1
ATOM 1519 C CA . LEU A 1 203 ? -14.234 5.402 -19.703 1 90.38 203 LEU A CA 1
ATOM 1520 C C . LEU A 1 203 ? -13.836 6.715 -19.031 1 90.38 203 LEU A C 1
ATOM 1522 O O . LEU A 1 203 ? -14.484 7.16 -18.094 1 90.38 203 LEU A O 1
ATOM 1526 N N . GLY A 1 204 ? -12.789 7.387 -19.422 1 89.88 204 GLY A N 1
ATOM 1527 C CA . GLY A 1 204 ? -12.344 8.641 -18.844 1 89.88 204 GLY A CA 1
ATOM 1528 C C . GLY A 1 204 ? -11.906 8.508 -17.391 1 89.88 204 GLY A C 1
ATOM 1529 O O . GLY A 1 204 ? -12.188 9.375 -16.562 1 89.88 204 GLY A O 1
ATOM 1530 N N . LEU A 1 205 ? -11.227 7.465 -17.094 1 89.69 205 LEU A N 1
ATOM 1531 C CA . LEU A 1 205 ? -10.922 7.133 -15.711 1 89.69 205 LEU A CA 1
ATOM 1532 C C . LEU A 1 205 ? -9.828 8.047 -15.156 1 89.69 205 LEU A C 1
ATOM 1534 O O . LEU A 1 205 ? -9.742 8.258 -13.945 1 89.69 205 LEU A O 1
ATOM 1538 N N . HIS A 1 206 ? -9.008 8.625 -16.078 1 91.38 206 HIS A N 1
ATOM 1539 C CA . HIS A 1 206 ? -7.836 9.352 -15.609 1 91.38 206 HIS A CA 1
ATOM 1540 C C . HIS A 1 206 ? -7.809 10.773 -16.156 1 91.38 206 HIS A C 1
ATOM 1542 O O . HIS A 1 206 ? -8.344 11.039 -17.234 1 91.38 206 HIS A O 1
ATOM 1548 N N . ILE A 1 207 ? -7.273 11.672 -15.32 1 88.12 207 ILE A N 1
ATOM 1549 C CA . ILE A 1 207 ? -7.02 13.055 -15.719 1 88.12 207 ILE A CA 1
ATOM 1550 C C . ILE A 1 207 ? -5.566 13.203 -16.156 1 88.12 207 ILE A C 1
ATOM 1552 O O . ILE A 1 207 ? -4.664 12.609 -15.57 1 88.12 207 ILE A O 1
ATOM 1556 N N . GLY A 1 208 ? -5.344 13.789 -17.344 1 72.62 208 GLY A N 1
ATOM 1557 C CA . GLY A 1 208 ? -3.988 14 -17.828 1 72.62 208 GLY A CA 1
ATOM 1558 C C . GLY A 1 208 ? -3.232 15.062 -17.047 1 72.62 208 GLY A C 1
ATOM 1559 O O . GLY A 1 208 ? -3.803 15.727 -16.188 1 72.62 208 GLY A O 1
ATOM 1560 N N . HIS A 1 209 ? -1.875 15.102 -17.109 1 65.88 209 HIS A N 1
ATOM 1561 C CA . HIS A 1 209 ? -1.006 16.062 -16.438 1 65.88 209 HIS A CA 1
ATOM 1562 C C . HIS A 1 209 ? -1.534 17.484 -16.609 1 65.88 209 HIS A C 1
ATOM 1564 O O . HIS A 1 209 ? -1.436 18.297 -15.688 1 65.88 209 HIS A O 1
ATOM 1570 N N . ARG A 1 210 ? -1.986 17.891 -17.828 1 51.06 210 ARG A N 1
ATOM 1571 C CA . ARG A 1 210 ? -2.172 19.281 -18.203 1 51.06 210 ARG A CA 1
ATOM 1572 C C . ARG A 1 210 ? -3.506 19.812 -17.672 1 51.06 210 ARG A C 1
ATOM 1574 O O . ARG A 1 210 ? -3.854 20.969 -17.906 1 51.06 210 ARG A O 1
ATOM 1581 N N . ALA A 1 211 ? -4.266 19.172 -17.094 1 45.38 211 ALA A N 1
ATOM 1582 C CA . ALA A 1 211 ? -5.625 19.703 -17 1 45.38 211 ALA A CA 1
ATOM 1583 C C . ALA A 1 211 ? -5.695 20.844 -15.977 1 45.38 211 ALA A C 1
ATOM 1585 O O . ALA A 1 211 ? -6.758 21.438 -15.781 1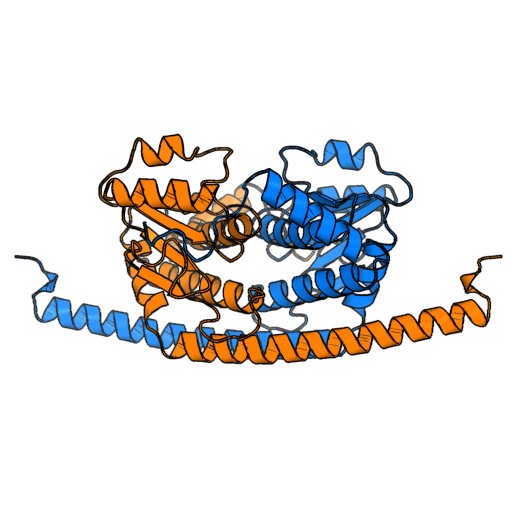 45.38 211 ALA A O 1
ATOM 1586 N N . GLY A 1 212 ? -4.863 21.031 -14.977 1 39.69 212 GLY A N 1
ATOM 1587 C CA . GLY A 1 212 ? -5.125 22.172 -14.125 1 39.69 212 GLY A CA 1
ATOM 1588 C C . GLY A 1 212 ? -5.035 23.5 -14.867 1 39.69 212 GLY A C 1
ATOM 1589 O O . GLY A 1 212 ? -5.102 24.562 -14.25 1 39.69 212 GLY A O 1
ATOM 1590 N N . ARG A 1 213 ? -4.406 23.625 -15.969 1 36.62 213 ARG A N 1
ATOM 1591 C CA . ARG A 1 213 ? -4.27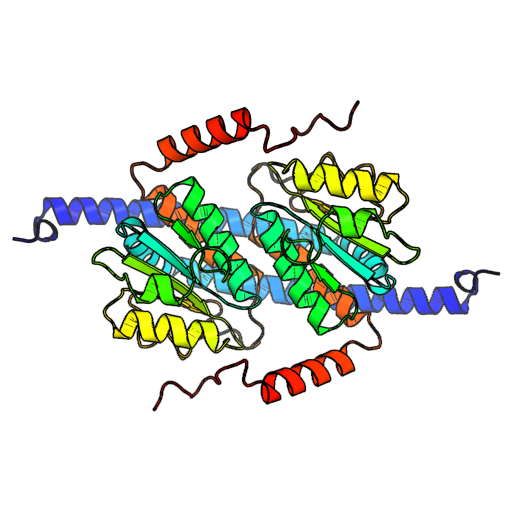3 24.969 -16.516 1 36.62 213 ARG A CA 1
ATOM 1592 C C . ARG A 1 213 ? -5.602 25.469 -17.078 1 36.62 213 ARG A C 1
ATOM 1594 O O . ARG A 1 213 ? -5.645 26.469 -17.797 1 36.62 213 ARG A O 1
ATOM 1601 N N . ALA A 1 214 ? -6.719 24.906 -16.875 1 31.56 214 ALA A N 1
ATOM 1602 C CA . ALA A 1 214 ? -7.762 25.812 -17.344 1 31.56 214 ALA A CA 1
ATOM 1603 C C . ALA A 1 214 ? -8.133 26.828 -16.266 1 31.56 214 ALA A C 1
ATOM 1605 O O . ALA A 1 214 ? -8.133 26.5 -15.086 1 31.56 214 ALA A O 1
ATOM 1606 N N . MET B 1 1 ? 2.555 -39.031 -19.484 1 33.97 1 MET B N 1
ATOM 1607 C CA . MET B 1 1 ? 3.979 -38.75 -19.578 1 33.97 1 MET B CA 1
ATOM 1608 C C . MET B 1 1 ? 4.223 -37.219 -19.484 1 33.97 1 MET B C 1
ATOM 1610 O O . MET B 1 1 ? 3.777 -36.469 -20.359 1 33.97 1 MET B O 1
ATOM 1614 N N . THR B 1 2 ? 4.262 -36.625 -18.266 1 43.31 2 THR B N 1
ATOM 1615 C CA . THR B 1 2 ? 4.332 -35.188 -17.984 1 43.31 2 THR B CA 1
ATOM 1616 C C . THR B 1 2 ? 5.484 -34.531 -18.75 1 43.31 2 THR B C 1
ATOM 1618 O O . THR B 1 2 ? 6.602 -35.062 -18.75 1 43.31 2 THR B O 1
ATOM 1621 N N . THR B 1 3 ? 5.168 -33.875 -19.844 1 48 3 THR B N 1
ATOM 1622 C CA . THR B 1 3 ? 6.02 -33.219 -20.828 1 48 3 THR B CA 1
ATOM 1623 C C . THR B 1 3 ? 7.199 -32.531 -20.141 1 48 3 THR B C 1
ATOM 1625 O O . THR B 1 3 ? 8.102 -32.031 -20.812 1 48 3 THR B O 1
ATOM 1628 N N . SER B 1 4 ? 7.078 -32.281 -18.812 1 55.88 4 SER B N 1
ATOM 1629 C CA . SER B 1 4 ? 8.148 -31.641 -18.062 1 55.88 4 SER B CA 1
ATOM 1630 C C . SER B 1 4 ? 9.406 -32.5 -18.031 1 55.88 4 SER B C 1
ATOM 1632 O O . SER B 1 4 ? 10.492 -32 -17.719 1 55.88 4 SER B O 1
ATO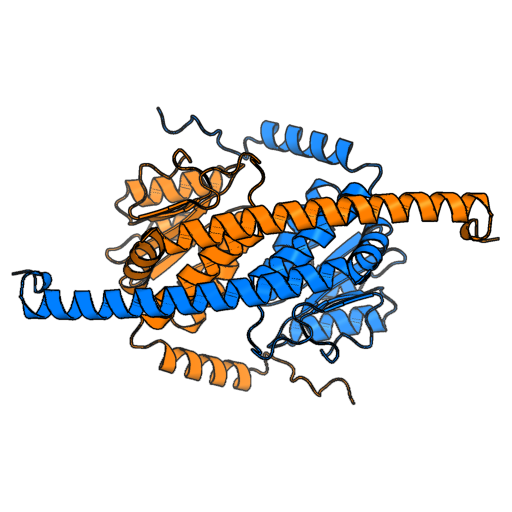M 1634 N N . GLY B 1 5 ? 9.188 -33.781 -18.391 1 59.59 5 GLY B N 1
ATOM 1635 C CA . GLY B 1 5 ? 10.289 -34.75 -18.297 1 59.59 5 GLY B CA 1
ATOM 1636 C C . GLY B 1 5 ? 11.156 -34.781 -19.531 1 59.59 5 GLY B C 1
ATOM 1637 O O . GLY B 1 5 ? 12.164 -35.469 -19.578 1 59.59 5 GLY B O 1
ATOM 1638 N N . THR B 1 6 ? 10.719 -34.062 -20.562 1 63.97 6 THR B N 1
ATOM 1639 C CA . THR B 1 6 ? 11.492 -34.125 -21.797 1 63.97 6 THR B CA 1
ATOM 1640 C C . THR B 1 6 ? 12.648 -33.125 -21.781 1 63.97 6 THR B C 1
ATOM 1642 O O . THR B 1 6 ? 12.594 -32.125 -21.078 1 63.97 6 THR B O 1
ATOM 1645 N N . PRO B 1 7 ? 13.891 -33.5 -22.406 1 71.19 7 PRO B N 1
ATOM 1646 C CA . PRO B 1 7 ? 15.031 -32.594 -22.516 1 71.19 7 PRO B CA 1
ATOM 1647 C C . PRO B 1 7 ? 14.625 -31.188 -23 1 71.19 7 PRO B C 1
ATOM 1649 O O . PRO B 1 7 ? 15.148 -30.188 -22.5 1 71.19 7 PRO B O 1
ATOM 1652 N N . ALA B 1 8 ? 13.75 -31.094 -23.938 1 73.31 8 ALA B N 1
ATOM 1653 C CA . ALA B 1 8 ? 13.25 -29.812 -24.453 1 73.31 8 ALA B CA 1
ATOM 1654 C C . ALA B 1 8 ? 12.508 -29.047 -23.359 1 73.31 8 ALA B C 1
ATOM 1656 O O . ALA B 1 8 ? 12.648 -27.828 -23.25 1 73.31 8 ALA B O 1
ATOM 1657 N N . GLY B 1 9 ? 11.703 -29.719 -22.562 1 68.38 9 GLY B N 1
ATOM 1658 C CA . GLY B 1 9 ? 10.992 -29.109 -21.438 1 68.38 9 GLY B CA 1
ATOM 1659 C C . GLY B 1 9 ? 11.914 -28.547 -20.375 1 68.38 9 GLY B C 1
ATOM 1660 O O . GLY B 1 9 ? 11.688 -27.453 -19.875 1 68.38 9 GLY B O 1
ATOM 1661 N N . ARG B 1 10 ? 12.992 -29.328 -20.156 1 69.19 10 ARG B N 1
ATOM 1662 C CA . ARG B 1 10 ? 13.992 -28.859 -19.188 1 69.19 10 ARG B CA 1
ATOM 1663 C C . ARG B 1 10 ? 14.719 -27.625 -19.703 1 69.19 10 ARG B C 1
ATOM 1665 O O . ARG B 1 10 ? 14.992 -26.703 -18.938 1 69.19 10 ARG B O 1
ATOM 1672 N N . PHE B 1 11 ? 15.102 -27.594 -21 1 69.69 11 PHE B N 1
ATOM 1673 C CA . PHE B 1 11 ? 15.773 -26.453 -21.609 1 69.69 11 PHE B CA 1
ATOM 1674 C C . PHE B 1 11 ? 14.898 -25.203 -21.531 1 69.69 11 PHE B C 1
ATOM 1676 O O . PHE B 1 11 ? 15.359 -24.141 -21.125 1 69.69 11 PHE B O 1
ATOM 1683 N N . ALA B 1 12 ? 13.578 -25.328 -21.859 1 69.69 12 ALA B N 1
ATOM 1684 C CA . ALA B 1 12 ? 12.641 -24.203 -21.828 1 69.69 12 ALA B CA 1
ATOM 1685 C C . ALA B 1 12 ? 12.5 -23.656 -20.406 1 69.69 12 ALA B C 1
ATOM 1687 O O . ALA B 1 12 ? 12.453 -22.438 -20.203 1 69.69 12 ALA B O 1
ATOM 1688 N N . ARG B 1 13 ? 12.461 -24.5 -19.453 1 71.44 13 ARG B N 1
ATOM 1689 C CA . ARG B 1 13 ? 12.352 -24.094 -18.062 1 71.44 13 ARG B CA 1
ATOM 1690 C C . ARG B 1 13 ? 13.609 -23.359 -17.594 1 71.44 13 ARG B C 1
ATOM 1692 O O . ARG B 1 13 ? 13.531 -22.391 -16.859 1 71.44 13 ARG B O 1
ATOM 1699 N N . ASN B 1 14 ? 14.703 -23.812 -18.078 1 72.88 14 ASN B N 1
ATOM 1700 C CA . ASN B 1 14 ? 15.969 -23.172 -17.734 1 72.88 14 ASN B CA 1
ATOM 1701 C C . ASN B 1 14 ? 16.078 -21.766 -18.312 1 72.88 14 ASN B C 1
ATOM 1703 O O . ASN B 1 14 ? 16.547 -20.844 -17.641 1 72.88 14 ASN B O 1
ATOM 1707 N N . VAL B 1 15 ? 15.672 -21.625 -19.531 1 69.5 15 VAL B N 1
ATOM 1708 C CA . VAL B 1 15 ? 15.695 -20.312 -20.188 1 69.5 15 VAL B CA 1
ATOM 1709 C C . VAL B 1 15 ? 14.758 -19.359 -19.469 1 69.5 15 VAL B C 1
ATOM 1711 O O . VAL B 1 15 ? 15.109 -18.203 -19.219 1 69.5 15 VAL B O 1
ATOM 1714 N N . GLN B 1 16 ? 13.641 -19.812 -19.141 1 74.38 16 GLN B N 1
ATOM 1715 C CA . GLN B 1 16 ? 12.656 -19 -18.438 1 74.38 16 GLN B CA 1
ATOM 1716 C C . GLN B 1 16 ? 13.172 -18.594 -17.062 1 74.38 16 GLN B C 1
ATOM 1718 O O . GLN B 1 16 ? 12.977 -17.453 -16.641 1 74.38 16 GLN B O 1
ATOM 1723 N N . ARG B 1 17 ? 13.773 -19.547 -16.484 1 73.94 17 ARG B N 1
ATOM 1724 C CA . ARG B 1 17 ? 14.328 -19.266 -15.164 1 73.94 17 ARG B CA 1
ATOM 1725 C C . ARG B 1 17 ? 15.438 -18.219 -15.25 1 73.94 17 ARG B C 1
ATOM 1727 O O . ARG B 1 17 ? 15.531 -17.328 -14.398 1 73.94 17 ARG B O 1
ATOM 1734 N N . ARG B 1 18 ? 16.25 -18.359 -16.219 1 75.44 18 ARG B N 1
ATOM 1735 C CA . ARG B 1 18 ? 17.344 -17.406 -16.406 1 75.44 18 ARG B CA 1
ATOM 1736 C C . ARG B 1 18 ? 16.797 -16.016 -16.719 1 75.44 18 ARG B C 1
ATOM 1738 O O . ARG B 1 18 ? 17.312 -15.016 -16.219 1 75.44 18 ARG B O 1
ATOM 1745 N N . SER B 1 19 ? 15.836 -15.977 -17.5 1 82.56 19 SER B N 1
ATOM 1746 C CA . SER B 1 19 ? 15.219 -14.703 -17.844 1 82.56 19 SER B CA 1
ATOM 1747 C C . SER B 1 19 ? 14.586 -14.039 -16.625 1 82.56 19 SER B C 1
ATOM 1749 O O . SER B 1 19 ? 14.703 -12.828 -16.438 1 82.56 19 SER B O 1
ATOM 1751 N N . ALA B 1 20 ? 13.992 -14.891 -15.859 1 87 20 ALA B N 1
ATOM 1752 C CA . ALA B 1 20 ? 13.375 -14.367 -14.648 1 87 20 ALA B CA 1
ATOM 1753 C C . ALA B 1 20 ? 14.422 -13.812 -13.688 1 87 20 ALA B C 1
ATOM 1755 O O . ALA B 1 20 ? 14.211 -12.773 -13.055 1 87 20 ALA B O 1
ATOM 1756 N N . ARG B 1 21 ? 15.516 -14.461 -13.609 1 88.88 21 ARG B N 1
ATOM 1757 C CA . ARG B 1 21 ? 16.578 -14.016 -12.727 1 88.88 21 ARG B CA 1
ATOM 1758 C C . ARG B 1 21 ? 17.188 -12.695 -13.203 1 88.88 21 ARG B C 1
ATOM 1760 O O . ARG B 1 21 ? 17.5 -11.82 -12.398 1 88.88 21 ARG B O 1
ATOM 1767 N N . VAL B 1 22 ? 17.359 -12.586 -14.469 1 91.69 22 VAL B N 1
ATOM 1768 C CA . VAL B 1 22 ? 17.906 -11.352 -15.039 1 91.69 22 VAL B CA 1
ATOM 1769 C C . VAL B 1 22 ? 16.922 -10.203 -14.805 1 91.69 22 VAL B C 1
ATOM 1771 O O . VAL B 1 22 ? 17.344 -9.109 -14.406 1 91.69 22 VAL B O 1
ATOM 1774 N N . LEU B 1 23 ? 15.711 -10.445 -15.055 1 92.81 23 LEU B N 1
ATOM 1775 C CA . LEU B 1 23 ? 14.695 -9.422 -14.82 1 92.81 23 LEU B CA 1
ATOM 1776 C C . LEU B 1 23 ? 14.656 -9.023 -13.352 1 92.81 23 LEU B C 1
ATOM 1778 O O . LEU B 1 23 ? 14.602 -7.836 -13.023 1 92.81 23 LEU B O 1
ATOM 1782 N N . LYS B 1 24 ? 14.648 -10.016 -12.492 1 94.31 24 LYS B N 1
ATOM 1783 C CA . LYS B 1 24 ? 14.625 -9.75 -11.055 1 94.31 24 LYS B CA 1
ATOM 1784 C C . LYS B 1 24 ? 15.797 -8.852 -10.648 1 94.31 24 LYS B C 1
ATOM 1786 O O . LYS B 1 24 ? 15.609 -7.887 -9.906 1 94.31 24 LYS B O 1
ATOM 1791 N N . GLN B 1 25 ? 16.984 -9.102 -11.156 1 94.56 25 GLN B N 1
ATOM 1792 C CA . GLN B 1 25 ? 18.156 -8.312 -10.836 1 94.56 25 GLN B CA 1
ATOM 1793 C C . GLN B 1 25 ? 18 -6.867 -11.305 1 94.56 25 GLN B C 1
ATOM 1795 O O . GLN B 1 25 ? 18.359 -5.93 -10.594 1 94.56 25 GLN B O 1
ATOM 1800 N N . ARG B 1 26 ? 17.438 -6.723 -12.453 1 93.69 26 ARG B N 1
ATOM 1801 C CA . ARG B 1 26 ? 17.203 -5.387 -12.992 1 93.69 26 ARG B CA 1
ATOM 1802 C C . ARG B 1 26 ? 16.219 -4.613 -12.117 1 93.69 26 ARG B C 1
ATOM 1804 O O . ARG B 1 26 ? 16.438 -3.434 -11.828 1 93.69 26 ARG B O 1
ATOM 1811 N N . VAL B 1 27 ? 15.18 -5.254 -11.742 1 93 27 VAL B N 1
ATOM 1812 C CA . VAL B 1 27 ? 14.164 -4.613 -10.914 1 93 27 VAL B CA 1
ATOM 1813 C C . VAL B 1 27 ? 14.75 -4.246 -9.555 1 93 27 VAL B C 1
ATOM 1815 O O . VAL B 1 27 ? 14.484 -3.166 -9.023 1 93 27 VAL B O 1
ATOM 1818 N N . LEU B 1 28 ? 15.555 -5.164 -9.008 1 95.5 28 LEU B N 1
ATOM 1819 C CA . LEU B 1 28 ? 16.172 -4.902 -7.719 1 95.5 28 LEU B CA 1
ATOM 1820 C C . LEU B 1 28 ? 17.094 -3.688 -7.797 1 95.5 28 LEU B C 1
ATOM 1822 O O . LEU B 1 28 ? 17.094 -2.84 -6.902 1 95.5 28 LEU B O 1
ATOM 1826 N N . GLU B 1 29 ? 17.859 -3.562 -8.844 1 94.56 29 GLU B N 1
ATOM 1827 C CA . GLU B 1 29 ? 18.75 -2.424 -9.031 1 94.56 29 GLU B CA 1
ATOM 1828 C C . GLU B 1 29 ? 17.969 -1.125 -9.195 1 94.56 29 GLU B C 1
ATOM 1830 O O . GLU B 1 29 ? 18.344 -0.093 -8.633 1 94.56 29 GLU B O 1
ATOM 1835 N N . GLN B 1 30 ? 16.938 -1.242 -9.914 1 92.19 30 GLN B N 1
ATOM 1836 C CA . GLN B 1 30 ? 16.078 -0.078 -10.117 1 92.19 30 GLN B CA 1
ATOM 1837 C C . GLN B 1 30 ? 15.453 0.376 -8.805 1 92.19 30 GLN B C 1
ATOM 1839 O O . GLN B 1 30 ? 15.414 1.572 -8.508 1 92.19 30 GLN B O 1
ATOM 1844 N N . GLN B 1 31 ? 14.977 -0.585 -8.016 1 93.31 31 GLN B N 1
ATOM 1845 C CA . GLN B 1 31 ? 14.359 -0.259 -6.734 1 93.31 31 GLN B CA 1
ATOM 1846 C C . GLN B 1 31 ? 15.383 0.31 -5.754 1 93.31 31 GLN B C 1
ATOM 1848 O O . GLN B 1 31 ? 15.07 1.222 -4.984 1 93.31 31 GLN B O 1
ATOM 1853 N N . ARG B 1 32 ? 16.562 -0.214 -5.809 1 94.5 32 ARG B N 1
ATOM 1854 C CA . ARG B 1 32 ? 17.625 0.331 -4.969 1 94.5 32 ARG B CA 1
ATOM 1855 C C . ARG B 1 32 ? 17.875 1.803 -5.285 1 94.5 32 ARG B C 1
ATOM 1857 O O . ARG B 1 32 ? 17.922 2.639 -4.383 1 94.5 32 ARG B O 1
ATOM 1864 N N . ALA B 1 33 ? 18.031 2.143 -6.535 1 92.94 33 ALA B N 1
ATOM 1865 C CA . ALA B 1 33 ? 18.312 3.512 -6.965 1 92.94 33 ALA B CA 1
ATOM 1866 C C . ALA B 1 33 ? 17.156 4.445 -6.594 1 92.94 33 ALA B C 1
ATOM 1868 O O . ALA B 1 33 ? 17.391 5.543 -6.082 1 92.94 33 ALA B O 1
ATOM 1869 N N . GLU B 1 34 ? 15.945 3.941 -6.852 1 91.12 34 GLU B N 1
ATOM 1870 C CA . GLU B 1 34 ? 14.766 4.75 -6.562 1 91.12 34 GLU B CA 1
ATOM 1871 C C . GLU B 1 34 ? 14.609 4.984 -5.062 1 91.12 34 GLU B C 1
ATOM 1873 O O . GLU B 1 34 ? 14.234 6.078 -4.633 1 91.12 34 GLU B O 1
ATOM 1878 N N . PHE B 1 35 ? 14.898 3.982 -4.297 1 94.12 35 PHE B N 1
ATOM 1879 C CA . PHE B 1 35 ? 14.758 4.102 -2.85 1 94.12 35 PHE B CA 1
ATOM 1880 C C . PHE B 1 35 ? 15.82 5.039 -2.285 1 94.12 35 PHE B C 1
ATOM 1882 O O . PHE B 1 35 ? 15.539 5.84 -1.391 1 94.12 35 PHE B O 1
ATOM 1889 N N . ASP B 1 36 ? 17.047 4.969 -2.824 1 94.12 36 ASP B N 1
ATOM 1890 C CA . ASP B 1 36 ? 18.125 5.879 -2.412 1 94.12 36 ASP B CA 1
ATOM 1891 C C . ASP B 1 36 ? 17.734 7.328 -2.689 1 94.12 36 ASP B C 1
ATOM 1893 O O . ASP B 1 36 ? 17.969 8.211 -1.857 1 94.12 36 ASP B O 1
ATOM 1897 N N . GLN B 1 37 ? 17.172 7.555 -3.791 1 92.38 37 GLN B N 1
ATOM 1898 C CA . GLN B 1 37 ? 16.703 8.898 -4.137 1 92.38 37 GLN B CA 1
ATOM 1899 C C . GLN B 1 37 ? 15.609 9.367 -3.184 1 92.38 37 GLN B C 1
ATOM 1901 O O . GLN B 1 37 ? 15.594 10.531 -2.777 1 92.38 37 GLN B O 1
ATOM 1906 N N . ALA B 1 38 ? 14.711 8.477 -2.887 1 93.5 38 ALA B N 1
ATOM 1907 C CA . ALA B 1 38 ? 13.617 8.805 -1.977 1 93.5 38 ALA B CA 1
ATOM 1908 C C . ALA B 1 38 ? 14.141 9.148 -0.584 1 93.5 38 ALA B C 1
ATOM 1910 O O . ALA B 1 38 ? 13.648 10.07 0.066 1 93.5 38 ALA B O 1
ATOM 1911 N N . LEU B 1 39 ? 15.148 8.375 -0.14 1 95.31 39 LEU B N 1
ATOM 1912 C CA . LEU B 1 39 ? 15.758 8.648 1.156 1 95.31 39 LEU B CA 1
ATOM 1913 C C . LEU B 1 39 ? 16.391 10.031 1.177 1 95.31 39 LEU B C 1
ATOM 1915 O O . LEU B 1 39 ? 16.219 10.789 2.135 1 95.31 39 LEU B O 1
ATOM 1919 N N . ARG B 1 40 ? 17.094 10.375 0.173 1 93.75 40 ARG B N 1
ATOM 1920 C CA . ARG B 1 40 ? 17.75 11.68 0.089 1 93.75 40 ARG B CA 1
ATOM 1921 C C . ARG B 1 40 ? 16.719 12.805 0.06 1 93.75 40 ARG B C 1
ATOM 1923 O O . ARG B 1 40 ? 16.875 13.805 0.771 1 93.75 40 ARG B O 1
ATOM 1930 N N . TRP B 1 41 ? 15.758 12.617 -0.735 1 91.62 41 TRP B N 1
ATOM 1931 C CA . TRP B 1 41 ? 14.688 13.609 -0.83 1 91.62 41 TRP B CA 1
ATOM 1932 C C . TRP B 1 41 ? 14.039 13.844 0.53 1 91.62 41 TRP B C 1
ATOM 1934 O O . TRP B 1 41 ? 13.867 14.992 0.953 1 91.62 41 TRP B O 1
ATOM 1944 N N . ALA B 1 42 ? 13.719 12.773 1.188 1 93.94 42 ALA B N 1
ATOM 1945 C CA . ALA B 1 42 ? 13.047 12.867 2.48 1 93.94 42 ALA B CA 1
ATOM 1946 C C . ALA B 1 42 ? 13.93 13.562 3.514 1 93.94 42 ALA B C 1
ATOM 1948 O O . ALA B 1 42 ? 13.43 14.312 4.355 1 93.94 42 ALA B O 1
ATOM 1949 N N . ALA B 1 43 ? 15.18 13.305 3.42 1 93.75 43 ALA B N 1
ATOM 1950 C CA . ALA B 1 43 ? 16.109 13.883 4.375 1 93.75 43 ALA B CA 1
ATOM 1951 C C . ALA B 1 43 ? 16.234 15.391 4.172 1 93.75 43 ALA B C 1
ATOM 1953 O O . ALA B 1 43 ? 16.453 16.141 5.133 1 93.75 43 ALA B O 1
ATOM 1954 N N . GLU B 1 44 ? 16.031 15.844 2.988 1 91.75 44 GLU B N 1
ATOM 1955 C CA . GLU B 1 44 ? 16.359 17.219 2.641 1 91.75 44 GLU B CA 1
ATOM 1956 C C . GLU B 1 44 ? 15.125 18.109 2.725 1 91.75 44 GLU B C 1
ATOM 1958 O O . GLU B 1 44 ? 15.242 19.344 2.834 1 91.75 44 GLU B O 1
ATOM 1963 N N . GLN B 1 45 ? 13.992 17.547 2.586 1 89.25 45 GLN B N 1
ATOM 1964 C CA . GLN B 1 45 ? 12.773 18.359 2.525 1 89.25 45 GLN B CA 1
ATOM 1965 C C . GLN B 1 45 ? 12.031 18.328 3.859 1 89.25 45 GLN B C 1
ATOM 1967 O O . GLN B 1 45 ? 12.195 17.406 4.648 1 89.25 45 GLN B O 1
ATOM 1972 N N . ASP B 1 46 ? 11.242 19.391 4.09 1 93.88 46 ASP B N 1
ATOM 1973 C CA . ASP B 1 46 ? 10.453 19.469 5.316 1 93.88 46 ASP B CA 1
ATOM 1974 C C . ASP B 1 46 ? 8.969 19.234 5.031 1 93.88 46 ASP B C 1
ATOM 1976 O O . ASP B 1 46 ? 8.125 19.453 5.898 1 93.88 46 ASP B O 1
ATOM 1980 N N . ALA B 1 47 ? 8.719 18.828 3.816 1 94.81 47 ALA B N 1
ATOM 1981 C CA . ALA B 1 47 ? 7.34 18.641 3.369 1 94.81 47 ALA B CA 1
ATOM 1982 C C . ALA B 1 47 ? 6.598 17.641 4.254 1 94.81 47 ALA B C 1
ATOM 1984 O O . ALA B 1 47 ? 5.426 17.844 4.578 1 94.81 47 ALA B O 1
ATOM 1985 N N . ILE B 1 48 ? 7.266 16.625 4.684 1 96.62 48 ILE B N 1
ATOM 1986 C CA . ILE B 1 48 ? 6.629 15.578 5.477 1 96.62 48 ILE B CA 1
ATOM 1987 C C . ILE B 1 48 ? 6.312 16.109 6.871 1 96.62 48 ILE B C 1
ATOM 1989 O O . ILE B 1 48 ? 5.23 15.859 7.406 1 96.62 48 ILE B O 1
ATOM 1993 N N . GLU B 1 49 ? 7.211 16.891 7.441 1 95.62 49 GLU B N 1
ATOM 1994 C CA . GLU B 1 49 ? 6.977 17.516 8.742 1 95.62 49 GLU B CA 1
ATOM 1995 C C . GLU B 1 49 ? 5.812 18.484 8.688 1 95.62 49 GLU B C 1
ATOM 1997 O O . GLU B 1 49 ? 4.984 18.531 9.602 1 95.62 49 GLU B O 1
ATOM 2002 N N . ARG B 1 50 ? 5.75 19.219 7.664 1 96.19 50 ARG B N 1
ATOM 2003 C CA . ARG B 1 50 ? 4.664 20.188 7.496 1 96.19 50 ARG B CA 1
ATOM 2004 C C . ARG B 1 50 ? 3.318 19.484 7.379 1 96.19 50 ARG B C 1
ATOM 2006 O O . ARG B 1 50 ? 2.34 19.891 8.008 1 96.19 50 ARG B O 1
ATOM 2013 N N . ALA B 1 51 ? 3.281 18.469 6.602 1 98.06 51 ALA B N 1
ATOM 2014 C CA . ALA B 1 51 ? 2.055 17.688 6.457 1 98.06 51 ALA B CA 1
ATOM 2015 C C . ALA B 1 51 ? 1.651 17.047 7.785 1 98.06 51 ALA B C 1
ATOM 2017 O O . ALA B 1 51 ? 0.475 17.062 8.156 1 98.06 51 ALA B O 1
ATOM 2018 N N . ALA B 1 52 ? 2.654 16.531 8.484 1 97.38 52 ALA B N 1
ATOM 2019 C CA . ALA B 1 52 ? 2.391 15.891 9.773 1 97.38 52 ALA B CA 1
ATOM 2020 C C . ALA B 1 52 ? 1.773 16.875 10.758 1 97.38 52 ALA B C 1
ATOM 2022 O O . ALA B 1 52 ? 0.835 16.547 11.484 1 97.38 52 ALA B O 1
ATOM 2023 N N . ALA B 1 53 ? 2.27 18.078 10.75 1 96.44 53 ALA B N 1
ATOM 2024 C CA . ALA B 1 53 ? 1.757 19.109 11.656 1 96.44 53 ALA B CA 1
ATOM 2025 C C . ALA B 1 53 ? 0.296 19.422 11.352 1 96.44 53 ALA B C 1
ATOM 2027 O O . ALA B 1 53 ? -0.514 19.578 12.273 1 96.44 53 ALA B O 1
ATOM 2028 N N . LEU B 1 54 ? -0.052 19.484 10.07 1 97.88 54 LEU B N 1
ATOM 2029 C CA . LEU B 1 54 ? -1.43 19.734 9.664 1 97.88 54 LEU B CA 1
ATOM 2030 C C . LEU B 1 54 ? -2.344 18.594 10.102 1 97.88 54 LEU B C 1
ATOM 2032 O O . LEU B 1 54 ? -3.445 18.828 10.602 1 97.88 54 LEU B O 1
ATOM 2036 N N . ILE B 1 55 ? -1.894 17.391 9.977 1 98.19 55 ILE B N 1
ATOM 2037 C CA . ILE B 1 55 ? -2.695 16.219 10.32 1 98.19 55 ILE B CA 1
ATOM 2038 C C . ILE B 1 55 ? -2.926 16.188 11.836 1 98.19 55 ILE B C 1
ATOM 2040 O O . ILE B 1 55 ? -4.039 15.914 12.289 1 98.19 55 ILE B O 1
ATOM 2044 N N . VAL B 1 56 ? -1.905 16.5 12.602 1 96.56 56 VAL B N 1
ATOM 2045 C CA . VAL B 1 56 ? -2.008 16.469 14.055 1 96.56 56 VAL B CA 1
ATOM 2046 C C . VAL B 1 56 ? -3.012 17.516 14.531 1 96.56 56 VAL B C 1
ATOM 2048 O O . VAL B 1 56 ? -3.791 17.266 15.453 1 96.56 56 VAL B O 1
ATOM 2051 N N . SER B 1 57 ? -3.02 18.609 13.898 1 96.56 57 SER B N 1
ATOM 2052 C CA . SER B 1 57 ? -3.824 19.75 14.336 1 96.56 57 SER B CA 1
ATOM 2053 C C . SER B 1 57 ? -5.285 19.578 13.93 1 96.56 57 SER B C 1
ATOM 2055 O O . SER B 1 57 ? -6.164 20.25 14.469 1 96.56 57 SER B O 1
ATOM 2057 N N . ALA B 1 58 ? -5.562 18.703 12.977 1 97.12 58 ALA B N 1
ATOM 2058 C CA . ALA B 1 58 ? -6.918 18.531 12.461 1 97.12 58 ALA B CA 1
ATOM 2059 C C . ALA B 1 58 ? -7.785 17.75 13.445 1 97.12 58 ALA B C 1
ATOM 2061 O O . ALA B 1 58 ? -7.297 16.844 14.125 1 97.12 58 ALA B O 1
ATOM 2062 N N . ARG B 1 59 ? -9.023 18.047 13.484 1 94.81 59 ARG B N 1
ATOM 2063 C CA . ARG B 1 59 ? -9.992 17.328 14.305 1 94.81 59 ARG B CA 1
ATOM 2064 C C . ARG B 1 59 ? -10.5 16.094 13.578 1 94.81 59 ARG B C 1
ATOM 2066 O O . ARG B 1 59 ? -10.57 15.008 14.164 1 94.81 59 ARG B O 1
ATOM 2073 N N . ARG B 1 60 ? -10.945 16.297 12.398 1 95.25 60 ARG B N 1
ATOM 2074 C CA . ARG B 1 60 ? -11.328 15.188 11.523 1 95.25 60 ARG B CA 1
ATOM 2075 C C . ARG B 1 60 ? -10.391 15.086 10.328 1 95.25 60 ARG B C 1
ATOM 2077 O O . ARG B 1 60 ? -10.094 16.094 9.68 1 95.25 60 ARG B O 1
ATOM 2084 N N . ARG B 1 61 ? -9.898 13.93 10.109 1 96.81 61 ARG B N 1
ATOM 2085 C CA . ARG B 1 61 ? -8.961 13.641 9.031 1 96.81 61 ARG B CA 1
ATOM 2086 C C . ARG B 1 61 ? -9.562 12.656 8.031 1 96.81 61 ARG B C 1
ATOM 2088 O O . ARG B 1 61 ? -9.797 11.492 8.359 1 96.81 61 ARG B O 1
ATOM 2095 N N . PHE B 1 62 ? -9.82 13.156 6.871 1 96.12 62 PHE B N 1
ATOM 2096 C CA . PHE B 1 62 ? -10.344 12.305 5.805 1 96.12 62 PHE B CA 1
ATOM 2097 C C . PHE B 1 62 ? -9.227 11.906 4.844 1 96.12 62 PHE B C 1
ATOM 2099 O O . PHE B 1 62 ? -8.414 12.742 4.449 1 96.12 62 PHE B O 1
ATOM 2106 N N . LEU B 1 63 ? -9.133 10.641 4.574 1 97.69 63 LEU B N 1
ATOM 2107 C CA . LEU B 1 63 ? -8.172 10.148 3.598 1 97.69 63 LEU B CA 1
ATOM 2108 C C . LEU B 1 63 ? -8.883 9.625 2.352 1 97.69 63 LEU B C 1
ATOM 2110 O O . LEU B 1 63 ? -9.875 8.906 2.453 1 97.69 63 LEU B O 1
ATOM 2114 N N . ILE B 1 64 ? -8.336 10.016 1.156 1 96.19 64 ILE B N 1
ATOM 2115 C CA . ILE B 1 64 ? -9.008 9.617 -0.074 1 96.19 64 ILE B CA 1
ATOM 2116 C C . ILE B 1 64 ? -7.977 9.203 -1.117 1 96.19 64 ILE B C 1
ATOM 2118 O O . ILE B 1 64 ? -6.848 9.695 -1.12 1 96.19 64 ILE B O 1
ATOM 2122 N N . GLY B 1 65 ? -8.273 8.383 -1.945 1 95.88 65 GLY B N 1
ATOM 2123 C CA . GLY B 1 65 ? -7.633 7.867 -3.145 1 95.88 65 GLY B CA 1
ATOM 2124 C C . GLY B 1 65 ? -8.5 6.895 -3.916 1 95.88 65 GLY B C 1
ATOM 2125 O O . GLY B 1 65 ? -9.492 6.387 -3.389 1 95.88 65 GLY B O 1
ATOM 2126 N N . TYR B 1 66 ? -8.148 6.738 -5.137 1 91.88 66 TYR B N 1
ATOM 2127 C CA . TYR B 1 66 ? -8.867 5.746 -5.934 1 91.88 66 TYR B CA 1
ATOM 2128 C C . TYR B 1 66 ? -7.891 4.836 -6.676 1 91.88 66 TYR B C 1
ATOM 2130 O O . TYR B 1 66 ? -6.762 5.238 -6.977 1 91.88 66 TYR B O 1
ATOM 2138 N N . GLY B 1 67 ? -8.367 3.588 -6.973 1 89.69 67 GLY B N 1
ATOM 2139 C CA . GLY B 1 67 ? -7.453 2.613 -7.551 1 89.69 67 GLY B CA 1
ATOM 2140 C C . GLY B 1 67 ? -6.332 2.211 -6.609 1 89.69 67 GLY B C 1
ATOM 2141 O O . GLY B 1 67 ? -6.574 1.951 -5.426 1 89.69 67 GLY B O 1
ATOM 2142 N N . LYS B 1 68 ? -5.133 2.123 -7.059 1 91.69 68 LYS B N 1
ATOM 2143 C CA . LYS B 1 68 ? -3.988 1.791 -6.219 1 91.69 68 LYS B CA 1
ATOM 2144 C C . LYS B 1 68 ? -3.789 2.834 -5.121 1 91.69 68 LYS B C 1
ATOM 2146 O O . LYS B 1 68 ? -3.361 2.504 -4.016 1 91.69 68 LYS B O 1
ATOM 2151 N N . SER B 1 69 ? -4.145 4.039 -5.449 1 95 69 SER B N 1
ATOM 2152 C CA . SER B 1 69 ? -4.004 5.113 -4.469 1 95 69 SER B CA 1
ATOM 2153 C C . SER B 1 69 ? -4.93 4.895 -3.275 1 95 69 SER B C 1
ATOM 2155 O O . SER B 1 69 ? -4.625 5.328 -2.162 1 95 69 SER B O 1
ATOM 2157 N N . LEU B 1 70 ? -6.039 4.219 -3.471 1 94.56 70 LEU B N 1
ATOM 2158 C CA . LEU B 1 70 ? -6.91 3.893 -2.346 1 94.56 70 LEU B CA 1
ATOM 2159 C C . LEU B 1 70 ? -6.195 2.979 -1.355 1 94.56 70 LEU B C 1
ATOM 2161 O O . LEU B 1 70 ? -6.344 3.135 -0.141 1 94.56 70 LEU B O 1
ATOM 2165 N N . SER B 1 71 ? -5.488 2.045 -1.888 1 95.06 71 SER B N 1
ATOM 2166 C CA . SER B 1 71 ? -4.742 1.133 -1.024 1 95.06 71 SER B CA 1
ATOM 2167 C C . SER B 1 71 ? -3.697 1.879 -0.204 1 95.06 71 SER B C 1
ATOM 2169 O O . SER B 1 71 ? -3.533 1.616 0.989 1 95.06 71 SER B O 1
ATOM 2171 N N . TYR B 1 72 ? -3.023 2.834 -0.797 1 96.31 72 TYR B N 1
ATOM 2172 C CA . TYR B 1 72 ? -2.045 3.641 -0.078 1 96.31 72 TYR B CA 1
ATOM 2173 C C . TYR B 1 72 ? -2.723 4.512 0.975 1 96.31 72 TYR B C 1
ATOM 2175 O O . TYR B 1 72 ? -2.234 4.625 2.102 1 96.31 72 TYR B O 1
ATOM 2183 N N . ALA B 1 73 ? -3.844 5.113 0.585 1 97.06 73 ALA B N 1
ATOM 2184 C CA . ALA B 1 73 ? -4.605 5.91 1.543 1 97.06 73 ALA B CA 1
ATOM 2185 C C . ALA B 1 73 ? -5.07 5.059 2.721 1 97.06 73 ALA B C 1
ATOM 2187 O O . ALA B 1 73 ? -5.047 5.508 3.867 1 97.06 73 ALA B O 1
ATOM 2188 N N . SER B 1 74 ? -5.465 3.867 2.406 1 95.19 74 SER B N 1
ATOM 2189 C CA . SER B 1 74 ? -5.926 2.938 3.434 1 95.19 74 SER B CA 1
ATOM 2190 C C . SER B 1 74 ? -4.797 2.57 4.391 1 95.19 74 SER B C 1
ATOM 2192 O O . SER B 1 74 ? -5.004 2.49 5.602 1 95.19 74 SER B O 1
ATOM 2194 N N . LEU B 1 75 ? -3.631 2.352 3.873 1 95.56 75 LEU B N 1
ATOM 2195 C CA . LEU B 1 75 ? -2.471 2.062 4.711 1 95.56 75 LEU B CA 1
ATOM 2196 C C . LEU B 1 75 ? -2.176 3.225 5.652 1 95.56 75 LEU B C 1
ATOM 2198 O O . LEU B 1 75 ? -1.946 3.02 6.848 1 95.56 75 LEU B O 1
ATOM 2202 N N . LEU B 1 76 ? -2.217 4.391 5.102 1 97.06 76 LEU B N 1
ATOM 2203 C CA . LEU B 1 76 ? -1.962 5.574 5.918 1 97.06 76 LEU B CA 1
ATOM 2204 C C . LEU B 1 76 ? -3.045 5.742 6.98 1 97.06 76 LEU B C 1
ATOM 2206 O O . LEU B 1 76 ? -2.744 6.051 8.133 1 97.06 76 LEU B O 1
ATOM 2210 N N . ALA B 1 77 ? -4.258 5.523 6.559 1 95.88 77 ALA B N 1
ATOM 2211 C CA . ALA B 1 77 ? -5.367 5.637 7.504 1 95.88 77 ALA B CA 1
ATOM 2212 C C . ALA B 1 77 ? -5.211 4.648 8.656 1 95.88 77 ALA B C 1
ATOM 2214 O O . ALA B 1 77 ? -5.434 4.996 9.82 1 95.88 77 ALA B O 1
ATOM 2215 N N . ALA B 1 78 ? -4.871 3.459 8.32 1 93.25 78 ALA B N 1
ATOM 2216 C CA . ALA B 1 78 ? -4.664 2.436 9.344 1 93.25 78 ALA B CA 1
ATOM 2217 C C . ALA B 1 78 ? -3.57 2.848 10.32 1 93.25 78 ALA B C 1
ATOM 2219 O O . ALA B 1 78 ? -3.738 2.734 11.539 1 93.25 78 ALA B O 1
ATOM 2220 N N . ASP B 1 79 ? -2.482 3.344 9.836 1 94 79 ASP B N 1
ATOM 2221 C CA . ASP B 1 79 ? -1.373 3.766 10.688 1 94 79 ASP B CA 1
ATOM 2222 C C . ASP B 1 79 ? -1.774 4.949 11.57 1 94 79 ASP B C 1
ATOM 2224 O O . ASP B 1 79 ? -1.514 4.949 12.773 1 94 79 ASP B O 1
ATOM 2228 N N . LEU B 1 80 ? -2.383 5.91 10.961 1 95.69 80 LEU B N 1
ATOM 2229 C CA . LEU B 1 80 ? -2.77 7.102 11.703 1 95.69 80 LEU B CA 1
ATOM 2230 C C . LEU B 1 80 ? -3.789 6.758 12.789 1 95.69 80 LEU B C 1
ATOM 2232 O O . LEU B 1 80 ? -3.75 7.316 13.883 1 95.69 80 LEU B O 1
ATOM 2236 N N . SER B 1 81 ? -4.734 5.867 12.438 1 93.56 81 SER B N 1
ATOM 2237 C CA . SER B 1 81 ? -5.809 5.52 13.359 1 93.56 81 SER B CA 1
ATOM 2238 C C . SER B 1 81 ? -5.266 4.863 14.625 1 93.56 81 SER B C 1
ATOM 2240 O O . SER B 1 81 ? -5.953 4.805 15.648 1 93.56 81 SER B O 1
ATOM 2242 N N . ALA B 1 82 ? -4.059 4.336 14.562 1 88.31 82 ALA B N 1
ATOM 2243 C CA . ALA B 1 82 ? -3.428 3.74 15.734 1 88.31 82 ALA B CA 1
ATOM 2244 C C . ALA B 1 82 ? -3.143 4.797 16.797 1 88.31 82 ALA B C 1
ATOM 2246 O O . ALA B 1 82 ? -3.184 4.504 18 1 88.31 82 ALA B O 1
ATOM 2247 N N . GLY B 1 83 ? -2.928 6.02 16.406 1 90.81 83 GLY B N 1
ATOM 2248 C CA . GLY B 1 83 ? -2.516 7.023 17.375 1 90.81 83 GLY B CA 1
ATOM 2249 C C . GLY B 1 83 ? -3.402 8.258 17.375 1 90.81 83 GLY B C 1
ATOM 2250 O O . GLY B 1 83 ? -3.283 9.109 18.25 1 90.81 83 GLY B O 1
ATOM 2251 N N . LEU B 1 84 ? -4.266 8.328 16.391 1 93.94 84 LEU B N 1
ATOM 2252 C CA . LEU B 1 84 ? -5.102 9.516 16.266 1 93.94 84 LEU B CA 1
ATOM 2253 C C . LEU B 1 84 ? -6.578 9.141 16.203 1 93.94 84 LEU B C 1
ATOM 2255 O O . LEU B 1 84 ? -6.945 8.141 15.586 1 93.94 84 LEU B O 1
ATOM 2259 N N . SER B 1 85 ? -7.395 9.992 16.859 1 93.44 85 SER B N 1
ATOM 2260 C CA . SER B 1 85 ? -8.836 9.906 16.672 1 93.44 85 SER B CA 1
ATOM 2261 C C . SER B 1 85 ? -9.273 10.68 15.422 1 93.44 85 SER B C 1
ATOM 2263 O O . SER B 1 85 ? -8.5 11.445 14.859 1 93.44 85 SER B O 1
ATOM 2265 N N . GLY B 1 86 ? -10.445 10.414 14.93 1 93.62 86 GLY B N 1
ATOM 2266 C CA . GLY B 1 86 ? -11.047 11.195 13.859 1 93.62 86 GLY B CA 1
ATOM 2267 C C . GLY B 1 86 ? -10.453 10.898 12.5 1 93.62 86 GLY B C 1
ATOM 2268 O O . GLY B 1 86 ? -10.391 11.781 11.633 1 93.62 86 GLY B O 1
ATOM 2269 N N . VAL B 1 87 ? -9.898 9.719 12.305 1 95.25 87 VAL B N 1
ATOM 2270 C CA . VAL B 1 87 ? -9.352 9.305 11.008 1 95.25 87 VAL B CA 1
ATOM 2271 C C . VAL B 1 87 ? -10.406 8.523 10.234 1 95.25 87 VAL B C 1
ATOM 2273 O O . VAL B 1 87 ? -10.922 7.512 10.719 1 95.25 87 VAL B O 1
ATOM 2276 N N . HIS B 1 88 ? -10.727 9.016 8.984 1 93.94 88 HIS B N 1
ATOM 2277 C CA . HIS B 1 88 ? -11.805 8.43 8.188 1 93.94 88 HIS B CA 1
ATOM 2278 C C . HIS B 1 88 ? -11.359 8.188 6.75 1 93.94 88 HIS B C 1
ATOM 2280 O O . HIS B 1 88 ? -10.992 9.133 6.043 1 93.94 88 HIS B O 1
ATOM 2286 N N . LEU B 1 89 ? -11.414 6.906 6.316 1 94.56 89 LEU B N 1
ATOM 2287 C CA . LEU B 1 89 ? -11.148 6.594 4.918 1 94.56 89 LEU B CA 1
ATOM 2288 C C . LEU B 1 89 ? -12.398 6.793 4.07 1 94.56 89 LEU B C 1
ATOM 2290 O O . LEU B 1 89 ? -13.469 6.27 4.398 1 94.56 89 LEU B O 1
ATOM 2294 N N . VAL B 1 90 ? -12.203 7.535 2.959 1 90.81 90 VAL B N 1
ATOM 2295 C CA . VAL B 1 90 ? -13.297 7.754 2.025 1 90.81 90 VAL B CA 1
ATOM 2296 C C . VAL B 1 90 ? -13.297 6.664 0.958 1 90.81 90 VAL B C 1
ATOM 2298 O O . VAL B 1 90 ? -12.547 6.742 -0.017 1 90.81 90 VAL B O 1
ATOM 2301 N N . ASP B 1 91 ? -13.633 5.371 1.157 1 74.81 91 ASP B N 1
ATOM 2302 C CA . ASP B 1 91 ? -13.5 4.234 0.253 1 74.81 91 ASP B CA 1
ATOM 2303 C C . ASP B 1 91 ? -14.828 3.904 -0.425 1 74.81 91 ASP B C 1
ATOM 2305 O O . ASP B 1 91 ? -14.945 2.889 -1.113 1 74.81 91 ASP B O 1
ATOM 2309 N N . GLY B 1 92 ? -15.719 4.816 -0.69 1 59.59 92 GLY B N 1
ATOM 2310 C CA . GLY B 1 92 ? -17.047 4.594 -1.245 1 59.59 92 GLY B CA 1
ATOM 2311 C C . GLY B 1 92 ? -17.984 3.898 -0.279 1 59.59 92 GLY B C 1
ATOM 2312 O O . GLY B 1 92 ? -19.203 4.023 -0.396 1 59.59 92 GLY B O 1
ATOM 2313 N N . THR B 1 93 ? -17.469 2.865 0.406 1 54.19 93 THR B N 1
ATOM 2314 C CA . THR B 1 93 ? -18.469 2.297 1.312 1 54.19 93 THR B CA 1
ATOM 2315 C C . THR B 1 93 ? -18.891 3.324 2.355 1 54.19 93 THR B C 1
ATOM 2317 O O . THR B 1 93 ? -20.062 3.721 2.4 1 54.19 93 THR B O 1
ATOM 2320 N N . PRO B 1 94 ? -18.359 3.23 3.52 1 46.28 94 PRO B N 1
ATOM 2321 C CA . PRO B 1 94 ? -18.984 4.023 4.574 1 46.28 94 PRO B CA 1
ATOM 2322 C C . PRO B 1 94 ? -19.062 5.508 4.23 1 46.28 94 PRO B C 1
ATOM 2324 O O . PRO B 1 94 ? -20.141 6.117 4.336 1 46.28 94 PRO B O 1
ATOM 2327 N N . MET B 1 95 ? -17.984 6.332 4.309 1 54.28 95 MET B N 1
ATOM 2328 C CA . MET B 1 95 ? -18.062 7.777 4.109 1 54.28 95 MET B CA 1
ATOM 2329 C C . MET B 1 95 ? -17.984 8.125 2.627 1 54.28 95 MET B C 1
ATOM 2331 O O . MET B 1 95 ? -17.016 7.762 1.949 1 54.28 95 MET B O 1
ATOM 2335 N N . ARG B 1 96 ? -19.219 8.438 1.996 1 66.69 96 ARG B N 1
ATOM 2336 C CA . ARG B 1 96 ? -19.312 8.859 0.603 1 66.69 96 ARG B CA 1
ATOM 2337 C C . ARG B 1 96 ? -18.734 10.258 0.409 1 66.69 96 ARG B C 1
ATOM 2339 O O . ARG B 1 96 ? -18.766 11.078 1.328 1 66.69 96 ARG B O 1
ATOM 2346 N N . ALA B 1 97 ? -18.031 10.406 -0.671 1 77.25 97 ALA B N 1
ATOM 2347 C CA . ALA B 1 97 ? -17.469 11.711 -1.043 1 77.25 97 ALA B CA 1
ATOM 2348 C C . ALA B 1 97 ? -18.5 12.82 -0.816 1 77.25 97 ALA B C 1
ATOM 2350 O O . ALA B 1 97 ? -18.141 13.906 -0.344 1 77.25 97 ALA B O 1
ATOM 2351 N N . LEU B 1 98 ? -19.719 12.531 -1.036 1 76.31 98 LEU B N 1
ATOM 2352 C CA . LEU B 1 98 ? -20.781 13.531 -0.879 1 76.31 98 LEU B CA 1
ATOM 2353 C C . LEU B 1 98 ? -20.969 13.891 0.59 1 76.31 98 LEU B C 1
ATOM 2355 O O . LEU B 1 98 ? -21.172 15.062 0.921 1 76.31 98 LEU B O 1
ATOM 2359 N N . ASP B 1 99 ? -20.859 12.953 1.437 1 78.06 99 ASP B N 1
ATOM 2360 C CA . ASP B 1 99 ? -21.016 13.203 2.867 1 78.06 99 ASP B CA 1
ATOM 2361 C C . ASP B 1 99 ? -19.891 14.094 3.385 1 78.06 99 ASP B C 1
ATOM 2363 O O . ASP B 1 99 ? -20.125 15.031 4.152 1 78.06 99 ASP B O 1
ATOM 2367 N N . VAL B 1 100 ? -18.719 13.836 2.941 1 78.12 100 VAL B N 1
ATOM 2368 C CA . VAL B 1 100 ? -17.562 14.609 3.367 1 78.12 100 VAL B CA 1
ATOM 2369 C C . VAL B 1 100 ? -17.672 16.047 2.844 1 78.12 100 VAL B C 1
ATOM 2371 O O . VAL B 1 100 ? -17.438 17 3.584 1 78.12 100 VAL B O 1
ATOM 2374 N N . LEU B 1 101 ? -18.109 16.188 1.633 1 82.5 101 LEU B N 1
ATOM 2375 C CA . LEU B 1 101 ? -18.156 17.5 0.991 1 82.5 101 LEU B CA 1
ATOM 2376 C C . LEU B 1 101 ? -19.297 18.344 1.572 1 82.5 101 LEU B C 1
ATOM 2378 O O . LEU B 1 101 ? -19.203 19.578 1.618 1 82.5 101 LEU B O 1
ATOM 2382 N N . SER B 1 102 ? -20.297 17.656 2.035 1 84.25 102 SER B N 1
ATOM 2383 C CA . SER B 1 102 ? -21.469 18.375 2.527 1 84.25 102 SER B CA 1
ATOM 2384 C C . SER B 1 102 ? -21.266 18.828 3.971 1 84.25 102 SER B C 1
ATOM 2386 O O . SER B 1 102 ? -22.016 19.672 4.473 1 84.25 102 SER B O 1
ATOM 2388 N N . ASP B 1 103 ? -20.25 18.406 4.637 1 83.31 103 ASP B N 1
ATOM 2389 C CA . ASP B 1 103 ? -20.141 18.656 6.07 1 83.31 103 ASP B CA 1
ATOM 2390 C C . ASP B 1 103 ? -18.75 19.156 6.43 1 83.31 103 ASP B C 1
ATOM 2392 O O . ASP B 1 103 ? -18.188 18.797 7.465 1 83.31 103 ASP B O 1
ATOM 2396 N N . ILE B 1 104 ? -18.203 19.859 5.543 1 85.5 104 ILE B N 1
ATOM 2397 C CA . ILE B 1 104 ? -16.875 20.406 5.816 1 85.5 104 ILE B CA 1
ATOM 2398 C C . ILE B 1 104 ? -16.953 21.438 6.945 1 85.5 104 ILE B C 1
ATOM 2400 O O . ILE B 1 104 ? -17.812 22.328 6.922 1 85.5 104 ILE B O 1
ATOM 2404 N N . ARG B 1 105 ? -16.141 21.344 7.902 1 89 105 ARG B N 1
ATOM 2405 C CA . ARG B 1 105 ? -16.062 22.25 9.047 1 89 105 ARG B CA 1
ATOM 2406 C C . ARG B 1 105 ? -14.633 22.688 9.297 1 89 105 ARG B C 1
ATOM 2408 O O . ARG B 1 105 ? -13.688 22.078 8.797 1 89 105 ARG B O 1
ATOM 2415 N N . ARG B 1 106 ? -14.57 23.75 10.078 1 89.94 106 ARG B N 1
ATOM 2416 C CA . ARG B 1 106 ? -13.242 24.172 10.523 1 89.94 106 ARG B CA 1
ATOM 2417 C C . ARG B 1 106 ? -12.531 23.047 11.266 1 89.94 106 ARG B C 1
ATOM 2419 O O . ARG B 1 106 ? -13.141 22.359 12.094 1 89.94 106 ARG B O 1
ATOM 2426 N N . GLY B 1 107 ? -11.312 22.781 10.93 1 93.25 107 GLY B N 1
ATOM 2427 C CA . GLY B 1 107 ? -10.555 21.719 11.586 1 93.25 107 GLY B CA 1
ATOM 2428 C C . GLY B 1 107 ? -10.562 20.422 10.805 1 93.25 107 GLY B C 1
ATOM 2429 O O . GLY B 1 107 ? -9.859 19.469 11.172 1 93.25 107 GLY B O 1
ATOM 2430 N N . ASP B 1 108 ? -11.367 20.422 9.703 1 95.56 108 ASP B N 1
ATOM 2431 C CA . ASP B 1 108 ? -11.336 19.25 8.836 1 95.56 108 ASP B CA 1
ATOM 2432 C C . ASP B 1 108 ? -10.125 19.281 7.902 1 95.56 108 ASP B C 1
ATOM 2434 O O . ASP B 1 108 ? -9.727 20.359 7.438 1 95.56 108 ASP B O 1
ATOM 2438 N N . LEU B 1 109 ? -9.555 18.156 7.684 1 97.94 109 LEU B N 1
ATOM 2439 C CA . LEU B 1 109 ? -8.422 18.016 6.777 1 97.94 109 LEU B CA 1
ATOM 2440 C C . LEU B 1 109 ? -8.617 16.828 5.836 1 97.94 109 LEU B C 1
ATOM 2442 O O . LEU B 1 109 ? -9.055 15.758 6.266 1 97.94 109 LEU B O 1
ATOM 2446 N N . LEU B 1 110 ? -8.461 17.062 4.574 1 97.56 110 LEU B N 1
ATOM 2447 C CA . LEU B 1 110 ? -8.438 15.977 3.602 1 97.56 110 LEU B CA 1
ATOM 2448 C C . LEU B 1 110 ? -7.004 15.633 3.213 1 97.56 110 LEU B C 1
ATOM 2450 O O . LEU B 1 110 ? -6.215 16.516 2.877 1 97.56 110 LEU B O 1
ATOM 2454 N N . VAL B 1 111 ? -6.629 14.398 3.35 1 98.75 111 VAL B N 1
ATOM 2455 C CA . VAL B 1 111 ? -5.379 13.859 2.822 1 98.75 111 VAL B CA 1
ATOM 2456 C C . VAL B 1 111 ? -5.656 13.039 1.563 1 98.75 111 VAL B C 1
ATOM 2458 O O . VAL B 1 111 ? -6.312 12 1.627 1 98.75 111 VAL B O 1
ATOM 2461 N N . ALA B 1 112 ? -5.18 13.492 0.421 1 98.19 112 ALA B N 1
ATOM 2462 C CA . ALA B 1 112 ? -5.391 12.797 -0.847 1 98.19 112 ALA B CA 1
ATOM 2463 C C . ALA B 1 112 ? -4.102 12.133 -1.328 1 98.19 112 ALA B C 1
ATOM 2465 O O . ALA B 1 112 ? -3.047 12.773 -1.374 1 98.19 112 ALA B O 1
ATOM 2466 N N . VAL B 1 113 ? -4.164 10.867 -1.586 1 97.5 113 VAL B N 1
ATOM 2467 C CA . VAL B 1 113 ? -3.121 10.18 -2.34 1 97.5 113 VAL B CA 1
ATOM 2468 C C . VAL B 1 113 ? -3.508 10.117 -3.816 1 97.5 113 VAL B C 1
ATOM 2470 O O . VAL B 1 113 ? -4.508 9.492 -4.176 1 97.5 113 VAL B O 1
ATOM 2473 N N . SER B 1 114 ? -2.789 10.797 -4.633 1 96 114 SER B N 1
ATOM 2474 C CA . SER B 1 114 ? -3.076 10.906 -6.059 1 96 114 SER B CA 1
ATOM 2475 C C . SER B 1 114 ? -1.811 10.742 -6.895 1 96 114 SER B C 1
ATOM 2477 O O . SER B 1 114 ? -0.99 11.656 -6.98 1 96 114 SER B O 1
ATOM 2479 N N . LEU B 1 115 ? -1.678 9.562 -7.512 1 93.38 115 LEU B N 1
ATOM 2480 C CA . LEU B 1 115 ? -0.484 9.188 -8.266 1 93.38 115 LEU B CA 1
ATOM 2481 C C . LEU B 1 115 ? -0.826 8.906 -9.719 1 93.38 115 LEU B C 1
ATOM 2483 O O . LEU B 1 115 ? -1.972 8.578 -10.039 1 93.38 115 LEU B O 1
ATOM 2487 N N . GLU B 1 116 ? 0.173 8.992 -10.508 1 89.62 116 GLU B N 1
ATOM 2488 C CA . GLU B 1 116 ? -0.036 8.742 -11.93 1 89.62 116 GLU B CA 1
ATOM 2489 C C . GLU B 1 116 ? -0.34 7.266 -12.188 1 89.62 116 GLU B C 1
ATOM 2491 O O . GLU B 1 116 ? 0.337 6.383 -11.656 1 89.62 116 GLU B O 1
ATOM 2496 N N . ARG B 1 117 ? -1.241 7.016 -13.18 1 88 117 ARG B N 1
ATOM 2497 C CA . ARG B 1 117 ? -2.225 7.883 -13.82 1 88 117 ARG B CA 1
ATOM 2498 C C . ARG B 1 117 ? -3.244 8.398 -12.805 1 88 117 ARG B C 1
ATOM 2500 O O . ARG B 1 117 ? -3.744 7.629 -11.977 1 88 117 ARG B O 1
ATOM 2507 N N . TYR B 1 118 ? -3.596 9.641 -12.891 1 93.88 118 TYR B N 1
ATOM 2508 C CA . TYR B 1 118 ? -4.379 10.297 -11.852 1 93.88 118 TYR B CA 1
ATOM 2509 C C . TYR B 1 118 ? -5.867 10.008 -12.023 1 93.88 118 TYR B C 1
ATOM 2511 O O . TYR B 1 118 ? -6.473 10.406 -13.016 1 93.88 118 TYR B O 1
ATOM 2519 N N . ARG B 1 119 ? -6.406 9.336 -11.055 1 94.25 119 ARG B N 1
ATOM 2520 C CA . ARG B 1 119 ? -7.812 8.969 -11.109 1 94.25 119 ARG B CA 1
ATOM 2521 C C . ARG B 1 119 ? -8.711 10.195 -11 1 94.25 119 ARG B C 1
ATOM 2523 O O . ARG B 1 119 ? -8.562 10.992 -10.07 1 94.25 119 ARG B O 1
ATOM 2530 N N . ARG B 1 120 ? -9.633 10.328 -11.891 1 93.94 120 ARG B N 1
ATOM 2531 C CA . ARG B 1 120 ? -10.539 11.469 -11.984 1 93.94 120 ARG B CA 1
ATOM 2532 C C . ARG B 1 120 ? -11.32 11.656 -10.688 1 93.94 120 ARG B C 1
ATOM 2534 O O . ARG B 1 120 ? -11.445 12.781 -10.195 1 93.94 120 ARG B O 1
ATOM 2541 N N . GLU B 1 121 ? -11.781 10.547 -10.117 1 92.25 121 GLU B N 1
ATOM 2542 C CA . GLU B 1 121 ? -12.609 10.609 -8.914 1 92.25 121 GLU B CA 1
ATOM 2543 C C . GLU B 1 121 ? -11.859 11.273 -7.766 1 92.25 121 GLU B C 1
ATOM 2545 O O . GLU B 1 121 ? -12.414 12.125 -7.066 1 92.25 121 GLU B O 1
ATOM 2550 N N . THR B 1 122 ? -10.586 10.922 -7.633 1 95.06 122 THR B N 1
ATOM 2551 C CA . THR B 1 122 ? -9.781 11.508 -6.566 1 95.06 122 THR B CA 1
ATOM 2552 C C . THR B 1 122 ? -9.594 13.008 -6.793 1 95.06 122 THR B C 1
ATOM 2554 O O . THR B 1 122 ? -9.797 13.805 -5.875 1 95.06 122 THR B O 1
ATOM 2557 N N . VAL B 1 123 ? -9.273 13.359 -7.98 1 95.94 123 VAL B N 1
ATOM 2558 C CA . VAL B 1 123 ? -8.961 14.75 -8.312 1 95.94 123 VAL B CA 1
ATOM 2559 C C . VAL B 1 123 ? -10.219 15.609 -8.148 1 95.94 123 VAL B C 1
ATOM 2561 O O . VAL B 1 123 ? -10.172 16.688 -7.547 1 95.94 123 VAL B O 1
ATOM 2564 N N . GLU B 1 124 ? -11.312 15.117 -8.609 1 94.25 124 GLU B N 1
ATOM 2565 C CA . GLU B 1 124 ? -12.547 15.891 -8.578 1 94.25 124 GLU B CA 1
ATOM 2566 C C . GLU B 1 124 ? -13.039 16.094 -7.148 1 94.25 124 GLU B C 1
ATOM 2568 O O . GLU B 1 124 ? -13.391 17.203 -6.762 1 94.25 124 GLU B O 1
ATOM 2573 N N . VAL B 1 125 ? -13 15.086 -6.332 1 93.88 125 VAL B N 1
ATOM 2574 C CA . VAL B 1 125 ? -13.469 15.188 -4.957 1 93.88 125 VAL B CA 1
ATOM 2575 C C . VAL B 1 125 ? -12.539 16.094 -4.156 1 93.88 125 VAL B C 1
ATOM 2577 O O . VAL B 1 125 ? -13 16.984 -3.441 1 93.88 125 VAL B O 1
ATOM 2580 N N . ALA B 1 126 ? -11.258 15.859 -4.32 1 96.19 126 ALA B N 1
ATOM 2581 C CA . ALA B 1 126 ? -10.297 16.656 -3.566 1 96.19 126 ALA B CA 1
ATOM 2582 C C . ALA B 1 126 ? -10.328 18.125 -4.008 1 96.19 126 ALA B C 1
ATOM 2584 O O . ALA B 1 126 ? -10.195 19.031 -3.182 1 96.19 126 ALA B O 1
ATOM 2585 N N . SER B 1 127 ? -10.477 18.344 -5.297 1 95.62 127 SER B N 1
ATOM 2586 C CA . SER B 1 127 ? -10.586 19.703 -5.809 1 95.62 127 SER B CA 1
ATOM 2587 C C . SER B 1 127 ? -11.805 20.422 -5.242 1 95.62 127 SER B C 1
ATOM 2589 O O . SER B 1 127 ? -11.719 21.578 -4.816 1 95.62 127 SER B O 1
ATOM 2591 N N . ALA B 1 128 ? -12.898 19.766 -5.262 1 94.38 128 ALA B N 1
ATOM 2592 C CA . ALA B 1 128 ? -14.125 20.328 -4.707 1 94.38 128 ALA B CA 1
ATOM 2593 C C . ALA B 1 128 ? -13.961 20.641 -3.225 1 94.38 128 ALA B C 1
ATOM 2595 O O . ALA B 1 128 ? -14.367 21.719 -2.764 1 94.38 128 ALA B O 1
ATOM 2596 N N . TYR B 1 129 ? -13.375 19.75 -2.473 1 95.69 129 TYR B N 1
ATOM 2597 C CA . TYR B 1 129 ? -13.133 19.938 -1.048 1 95.69 129 TYR B CA 1
ATOM 2598 C C . TYR B 1 129 ? -12.344 21.219 -0.797 1 95.69 129 TYR B C 1
ATOM 2600 O O . TYR B 1 129 ? -12.727 22.031 0.042 1 95.69 129 TYR B O 1
ATOM 2608 N N . ALA B 1 130 ? -11.289 21.422 -1.541 1 94.88 130 ALA B N 1
ATOM 2609 C CA . ALA B 1 130 ? -10.438 22.594 -1.396 1 94.88 130 ALA B CA 1
ATOM 2610 C C . ALA B 1 130 ? -11.172 23.859 -1.823 1 94.88 130 ALA B C 1
ATOM 2612 O O . ALA B 1 130 ? -11.047 24.906 -1.175 1 94.88 130 ALA B O 1
ATOM 2613 N N . ARG B 1 131 ? -11.875 23.75 -2.889 1 92 131 ARG B N 1
ATOM 2614 C CA . ARG B 1 131 ? -12.617 24.906 -3.396 1 92 131 ARG B CA 1
ATOM 2615 C C . ARG B 1 131 ? -13.633 25.391 -2.369 1 92 131 ARG B C 1
ATOM 2617 O O . ARG B 1 131 ? -13.977 26.578 -2.346 1 92 131 ARG B O 1
ATOM 2624 N N . HIS B 1 132 ? -14.07 24.562 -1.56 1 92.25 132 HIS B N 1
ATOM 2625 C CA . HIS B 1 132 ? -15.055 24.906 -0.539 1 92.25 132 HIS B CA 1
ATOM 2626 C C . HIS B 1 132 ? -14.375 25.297 0.769 1 92.25 132 HIS B C 1
ATOM 2628 O O . HIS B 1 132 ? -15.008 25.312 1.823 1 92.25 132 HIS B O 1
ATOM 2634 N N . GLY B 1 133 ? -13.047 25.469 0.706 1 91.88 133 GLY B N 1
ATOM 2635 C CA . GLY B 1 133 ? -12.328 26.062 1.82 1 91.88 133 GLY B CA 1
ATOM 2636 C C . GLY B 1 133 ? -11.641 25.047 2.709 1 91.88 133 GLY B C 1
ATOM 2637 O O . GLY B 1 133 ? -11.078 25.391 3.746 1 91.88 133 GLY B O 1
ATOM 2638 N N . GLY B 1 134 ? -11.734 23.734 2.309 1 94.94 134 GLY B N 1
ATOM 2639 C CA . GLY B 1 134 ? -11.078 22.719 3.102 1 94.94 134 GLY B CA 1
ATOM 2640 C C . GLY B 1 134 ? -9.57 22.688 2.924 1 94.94 134 GLY B C 1
ATOM 2641 O O . GLY B 1 134 ? -9.062 23.016 1.85 1 94.94 134 GLY B O 1
ATOM 2642 N N . GLU B 1 135 ? -8.836 22.328 3.967 1 97.5 135 GLU B N 1
ATOM 2643 C CA . GLU B 1 135 ? -7.387 22.141 3.883 1 97.5 135 GLU B CA 1
ATOM 2644 C C . GLU B 1 135 ? -7.035 20.781 3.281 1 97.5 135 GLU B C 1
ATOM 2646 O O . GLU B 1 135 ? -7.641 19.766 3.627 1 97.5 135 GLU B O 1
ATOM 2651 N N . LEU B 1 136 ? -6.086 20.828 2.393 1 98.25 136 LEU B N 1
ATOM 2652 C CA . LEU B 1 136 ? -5.73 19.641 1.636 1 98.25 136 LEU B CA 1
ATOM 2653 C C . LEU B 1 136 ? -4.242 19.328 1.773 1 98.25 136 LEU B C 1
ATOM 2655 O O . LEU B 1 136 ? -3.4 20.188 1.494 1 98.25 136 LEU B O 1
ATOM 2659 N N . VAL B 1 137 ? -3.908 18.156 2.262 1 98.81 137 VAL B N 1
ATOM 2660 C CA . VAL B 1 137 ? -2.57 17.578 2.15 1 98.81 137 VAL B CA 1
ATOM 2661 C C . VAL B 1 137 ? -2.525 16.594 0.984 1 98.81 137 VAL B C 1
ATOM 2663 O O . VAL B 1 137 ? -3.354 15.688 0.898 1 98.81 137 VAL B O 1
ATOM 2666 N N . LEU B 1 138 ? -1.607 16.781 0.085 1 98.56 138 LEU B N 1
ATOM 2667 C CA . LEU B 1 138 ? -1.505 15.969 -1.119 1 98.56 138 LEU B CA 1
ATOM 2668 C C . LEU B 1 138 ? -0.232 15.125 -1.1 1 98.56 138 LEU B C 1
ATOM 2670 O O . LEU B 1 138 ? 0.858 15.648 -0.864 1 98.56 138 LEU B O 1
ATOM 2674 N N . VAL B 1 139 ? -0.35 13.844 -1.233 1 97.62 139 VAL B N 1
ATOM 2675 C CA . VAL B 1 139 ? 0.761 12.961 -1.564 1 97.62 139 VAL B CA 1
ATOM 2676 C C . VAL B 1 139 ? 0.711 12.594 -3.047 1 97.62 139 VAL B C 1
ATOM 2678 O O . VAL B 1 139 ? -0.267 12.008 -3.516 1 97.62 139 VAL B O 1
ATOM 2681 N N . THR B 1 140 ? 1.759 12.961 -3.744 1 95.5 140 THR B N 1
ATOM 2682 C CA . THR B 1 140 ? 1.72 12.781 -5.191 1 95.5 140 THR B CA 1
ATOM 2683 C C . THR B 1 140 ? 3.113 12.484 -5.738 1 95.5 140 THR B C 1
ATOM 2685 O O . THR B 1 140 ? 4.047 12.25 -4.969 1 95.5 140 THR B O 1
ATOM 2688 N N . ASP B 1 141 ? 3.242 12.391 -7.102 1 91.31 141 ASP B N 1
ATOM 2689 C CA . ASP B 1 141 ? 4.484 11.906 -7.699 1 91.31 141 ASP B CA 1
ATOM 2690 C C . ASP B 1 141 ? 5.062 12.93 -8.672 1 91.31 141 ASP B C 1
ATOM 2692 O O . ASP B 1 141 ? 6.047 12.648 -9.359 1 91.31 141 ASP B O 1
ATOM 2696 N N . ALA B 1 142 ? 4.457 14.102 -8.773 1 90.12 142 ALA B N 1
ATOM 2697 C CA . ALA B 1 142 ? 4.973 15.156 -9.641 1 90.12 142 ALA B CA 1
ATOM 2698 C C . ALA B 1 142 ? 4.609 16.531 -9.109 1 90.12 142 ALA B C 1
ATOM 2700 O O . ALA B 1 142 ? 3.525 16.734 -8.562 1 90.12 142 ALA B O 1
ATOM 2701 N N . GLU B 1 143 ? 5.516 17.484 -9.328 1 90.81 143 GLU B N 1
ATOM 2702 C CA . GLU B 1 143 ? 5.289 18.859 -8.867 1 90.81 143 GLU B CA 1
ATOM 2703 C C . GLU B 1 143 ? 4.125 19.5 -9.617 1 90.81 143 GLU B C 1
ATOM 2705 O O . GLU B 1 143 ? 3.453 20.375 -9.078 1 90.81 143 GLU B O 1
ATOM 2710 N N . ASP B 1 144 ? 3.898 19.016 -10.789 1 90.12 144 ASP B N 1
ATOM 2711 C CA . ASP B 1 144 ? 2.838 19.609 -11.602 1 90.12 144 ASP B CA 1
ATOM 2712 C C . ASP B 1 144 ? 1.617 18.688 -11.656 1 90.12 144 ASP B C 1
ATOM 2714 O O . ASP B 1 144 ? 0.812 18.766 -12.586 1 90.12 144 ASP B O 1
ATOM 2718 N N . ALA B 1 145 ? 1.476 17.812 -10.703 1 92.56 145 ALA B N 1
ATOM 2719 C CA . ALA B 1 145 ? 0.296 16.953 -10.625 1 92.56 145 ALA B CA 1
ATOM 2720 C C . ALA B 1 145 ? -0.974 17.781 -10.453 1 92.56 145 ALA B C 1
ATOM 2722 O O . ALA B 1 145 ? -0.927 18.906 -9.953 1 92.56 145 ALA B O 1
ATOM 2723 N N . PRO B 1 146 ? -2.158 17.391 -10.883 1 92.62 146 PRO B N 1
ATOM 2724 C CA . PRO B 1 146 ? -3.416 18.141 -10.922 1 92.62 146 PRO B CA 1
ATOM 2725 C C . PRO B 1 146 ? -3.738 18.828 -9.602 1 92.62 146 PRO B C 1
ATOM 2727 O O . PRO B 1 146 ? -4.316 19.922 -9.586 1 92.62 146 PRO B O 1
ATOM 2730 N N . LEU B 1 147 ? -3.473 18.344 -8.453 1 95.75 147 LEU B N 1
ATOM 2731 C CA . LEU B 1 147 ? -3.873 18.844 -7.137 1 95.75 147 LEU B CA 1
ATOM 2732 C C . LEU B 1 147 ? -2.734 19.609 -6.477 1 95.75 147 LEU B C 1
ATOM 2734 O O . LEU B 1 147 ? -2.916 20.203 -5.41 1 95.75 147 LEU B O 1
ATOM 2738 N N . ALA B 1 148 ? -1.641 19.719 -7.184 1 95.06 148 ALA B N 1
ATOM 2739 C CA . ALA B 1 148 ? -0.445 20.266 -6.547 1 95.06 148 ALA B CA 1
ATOM 2740 C C . ALA B 1 148 ? -0.604 21.766 -6.262 1 95.06 148 ALA B C 1
ATOM 2742 O O . ALA B 1 148 ? -0.205 22.234 -5.199 1 95.06 148 ALA B O 1
ATOM 2743 N N . GLY B 1 149 ? -1.299 22.469 -7.105 1 95.25 149 GLY B N 1
ATOM 2744 C CA . GLY B 1 149 ? -1.405 23.922 -7.012 1 95.25 149 GLY B CA 1
ATOM 2745 C C . GLY B 1 149 ? -2.404 24.375 -5.965 1 95.25 149 GLY B C 1
ATOM 2746 O O . GLY B 1 149 ? -2.381 25.531 -5.547 1 95.25 149 GLY B O 1
ATOM 2747 N N . ILE B 1 150 ? -3.215 23.531 -5.48 1 96.25 150 ILE B N 1
ATOM 2748 C CA . ILE B 1 150 ? -4.266 23.953 -4.562 1 96.25 150 ILE B CA 1
ATOM 2749 C C . ILE B 1 150 ? -4.055 23.297 -3.199 1 96.25 150 ILE B C 1
ATOM 2751 O O . ILE B 1 150 ? -4.828 23.531 -2.268 1 96.25 150 ILE B O 1
ATOM 2755 N N . ALA B 1 151 ? -3.047 22.453 -3.039 1 97.75 151 ALA B N 1
ATOM 2756 C CA . ALA B 1 151 ? -2.783 21.766 -1.78 1 97.75 151 ALA B CA 1
ATOM 2757 C C . ALA B 1 151 ? -2.164 22.703 -0.754 1 97.75 151 ALA B C 1
ATOM 2759 O O . ALA B 1 151 ? -1.314 23.531 -1.095 1 97.75 151 ALA B O 1
ATOM 2760 N N . THR B 1 152 ? -2.582 22.609 0.508 1 97.81 152 THR B N 1
ATOM 2761 C CA . THR B 1 152 ? -1.982 23.359 1.608 1 97.81 152 THR B CA 1
ATOM 2762 C C . THR B 1 152 ? -0.546 22.891 1.854 1 97.81 152 THR B C 1
ATOM 2764 O O . THR B 1 152 ? 0.334 23.719 2.119 1 97.81 152 THR B O 1
ATOM 2767 N N . ALA B 1 153 ? -0.323 21.594 1.811 1 97.69 153 ALA B N 1
ATOM 2768 C CA . ALA B 1 153 ? 0.981 20.938 1.831 1 97.69 153 ALA B CA 1
ATOM 2769 C C . ALA B 1 153 ? 1.024 19.766 0.848 1 97.69 153 ALA B C 1
ATOM 2771 O O . ALA B 1 153 ? 0.003 19.125 0.59 1 97.69 153 ALA B O 1
ATOM 2772 N N . ARG B 1 154 ? 2.121 19.562 0.269 1 96.94 154 ARG B N 1
ATOM 2773 C CA . ARG B 1 154 ? 2.252 18.453 -0.663 1 96.94 154 ARG B CA 1
ATOM 2774 C C . ARG B 1 154 ? 3.545 17.672 -0.417 1 96.94 154 ARG B C 1
ATOM 2776 O O . ARG B 1 154 ? 4.574 18.266 -0.082 1 96.94 154 ARG B O 1
ATOM 2783 N N . ILE B 1 155 ? 3.463 16.484 -0.498 1 96.88 155 ILE B N 1
ATOM 2784 C CA . ILE B 1 155 ? 4.582 15.547 -0.522 1 96.88 155 ILE B CA 1
ATOM 2785 C C . ILE B 1 155 ? 4.73 14.953 -1.924 1 96.88 155 ILE B C 1
ATOM 2787 O O . ILE B 1 155 ? 3.881 14.18 -2.371 1 96.88 155 ILE B O 1
ATOM 2791 N N . VAL B 1 156 ? 5.773 15.305 -2.623 1 93.94 156 VAL B N 1
ATOM 2792 C CA . VAL B 1 156 ? 6.02 14.836 -3.982 1 93.94 156 VAL B CA 1
ATOM 2793 C C . VAL B 1 156 ? 7.109 13.766 -3.969 1 93.94 156 VAL B C 1
ATOM 2795 O O . VAL B 1 156 ? 8.289 14.078 -3.816 1 93.94 156 VAL B O 1
ATOM 2798 N N . VAL B 1 157 ? 6.594 12.5 -4.176 1 89.06 157 VAL B N 1
ATOM 2799 C CA . VAL B 1 157 ? 7.508 11.359 -4.141 1 89.06 157 VAL B CA 1
ATOM 2800 C C . VAL B 1 157 ? 8.133 11.164 -5.52 1 89.06 157 VAL B C 1
ATOM 2802 O O . VAL B 1 157 ? 7.441 11.203 -6.535 1 89.06 157 VAL B O 1
ATOM 2805 N N . GLY B 1 158 ? 9.359 10.844 -5.637 1 72.06 158 GLY B N 1
ATOM 2806 C CA . GLY B 1 158 ? 10.008 10.516 -6.895 1 72.06 158 GLY B CA 1
ATOM 2807 C C . GLY B 1 158 ? 10.305 11.734 -7.746 1 72.06 158 GLY B C 1
ATOM 2808 O O . GLY B 1 158 ? 10.523 11.617 -8.953 1 72.06 158 GLY B O 1
ATOM 2809 N N . ALA B 1 159 ? 10.055 12.875 -7.117 1 54.91 159 ALA B N 1
ATOM 2810 C CA . ALA B 1 159 ? 10.453 14.094 -7.812 1 54.91 159 ALA B CA 1
ATOM 2811 C C . ALA B 1 159 ? 11.891 13.984 -8.32 1 54.91 159 ALA B C 1
ATOM 2813 O O . ALA B 1 159 ? 12.797 13.617 -7.574 1 54.91 159 ALA B O 1
ATOM 2814 N N . GLY B 1 160 ? 11.953 13.57 -9.906 1 49.31 160 GLY B N 1
ATOM 2815 C CA . GLY B 1 160 ? 13.203 13.484 -10.641 1 49.31 160 GLY B CA 1
ATOM 2816 C C . GLY B 1 160 ? 13.43 12.125 -11.273 1 49.31 160 GLY B C 1
ATOM 2817 O O . GLY B 1 160 ? 14.469 11.891 -11.906 1 49.31 160 GLY B O 1
ATOM 2818 N N . SER B 1 161 ? 12.695 11.164 -10.758 1 47.94 161 SER B N 1
ATOM 2819 C CA . SER B 1 161 ? 12.984 9.883 -11.391 1 47.94 161 SER B CA 1
ATOM 2820 C C . SER B 1 161 ? 12.438 9.836 -12.82 1 47.94 161 SER B C 1
ATOM 2822 O O . SER B 1 161 ? 11.422 10.461 -13.117 1 47.94 161 SER B O 1
ATOM 2824 N N . ALA B 1 162 ? 13.273 9.656 -13.656 1 43.16 162 ALA B N 1
ATOM 2825 C CA . AL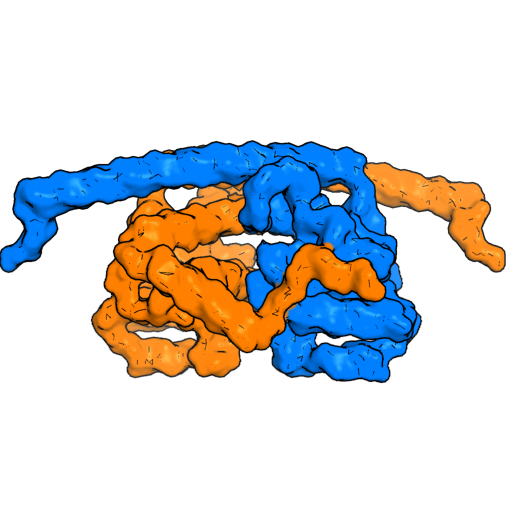A B 1 162 ? 12.945 9.492 -15.07 1 43.16 162 ALA B CA 1
ATOM 2826 C C . ALA B 1 162 ? 11.789 8.508 -15.242 1 43.16 162 ALA B C 1
ATOM 2828 O O . ALA B 1 162 ? 11.156 8.469 -16.297 1 43.16 162 ALA B O 1
ATOM 2829 N N . SER B 1 163 ? 11.781 7.395 -14.516 1 44.44 163 SER B N 1
ATOM 2830 C CA . SER B 1 163 ? 10.781 6.395 -14.859 1 44.44 163 SER B CA 1
ATOM 2831 C C . SER B 1 163 ? 9.422 6.75 -14.266 1 44.44 163 SER B C 1
ATOM 2833 O O . SER B 1 163 ? 9.328 7.137 -13.102 1 44.44 163 SER B O 1
ATOM 2835 N N . TYR B 1 164 ? 8.555 7.254 -15.102 1 43.53 164 TYR B N 1
ATOM 2836 C CA . TYR B 1 164 ? 7.141 7.543 -14.875 1 43.53 164 TYR B CA 1
ATOM 2837 C C . TYR B 1 164 ? 6.512 6.512 -13.953 1 43.53 164 TYR B C 1
ATOM 2839 O O . TYR B 1 164 ? 5.367 6.668 -13.523 1 43.53 164 TYR B O 1
ATOM 2847 N N . VAL B 1 165 ? 7.211 5.402 -13.656 1 53 165 VAL B N 1
ATOM 2848 C CA . VAL B 1 165 ? 6.492 4.371 -12.914 1 53 165 VAL B CA 1
ATOM 2849 C C . VAL B 1 165 ? 6.594 4.648 -11.414 1 53 165 VAL B C 1
ATOM 2851 O O . VAL B 1 165 ? 7.688 4.867 -10.891 1 53 165 VAL B O 1
ATOM 2854 N N . ASN B 1 166 ? 5.543 5.098 -10.812 1 70.5 166 ASN B N 1
ATOM 2855 C CA . ASN B 1 166 ? 5.512 5.309 -9.367 1 70.5 166 ASN B CA 1
ATOM 2856 C C . ASN B 1 166 ? 6.129 4.133 -8.617 1 70.5 166 ASN B C 1
ATOM 2858 O O . ASN B 1 166 ? 5.832 2.975 -8.914 1 70.5 166 ASN B O 1
ATOM 2862 N N . SER B 1 167 ? 7.238 4.449 -7.949 1 87.06 167 SER B N 1
ATOM 2863 C CA . SER B 1 167 ? 7.941 3.475 -7.121 1 87.06 167 SER B CA 1
ATOM 2864 C C . SER B 1 167 ? 7.148 3.146 -5.863 1 87.06 167 SER B C 1
ATOM 2866 O O . SER B 1 167 ? 7.023 3.982 -4.965 1 87.06 167 SER B O 1
ATOM 2868 N N . PRO B 1 168 ? 6.605 1.935 -5.809 1 91.94 168 PRO B N 1
ATOM 2869 C CA . PRO B 1 168 ? 5.828 1.582 -4.621 1 91.94 168 PRO B CA 1
ATOM 2870 C C . PRO B 1 168 ? 6.641 1.685 -3.33 1 91.94 168 PRO B C 1
ATOM 2872 O O . PRO B 1 168 ? 6.094 2.021 -2.277 1 91.94 168 PRO B O 1
ATOM 2875 N N . THR B 1 169 ? 7.98 1.479 -3.395 1 94.12 169 THR B N 1
ATOM 2876 C CA . THR B 1 169 ? 8.82 1.53 -2.199 1 94.12 169 THR B CA 1
ATOM 2877 C C . THR B 1 169 ? 9.023 2.973 -1.747 1 94.12 169 THR B C 1
ATOM 2879 O O . THR B 1 169 ? 9.062 3.254 -0.548 1 94.12 169 THR B O 1
ATOM 2882 N N . SER B 1 170 ? 9.109 3.912 -2.734 1 94.56 170 SER B N 1
ATOM 2883 C CA . SER B 1 170 ? 9.242 5.324 -2.395 1 94.56 170 SER B CA 1
ATOM 2884 C C . SER B 1 170 ? 7.961 5.863 -1.766 1 94.56 170 SER B C 1
ATOM 2886 O O . SER B 1 170 ? 8.008 6.637 -0.808 1 94.56 170 SER B O 1
ATOM 2888 N N . ILE B 1 171 ? 6.852 5.426 -2.311 1 95 171 ILE B N 1
ATOM 2889 C CA . ILE B 1 171 ? 5.566 5.852 -1.77 1 95 171 ILE B CA 1
ATOM 2890 C C . ILE B 1 171 ? 5.391 5.301 -0.356 1 95 171 ILE B C 1
ATOM 2892 O O . ILE B 1 171 ? 5 6.031 0.558 1 95 171 ILE B O 1
ATOM 2896 N N . ALA B 1 172 ? 5.703 4.035 -0.179 1 94.62 172 ALA B N 1
ATOM 2897 C CA . ALA B 1 172 ? 5.617 3.406 1.138 1 94.62 172 ALA B CA 1
ATOM 2898 C C . ALA B 1 172 ? 6.488 4.141 2.154 1 94.62 172 ALA B C 1
ATOM 2900 O O . ALA B 1 172 ? 6.078 4.344 3.301 1 94.62 172 ALA B O 1
ATOM 2901 N N . LEU B 1 173 ? 7.68 4.543 1.742 1 94.75 173 LEU B N 1
ATOM 2902 C CA . LEU B 1 173 ? 8.578 5.285 2.623 1 94.75 173 LEU B CA 1
ATOM 2903 C C . LEU B 1 173 ? 7.941 6.598 3.064 1 94.75 173 LEU B C 1
ATOM 2905 O O . LEU B 1 173 ? 7.93 6.922 4.254 1 94.75 173 LEU B O 1
ATOM 2909 N N . ALA B 1 174 ? 7.426 7.344 2.135 1 95.88 174 ALA B N 1
ATOM 2910 C CA . ALA B 1 174 ? 6.836 8.648 2.434 1 95.88 174 ALA B CA 1
ATOM 2911 C C . ALA B 1 174 ? 5.664 8.516 3.398 1 95.88 174 ALA B C 1
ATOM 2913 O O . ALA B 1 174 ? 5.555 9.273 4.363 1 95.88 174 ALA B O 1
ATOM 2914 N N . LEU B 1 175 ? 4.812 7.531 3.115 1 97 175 LEU B N 1
ATOM 2915 C CA . LEU B 1 175 ? 3.635 7.332 3.953 1 97 175 LEU B CA 1
ATOM 2916 C C . LEU B 1 175 ? 4.035 6.879 5.355 1 97 175 LEU B C 1
ATOM 2918 O O . LEU B 1 175 ? 3.434 7.305 6.344 1 97 175 LEU B O 1
ATOM 2922 N N . HIS B 1 176 ? 5.02 6.004 5.402 1 95.06 176 HIS B N 1
ATOM 2923 C CA . HIS B 1 176 ? 5.508 5.531 6.695 1 95.06 176 HIS B CA 1
ATOM 2924 C C . HIS B 1 176 ? 6.09 6.676 7.516 1 95.06 176 HIS B C 1
ATOM 2926 O O . HIS B 1 176 ? 5.809 6.793 8.711 1 95.06 176 HIS B O 1
ATOM 2932 N N . LEU B 1 177 ? 6.883 7.523 6.914 1 95.75 177 LEU B N 1
ATOM 2933 C CA . LEU B 1 177 ? 7.449 8.688 7.59 1 95.75 177 LEU B CA 1
ATOM 2934 C C . LEU B 1 177 ? 6.348 9.625 8.07 1 95.75 177 LEU B C 1
ATOM 2936 O O . LEU B 1 177 ? 6.387 10.102 9.203 1 95.75 177 LEU B O 1
ATOM 2940 N N . LEU B 1 178 ? 5.379 9.891 7.195 1 97.06 178 LEU B N 1
ATOM 2941 C CA . LEU B 1 178 ? 4.277 10.781 7.535 1 97.06 178 LEU B CA 1
ATOM 2942 C C . LEU B 1 178 ? 3.516 10.266 8.75 1 97.06 178 LEU B C 1
ATOM 2944 O O . LEU B 1 178 ? 3.262 11.023 9.695 1 97.06 178 LEU B O 1
ATOM 2948 N N . ALA B 1 179 ? 3.186 8.977 8.719 1 96.69 179 ALA B N 1
ATOM 2949 C CA . ALA B 1 179 ? 2.453 8.383 9.836 1 96.69 179 ALA B CA 1
ATOM 2950 C C . ALA B 1 179 ? 3.273 8.445 11.125 1 96.69 179 ALA B C 1
ATOM 2952 O O . ALA B 1 179 ? 2.76 8.836 12.172 1 96.69 179 ALA B O 1
ATOM 2953 N N . THR B 1 180 ? 4.555 8.086 11.016 1 94.5 180 THR B N 1
ATOM 2954 C CA . THR B 1 180 ? 5.426 8.008 12.188 1 94.5 180 THR B CA 1
ATOM 2955 C C . THR B 1 180 ? 5.605 9.383 12.828 1 94.5 180 THR B C 1
ATOM 2957 O O . THR B 1 180 ? 5.457 9.531 14.039 1 94.5 180 THR B O 1
ATOM 2960 N N . LEU B 1 181 ? 5.879 10.383 12.039 1 95.19 181 LEU B N 1
ATOM 2961 C CA . LEU B 1 181 ? 6.082 11.734 12.57 1 95.19 181 LEU B CA 1
ATOM 2962 C C . LEU B 1 181 ? 4.781 12.297 13.133 1 95.19 181 LEU B C 1
ATOM 2964 O O . LEU B 1 181 ? 4.793 12.984 14.156 1 95.19 181 LEU B O 1
ATOM 2968 N N . THR B 1 182 ? 3.646 12.016 12.461 1 96.19 182 THR B N 1
ATOM 2969 C CA . THR B 1 182 ? 2.348 12.492 12.93 1 96.19 182 THR B CA 1
ATOM 2970 C C . THR B 1 182 ? 2.016 11.906 14.297 1 96.19 182 THR B C 1
ATOM 2972 O O . THR B 1 182 ? 1.69 12.648 15.227 1 96.19 182 THR B O 1
ATOM 2975 N N . ILE B 1 183 ? 2.188 10.625 14.453 1 93.38 183 ILE B N 1
ATOM 2976 C CA . ILE B 1 183 ? 1.843 9.945 15.695 1 93.38 183 ILE B CA 1
ATOM 2977 C C . ILE B 1 183 ? 2.773 10.406 16.812 1 93.38 183 ILE B C 1
ATOM 2979 O O . ILE B 1 183 ? 2.33 10.648 17.938 1 93.38 183 ILE B O 1
ATOM 2983 N N . ALA B 1 184 ? 4.035 10.609 16.5 1 91.44 184 ALA B N 1
ATOM 2984 C CA . ALA B 1 184 ? 5.016 11.039 17.5 1 91.44 184 ALA B CA 1
ATOM 2985 C C . ALA B 1 184 ? 4.707 12.445 18 1 91.44 184 ALA B C 1
ATOM 2987 O O . ALA B 1 184 ? 5.082 12.805 19.125 1 91.44 184 ALA B O 1
ATOM 2988 N N . SER B 1 185 ? 4.066 13.188 17.188 1 91.69 185 SER B N 1
ATOM 2989 C CA . SER B 1 185 ? 3.779 14.578 17.531 1 91.69 185 SER B CA 1
ATOM 2990 C C . SER B 1 185 ? 2.424 14.719 18.219 1 91.69 185 SER B C 1
ATOM 2992 O O . SER B 1 185 ? 2.029 15.812 18.609 1 91.69 185 SER B O 1
ATOM 2994 N N . SER B 1 186 ? 1.741 13.602 18.328 1 90.69 186 SER B N 1
ATOM 2995 C CA . SER B 1 186 ? 0.414 13.641 18.938 1 90.69 186 SER B CA 1
ATOM 2996 C C . SER B 1 186 ? 0.483 13.352 20.438 1 90.69 186 SER B C 1
ATOM 2998 O O . SER B 1 186 ? 0.998 12.312 20.859 1 90.69 186 SER B O 1
ATOM 3000 N N . LYS B 1 187 ? 0.114 14.203 21.391 1 87.25 187 LYS B N 1
ATOM 3001 C CA . LYS B 1 187 ? 0.21 14.086 22.844 1 87.25 187 LYS B CA 1
ATOM 3002 C C . LYS B 1 187 ? -0.574 12.875 23.344 1 87.25 187 LYS B C 1
ATOM 3004 O O . LYS B 1 187 ? -0.125 12.172 24.25 1 87.25 187 LYS B O 1
ATOM 3009 N N . GLY B 1 188 ? -1.572 12.367 22.719 1 86.94 188 GLY B N 1
ATOM 3010 C CA . GLY B 1 188 ? -2.434 11.289 23.172 1 86.94 188 GLY B CA 1
ATOM 3011 C C . GLY B 1 188 ? -2.225 10 22.406 1 86.94 188 GLY B C 1
ATOM 3012 O O . GLY B 1 188 ? -2.943 9.023 22.609 1 86.94 188 GLY B O 1
ATOM 3013 N N . ALA B 1 189 ? -1.188 9.945 21.734 1 87.56 189 ALA B N 1
ATOM 3014 C CA . ALA B 1 189 ? -0.987 8.789 20.859 1 87.56 189 ALA B CA 1
ATOM 3015 C C . ALA B 1 189 ? -0.692 7.531 21.672 1 87.56 189 ALA B C 1
ATOM 3017 O O . ALA B 1 189 ? -1.221 6.457 21.375 1 87.56 189 ALA B O 1
ATOM 3018 N N . GLY B 1 190 ? 0.143 7.602 22.641 1 87.88 190 GLY B N 1
ATOM 3019 C CA . GLY B 1 190 ? 0.477 6.457 23.469 1 87.88 190 GLY B CA 1
ATOM 3020 C C . GLY B 1 190 ? -0.729 5.848 24.156 1 87.88 190 GLY B C 1
ATOM 3021 O O . GLY B 1 190 ? -0.896 4.625 24.172 1 87.88 190 GLY B O 1
ATOM 3022 N N . ARG B 1 191 ? -1.489 6.676 24.75 1 89.69 191 ARG B N 1
ATOM 3023 C CA . ARG B 1 191 ? -2.707 6.223 25.406 1 89.69 191 ARG B CA 1
ATOM 3024 C C . ARG B 1 191 ? -3.648 5.539 24.422 1 89.69 191 ARG B C 1
ATOM 3026 O O . ARG B 1 191 ? -4.195 4.473 24.719 1 89.69 191 ARG B O 1
ATOM 3033 N N . ARG B 1 192 ? -3.832 6.133 23.344 1 88.19 192 ARG B N 1
ATOM 3034 C CA . ARG B 1 192 ? -4.715 5.574 22.328 1 88.19 192 ARG B CA 1
ATOM 3035 C C . ARG B 1 192 ? -4.219 4.211 21.859 1 88.19 192 ARG B C 1
ATOM 3037 O O . ARG B 1 192 ? -5.012 3.283 21.688 1 88.19 192 ARG B O 1
ATOM 3044 N N . LEU 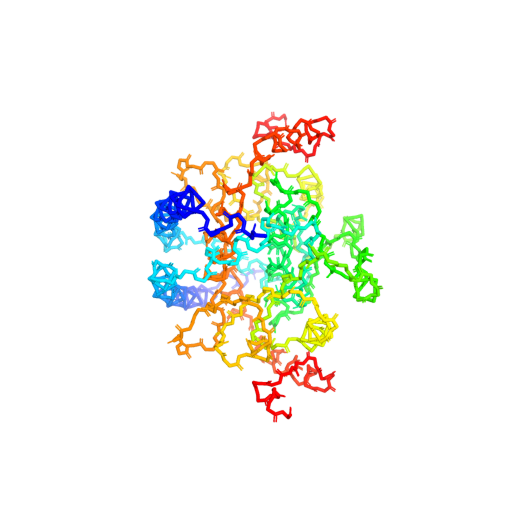B 1 193 ? -2.984 4.121 21.656 1 87.81 193 LEU B N 1
ATOM 3045 C CA . LEU B 1 193 ? -2.396 2.861 21.219 1 87.81 193 LEU B CA 1
ATOM 3046 C C . LEU B 1 193 ? -2.666 1.754 22.234 1 87.81 193 LEU B C 1
ATOM 3048 O O . LEU B 1 193 ? -3.041 0.641 21.859 1 87.81 193 LEU B O 1
ATOM 3052 N N . ARG B 1 194 ? -2.512 2.066 23.453 1 87.38 194 ARG B N 1
ATOM 3053 C CA . ARG B 1 194 ? -2.752 1.089 24.516 1 87.38 194 ARG B CA 1
ATOM 3054 C C . ARG B 1 194 ? -4.219 0.669 24.547 1 87.38 194 ARG B C 1
ATOM 3056 O O . ARG B 1 194 ? -4.527 -0.518 24.672 1 87.38 194 ARG B O 1
ATOM 3063 N N . GLU B 1 195 ? -5.02 1.649 24.484 1 89.31 195 GLU B N 1
ATOM 3064 C CA . GLU B 1 195 ? -6.453 1.369 24.484 1 89.31 195 GLU B CA 1
ATOM 3065 C C . GLU B 1 195 ? -6.855 0.501 23.297 1 89.31 195 GLU B C 1
ATOM 3067 O O . GLU B 1 195 ? -7.641 -0.438 23.453 1 89.31 195 GLU B O 1
ATOM 3072 N N . ARG B 1 196 ? -6.32 0.824 22.188 1 87 196 ARG B N 1
ATOM 3073 C CA . ARG B 1 196 ? -6.605 0.055 20.984 1 87 196 ARG B CA 1
ATOM 3074 C C . ARG B 1 196 ? -6.113 -1.382 21.125 1 87 196 ARG B C 1
ATOM 3076 O O . ARG B 1 196 ? -6.801 -2.32 20.703 1 87 196 ARG B O 1
ATOM 3083 N N . ASP B 1 197 ? -4.969 -1.537 21.656 1 86.69 197 ASP B N 1
ATOM 3084 C CA . ASP B 1 197 ? -4.406 -2.871 21.844 1 86.69 197 ASP B CA 1
ATOM 3085 C C . ASP B 1 197 ? -5.273 -3.695 22.797 1 86.69 197 ASP B C 1
ATOM 3087 O O . ASP B 1 197 ? -5.512 -4.883 22.562 1 86.69 197 ASP B O 1
ATOM 3091 N N . ALA B 1 198 ? -5.727 -3.061 23.844 1 87.5 198 ALA B N 1
ATOM 3092 C CA . ALA B 1 198 ? -6.582 -3.74 24.812 1 87.5 198 ALA B CA 1
ATOM 3093 C C . ALA B 1 198 ? -7.895 -4.18 24.172 1 87.5 198 ALA B C 1
ATOM 3095 O O . ALA B 1 198 ? -8.352 -5.305 24.391 1 87.5 198 ALA B O 1
ATOM 3096 N N . LEU B 1 199 ? -8.422 -3.33 23.406 1 88.75 199 LEU B N 1
ATOM 3097 C CA . LEU B 1 199 ? -9.68 -3.639 22.734 1 88.75 199 LEU B CA 1
ATOM 3098 C C . LEU B 1 199 ? -9.492 -4.758 21.719 1 88.75 199 LEU B C 1
ATOM 3100 O O . LEU B 1 199 ? -10.344 -5.645 21.594 1 88.75 199 LEU B O 1
ATOM 3104 N N . ALA B 1 200 ? -8.383 -4.715 20.984 1 87.5 200 ALA B N 1
ATOM 3105 C CA . ALA B 1 200 ? -8.078 -5.758 20.016 1 87.5 200 ALA B CA 1
ATOM 3106 C C . ALA B 1 200 ? -7.949 -7.121 20.688 1 87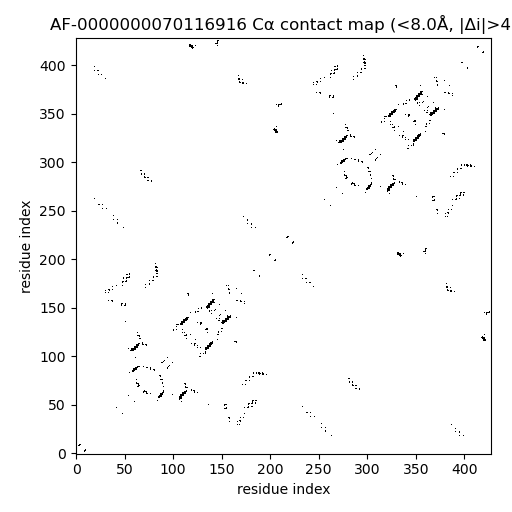.5 200 ALA B C 1
ATOM 3108 O O . ALA B 1 200 ? -8.422 -8.133 20.156 1 87.5 200 ALA B O 1
ATOM 3109 N N . ALA B 1 201 ? -7.328 -7.152 21.781 1 86.44 201 ALA B N 1
ATOM 3110 C CA . ALA B 1 201 ? -7.191 -8.383 22.547 1 86.44 201 ALA B CA 1
ATOM 3111 C C . ALA B 1 201 ? -8.555 -8.891 23.031 1 86.44 201 ALA B C 1
ATOM 3113 O O . ALA B 1 201 ? -8.844 -10.078 22.938 1 86.44 201 ALA B O 1
ATOM 3114 N N . GLU B 1 202 ? -9.352 -7.934 23.547 1 88.62 202 GLU B N 1
ATOM 3115 C CA . GLU B 1 202 ? -10.688 -8.273 24.031 1 88.62 202 GLU B CA 1
ATOM 3116 C C . GLU B 1 202 ? -11.539 -8.883 22.922 1 88.62 202 GLU B C 1
ATOM 3118 O O . GLU B 1 202 ? -12.312 -9.812 23.172 1 88.62 202 GLU B O 1
ATOM 3123 N N . LEU B 1 203 ? -11.305 -8.398 21.734 1 90.38 203 LEU B N 1
ATOM 3124 C CA . LEU B 1 203 ? -12.125 -8.836 20.609 1 90.38 203 LEU B CA 1
ATOM 3125 C C . LEU B 1 203 ? -11.5 -10.047 19.938 1 90.38 203 LEU B C 1
ATOM 3127 O O . LEU B 1 203 ? -12.094 -10.609 19 1 90.38 203 LEU B O 1
ATOM 3131 N N . GLY B 1 204 ? -10.336 -10.516 20.281 1 89.81 204 GLY B N 1
ATOM 3132 C CA . GLY B 1 204 ? -9.672 -11.664 19.672 1 89.81 204 GLY B CA 1
ATOM 3133 C C . GLY B 1 204 ? -9.32 -11.445 18.219 1 89.81 204 GLY B C 1
ATOM 3134 O O . GLY B 1 204 ? -9.461 -12.359 17.391 1 89.81 204 GLY B O 1
ATOM 3135 N N . LEU B 1 205 ? -8.867 -10.297 17.891 1 89.81 205 LEU B N 1
ATOM 3136 C CA . LEU B 1 205 ? -8.688 -9.922 16.5 1 89.81 205 LEU B CA 1
ATOM 3137 C C . LEU B 1 205 ? -7.453 -10.602 15.906 1 89.81 205 LEU B C 1
ATOM 3139 O O . LEU B 1 205 ? -7.371 -10.805 14.695 1 89.81 205 LEU B O 1
ATOM 3143 N N . HIS B 1 206 ? -6.5 -11.008 16.797 1 91.38 206 HIS B N 1
ATOM 3144 C CA . HIS B 1 206 ? -5.223 -11.492 16.281 1 91.38 206 HIS B CA 1
ATOM 3145 C C . HIS B 1 206 ? -4.902 -12.875 16.828 1 91.38 206 HIS B C 1
ATOM 3147 O O . HIS B 1 206 ? -5.348 -13.234 17.922 1 91.38 206 HIS B O 1
ATOM 3153 N N . ILE B 1 207 ? -4.23 -13.656 15.984 1 88.19 207 ILE B N 1
ATOM 3154 C CA . ILE B 1 207 ? -3.699 -14.953 16.375 1 88.19 207 ILE B CA 1
ATOM 3155 C C . ILE B 1 207 ? -2.229 -14.82 16.766 1 88.19 207 ILE B C 1
ATOM 3157 O O . ILE B 1 207 ? -1.483 -14.062 16.125 1 88.19 207 ILE B O 1
ATOM 3161 N N . GLY B 1 208 ? -1.838 -15.344 17.906 1 72.75 208 GLY B N 1
ATOM 3162 C CA . GLY B 1 208 ? -0.451 -15.273 18.344 1 72.75 208 GLY B CA 1
ATOM 3163 C C . GLY B 1 208 ? 0.468 -16.172 17.547 1 72.75 208 GLY B C 1
ATOM 3164 O O . GLY B 1 208 ? 0.009 -16.938 16.688 1 72.75 208 GLY B O 1
ATOM 3165 N N . HIS B 1 209 ? 1.815 -15.953 17.547 1 66.06 209 HIS B N 1
ATOM 3166 C CA . HIS B 1 209 ? 2.834 -16.719 16.859 1 66.06 209 HIS B CA 1
ATOM 3167 C C . HIS B 1 209 ? 2.602 -18.219 17.016 1 66.06 209 HIS B C 1
ATOM 3169 O O . HIS B 1 209 ? 2.818 -19 16.094 1 66.06 209 HIS B O 1
ATOM 3175 N N . ARG B 1 210 ? 2.32 -18.688 18.25 1 51.44 210 ARG B N 1
ATOM 3176 C CA . ARG B 1 210 ? 2.43 -20.094 18.609 1 51.44 210 ARG B CA 1
ATOM 3177 C C . ARG B 1 210 ? 1.204 -20.875 18.141 1 51.44 210 ARG B C 1
ATOM 3179 O O . ARG B 1 210 ? 1.098 -22.078 18.391 1 51.44 210 ARG B O 1
ATOM 3186 N N . ALA B 1 211 ? 0.305 -20.391 17.609 1 45.47 211 ALA B N 1
ATOM 3187 C CA . ALA B 1 211 ? -0.927 -21.172 17.578 1 45.47 211 ALA B CA 1
ATOM 3188 C C . ALA B 1 211 ? -0.822 -22.297 16.562 1 45.47 211 ALA B C 1
ATOM 3190 O O . ALA B 1 211 ? -1.754 -23.094 16.406 1 45.47 211 ALA B O 1
ATOM 3191 N N . GLY B 1 212 ? 0.016 -22.328 15.516 1 39.66 212 GLY B N 1
ATOM 3192 C CA . GLY B 1 212 ? -0.054 -23.516 14.68 1 39.66 212 GLY B CA 1
ATOM 3193 C C . GLY B 1 212 ? 0.298 -24.781 15.422 1 39.66 212 GLY B C 1
ATOM 3194 O O . GLY B 1 212 ? 0.4 -25.859 14.82 1 39.66 212 GLY B O 1
ATOM 3195 N N . ARG B 1 213 ? 0.982 -24.797 16.5 1 36.69 213 ARG B N 1
ATOM 3196 C CA . ARG B 1 213 ? 1.379 -26.094 17.047 1 36.69 213 ARG B CA 1
ATOM 3197 C C . ARG B 1 213 ? 0.184 -26.812 17.656 1 36.69 213 ARG B C 1
ATOM 3199 O O . ARG B 1 213 ? 0.339 -27.594 18.594 1 36.69 213 ARG B O 1
ATOM 3206 N N . ALA B 1 214 ? -1.039 -26.469 17.484 1 31.31 214 ALA B N 1
ATOM 3207 C CA . ALA B 1 214 ? -1.868 -27.562 17.984 1 31.31 214 ALA B CA 1
ATOM 3208 C C . ALA B 1 214 ? -2.07 -28.641 16.938 1 31.31 214 ALA B C 1
ATOM 3210 O O . ALA B 1 214 ? -2.178 -28.344 15.742 1 31.31 214 ALA B O 1
#

Foldseek 3Di:
DPPCPDPVNVVVVVVVVVVVVVVVVVVVVVLVVQVVVLVVVVVVDCLLVVLLVLVQQAPAEEEEDDDVQLVLSVVLLVLQQLFDPRRYYCPVPPNPLVNCLVDDDPRYEYEYEAEPVGDPVRLVSQVSSLVVPHAYEYEYAECPPSCNVRHPTYHHFVHDDPPSDPNPSSSVVSSVSSSVSNNVPHPRRVVSNVVVVVVCVVVVVDDDPPPVPD/DPCCPDPVNVVVVVVVVVVVVVVVVVVVVVLVVQVVVLVVVVVVDCLLVVLLVLVQQAPAEEEEDDDVQLVLSVVLLVLQQLFDPRRYYCPVPPNPLVNCLVDDDPRYEYEYEAEPVGDPVRLVSQVSSLVVPHAYEYEYAECVPSCNVRHPTYHHFVHPPPPSDPNPSSSVVSSVSSSVSNSVPHPRRVVSNVVVVVVCVVVVVDDDPPPVPD

Solvent-accessible surface area (backbone atoms only — not comparable to full-atom values): 22520 Å² total; per-residue (Å²): 129,71,64,72,74,38,72,68,39,47,52,53,50,49,52,52,50,50,49,49,50,53,51,51,52,51,51,52,52,51,49,52,54,49,39,54,50,37,53,53,50,58,71,73,47,60,42,52,60,53,39,18,52,54,58,56,69,30,56,37,38,36,28,32,23,47,74,66,27,26,26,53,26,47,42,41,44,56,55,37,47,46,30,39,76,49,63,42,64,40,71,63,65,87,44,35,71,64,58,56,62,72,60,71,52,92,46,39,30,39,38,36,30,52,42,79,79,28,37,34,69,40,53,52,53,54,48,50,37,36,74,72,69,42,46,30,36,34,40,28,48,40,84,66,37,65,60,49,86,71,34,74,33,57,39,58,4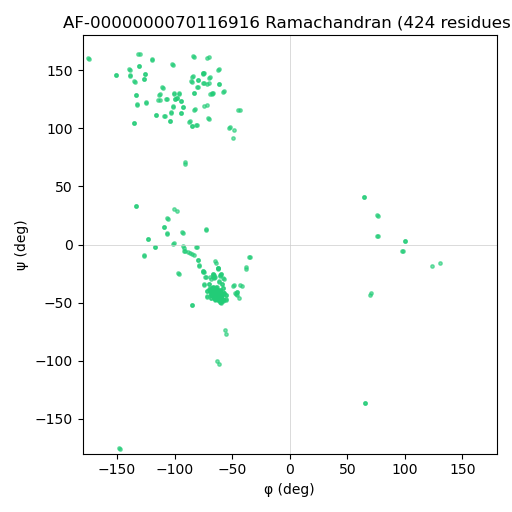2,57,73,79,58,81,65,82,63,77,50,58,37,35,50,35,45,53,46,50,51,32,36,53,55,22,38,72,68,33,92,55,12,68,61,41,36,52,51,49,51,53,52,38,59,75,66,56,47,55,50,64,66,70,64,60,77,112,130,70,63,70,75,39,74,69,40,47,52,53,52,49,51,52,50,51,51,48,51,54,50,50,52,51,51,52,52,50,49,51,54,49,39,52,50,36,51,52,49,58,71,73,48,60,41,52,60,54,40,19,53,53,59,58,69,30,58,36,37,36,29,29,24,47,75,65,26,28,25,53,26,47,42,42,44,55,55,36,45,45,30,39,78,49,61,40,65,39,74,64,66,84,44,35,70,64,58,55,63,73,61,72,52,92,46,38,33,40,38,37,31,52,43,78,78,28,38,35,69,40,52,52,54,53,50,52,37,36,74,73,70,41,46,29,36,34,40,29,48,40,83,66,37,66,62,50,87,72,33,77,31,55,40,59,40,57,71,81,55,80,64,83,64,77,50,59,38,34,50,35,45,52,46,50,51,32,36,52,55,22,36,72,71,33,93,56,11,67,60,41,37,51,53,50,51,51,50,38,59,75,67,54,45,54,48,65,65,70,64,58,78,114

Sequence (428 aa):
MTTSGTPAGRFARNVQRRSARVLKQRVLEQQRAEFDQALRWAAEQDAIERAAALIVSARRRFLIGYGKSLSYASLLAADLSAGLSGVHLVDGTPMRALDVLSDIRRGDLLVAVSLERYRRETVEVASAYARHGGELVLVTDAEDAPLAGIATARIVVGAGSASYVNSPTSIALALHLLATLTIASSKGAGRRLRERDALAAELGLHIGHRAGRAMTTSGTPAGRFARNVQRRSARVLKQRVLEQQRAEFDQALRWAAEQDAIERAAALIVSARRRFLIGYGKSLSYASLLAADLSAGLSGVHLVDGTPMRALDVLSDIRRGDLLVAVSLERYRRETVEVASAYARHGGELVLVTDAEDAPLAGIATARIVVGAGSASYVNSPTSIALALHLLATLTIASSKGAGRRLRERDALAAELGLHIGHRAGRA

InterPro domains:
  IPR001347 SIS domain [PF01380] (55-179)
  IPR001347 SIS domain [PS51464] (51-189)
  IPR035472 RpiR-like, SIS domain [cd05013] (46-170)
  IPR046348 SIS domain superfamily [SSF53697] (30-182)
  IPR047640 HTH-type transcriptional regulator RpiR-like [PTHR30514] (16-178)

Radius of gyration: 22.14 Å; Cα contacts (8 Å, |Δi|>4): 685; chains: 2; bounding box: 41×77×50 Å

Organism: Actinoplanes teichomyceticus (NCBI:txid1867)

pLDDT: mean 86.46, std 15.07, range [31.31, 98.81]

Secondary structure (DSSP, 8-state):
--GGGSHHHHHHHHHHHHHHHHHHHHHHHHHHHHHHHHHHHHHH--HHHHHHHHHHH-SEEEEE--THHHHHHHHHHHHHHHH-SSEEE--SSSS-HHHHHHT--TTEEEEEE--SSEEHHHHHHHHHHHHTT-EEEEEES-TTSTTGGG-SEEEETTTT-S--S--HHHHHHHHHHHHHHHHHT-TTHHHHHHHHHHHHHHHT-EE-GGGGG-/--GGGSHHHHHHHHHHHHHHHHHHHHHHHHHHHHHHHHHHHHHH--HHHHHHHHHHH-SEEEEE--THHHHHHHHHHHHHHHH-SSEEE--SSSS-HHHHHHT--TTEEEEEE--SSEEHHHHHHHHHHHHTT-EEEEEES-TT-TTGGG-SEEEETTTT-S--S--HHHHHHHHHHHHHHHHHT-TTHHHHHHHHHHHHHHHT-EE-GGGGG-

Nearest PDB structures (foldseek):
  3sho-assembly1_B  TM=8.467E-01  e=2.080E-10  Sphaerobacter thermophilus DSM 20745
  4ivn-assembly1_B  TM=7.918E-01  e=1.754E-08  Vibrio vulnificus YJ016
  4ivn-assembly1_A  TM=7.906E-01  e=1.471E-07  Vibrio vulnificus YJ016
  7en5-assembly1_A  TM=7.738E-01  e=4.391E-07  Escherichia coli K-12
  7kqa-assembly1_B  TM=6.611E-01  e=2.572E-05  Stenotrophomonas maltophilia